Protein AF-0000000069340741 (afdb_homodimer)

pLDDT: mean 72.44, std 24.43, range [25.06, 98.75]

Solvent-accessible surface area (backbone atoms only — not comparable to full-atom values): 38367 Å² total; per-residue (Å²): 68,36,49,58,73,77,62,46,69,79,51,63,58,77,73,55,58,55,48,64,58,37,65,57,24,77,55,31,57,64,49,43,53,52,48,52,53,51,54,54,67,70,38,84,77,74,49,62,56,48,52,47,51,49,48,50,37,50,48,59,54,66,36,51,74,88,48,45,80,75,49,78,53,70,81,70,22,34,29,29,45,48,55,30,68,75,67,62,37,57,57,18,65,69,46,10,41,48,35,56,94,43,51,58,57,42,38,55,44,46,53,49,41,54,56,52,33,46,55,48,24,67,72,62,32,53,70,55,36,50,52,47,50,54,51,32,44,52,36,12,51,49,44,28,40,50,50,30,51,46,39,41,74,71,50,50,33,60,65,54,65,30,56,28,30,29,34,30,50,50,23,39,50,30,12,47,45,39,53,68,22,65,73,42,72,53,41,46,59,60,89,75,33,56,56,48,39,75,45,51,50,59,53,48,55,54,49,45,65,71,65,38,75,47,55,41,64,59,43,40,49,14,2,39,52,22,17,44,48,52,36,52,75,67,64,67,54,77,58,63,50,65,54,55,54,46,50,49,50,51,47,46,61,69,41,39,66,55,48,55,47,46,61,53,54,61,64,65,58,72,76,74,76,72,79,73,75,79,73,82,88,72,80,77,72,67,78,79,42,59,45,63,32,90,82,78,65,46,75,26,56,55,88,51,60,42,28,85,82,71,61,47,63,53,78,67,76,72,77,66,78,74,74,75,73,77,76,65,76,77,78,59,78,66,66,65,57,57,67,63,58,58,74,71,69,111,68,34,50,59,74,76,65,47,70,78,54,64,59,74,71,56,60,57,46,66,59,37,64,56,25,76,55,32,56,64,50,44,53,52,47,52,52,52,54,56,67,68,38,83,78,74,50,62,57,47,52,48,52,50,49,51,36,49,48,58,53,66,35,51,74,86,48,45,80,75,48,78,54,70,82,70,22,34,29,28,46,48,57,30,68,75,68,62,37,55,58,17,64,70,45,10,39,46,37,54,93,42,50,56,57,42,38,53,44,46,53,50,41,53,56,53,33,48,54,48,24,69,71,63,33,53,72,55,36,50,52,47,52,55,50,33,44,52,37,12,51,48,43,29,39,51,51,30,51,48,41,40,74,72,49,48,31,60,66,54,65,30,56,28,31,31,36,31,50,51,22,40,50,31,12,47,46,38,54,67,24,64,74,42,74,52,42,46,59,60,85,76,33,59,56,49,38,75,45,51,51,60,51,47,54,52,51,42,66,71,66,37,75,47,56,41,63,58,44,41,49,15,2,40,53,21,18,44,48,53,36,53,75,68,65,68,55,77,57,62,51,64,54,55,52,47,52,51,49,51,47,47,59,69,40,39,66,56,49,56,48,45,60,54,54,62,62,64,58,71,75,74,78,72,80,78,74,76,73,81,86,72,80,77,72,67,78,77,42,58,44,65,34,91,83,77,65,47,75,27,55,56,87,52,58,44,27,84,83,72,62,47,62,52,77,65,75,72,74,64,76,72,72,74,71,74,72,66,74,73,76,57,78,65,66,64,58,57,66,62,55,58,70,76,70,111

Organism: Musa acuminata subsp. malaccensis (NCBI:txid214687)

Foldseek 3Di:
DKDFPVPPPVVPPCPQVPPPCSVVLVPLVVVLVVVVVVLQVPDDDGQVLLVVLLVQLVCQAVVPPVRVVVDDDLVLQWAALQCCVVVVRVSNLQVQASYADGSVQSSVQSVLSSVLVVVVCVVPNRVVSVVLLVQLSNQLSVLLSVVLVVCCVPVVPPCDSNRMTHGHNLLSSLLSQQQSQQPCCPLVCPVNNSPRSNCVSVVVLVVCPVPPPRDNSSSSVSSNLSSLVVCVVVVNRPDDSVNVVVVVVVCCVVCVVVVVVVVVVVVPPPPPPPPPDPDDDDDPPPPPFWDADPVPRDTHGNVAQADPVPRHGNPPPPPPPPPPPCPPDPPDPVVVVVVVPVVVPD/DKDFPPVPPPVPPPPQVPDPVNVVLVCLVVVLVVVVVVLQVPDDDGQVLLVVLLVQLVCQAVVPPVRVVVDDDLVLQWDALQCCVVVVNVSNLQVQASYADGSVQSSVQSVLSSVLVVVVCVVPNRVVSVVLLVQLSNQLSVLLSVVLVVCCVPVVPPCDSNRMTHGHNLLSSLLSQQQSQQPCCPLVCPVNNSPRSNCVSVVVLVVCPVPPPRDNSSSSVSSNLSSLVVCVVVVNRPDDSVNVVVVVVVCCVVCVVVVVVVVVVVVPPPPPPPPPPPDDPPDPPPPPFWDADPVPRDTHGNVAQADPVPRHGNPPPPPPPPPPPPPPDPPDPVVVVVVVPVVVPD

Radius of gyration: 32.27 Å; Cα contacts (8 Å, |Δi|>4): 752; chains: 2; bounding box: 83×93×92 Å

Structure (mmCIF, N/CA/C/O backbone):
data_AF-0000000069340741-model_v1
#
loop_
_entity.id
_entity.type
_entity.pdbx_description
1 polymer '(wild Malaysian banana) hypothetical protein'
#
loop_
_atom_site.group_PDB
_atom_site.id
_atom_site.type_symbol
_atom_site.label_atom_id
_atom_site.label_alt_id
_atom_site.label_comp_id
_atom_site.label_asym_id
_atom_site.label_entity_id
_atom_site.label_seq_id
_atom_site.pdbx_PDB_ins_code
_atom_site.Cartn_x
_atom_site.Cartn_y
_atom_site.Cartn_z
_atom_site.occupancy
_atom_site.B_iso_or_equiv
_atom_site.auth_seq_id
_atom_site.auth_comp_id
_atom_site.auth_asym_id
_atom_site.auth_atom_id
_atom_site.pdbx_PDB_model_num
ATOM 1 N N . MET A 1 1 ? -2.715 -7.754 -12.992 1 79.12 1 MET A N 1
ATOM 2 C CA . MET A 1 1 ? -2.947 -6.473 -13.648 1 79.12 1 MET A CA 1
ATOM 3 C C . MET A 1 1 ? -4.438 -6.141 -13.68 1 79.12 1 MET A C 1
ATOM 5 O O . MET A 1 1 ? -5.273 -7.035 -13.805 1 79.12 1 MET A O 1
ATOM 9 N N . ALA A 1 2 ? -4.723 -4.766 -13.555 1 78.5 2 ALA A N 1
ATOM 10 C CA . ALA A 1 2 ? -6.113 -4.328 -13.445 1 78.5 2 ALA A CA 1
ATOM 11 C C . ALA A 1 2 ? -6.414 -3.207 -14.438 1 78.5 2 ALA A C 1
ATOM 13 O O . ALA A 1 2 ? -5.516 -2.457 -14.82 1 78.5 2 ALA A O 1
ATOM 14 N N . TRP A 1 3 ? -7.695 -3.186 -14.992 1 73.62 3 TRP A N 1
ATOM 15 C CA . TRP A 1 3 ? -8.133 -2.137 -15.906 1 73.62 3 TRP A CA 1
ATOM 16 C C . TRP A 1 3 ? -9.641 -1.928 -15.812 1 73.62 3 TRP A C 1
ATOM 18 O O . TRP A 1 3 ? -10.336 -2.664 -15.109 1 73.62 3 TRP A O 1
ATOM 28 N N . TYR A 1 4 ? -10.148 -0.774 -16.484 1 65.31 4 TYR A N 1
ATOM 29 C CA . TYR A 1 4 ? -11.578 -0.486 -16.531 1 65.31 4 TYR A CA 1
ATOM 30 C C . TYR A 1 4 ? -12.094 -0.588 -17.969 1 65.31 4 TYR A C 1
ATOM 32 O O . TYR A 1 4 ? -11.328 -0.466 -18.922 1 65.31 4 TYR A O 1
ATOM 40 N N . TYR A 1 5 ? -13.383 -0.971 -18.156 1 57.53 5 TYR A N 1
ATOM 41 C CA . TYR A 1 5 ? -13.992 -1.17 -19.469 1 57.53 5 TYR A CA 1
ATOM 42 C C . TYR A 1 5 ? -13.852 0.078 -20.344 1 57.53 5 TYR A C 1
ATOM 44 O O . TYR A 1 5 ? -13.68 -0.017 -21.547 1 57.53 5 TYR A O 1
ATOM 52 N N . TYR A 1 6 ? -14.188 1.281 -19.938 1 50.34 6 TYR A N 1
ATOM 53 C CA . TYR A 1 6 ? -14.242 2.395 -20.875 1 50.34 6 TYR A CA 1
ATOM 54 C C . TYR A 1 6 ? -12.93 2.531 -21.641 1 50.34 6 TYR A C 1
ATOM 56 O O . TYR A 1 6 ? -12.906 3.07 -22.75 1 50.34 6 TYR A O 1
ATOM 64 N N . ASN A 1 7 ? -11.961 2.338 -21.125 1 39.94 7 ASN A N 1
ATOM 65 C CA . ASN A 1 7 ? -10.719 2.691 -21.812 1 39.94 7 ASN A CA 1
ATOM 66 C C . ASN A 1 7 ? -10.391 1.704 -22.922 1 39.94 7 ASN A C 1
ATOM 68 O O . ASN A 1 7 ? -9.352 1.826 -23.578 1 39.94 7 ASN A O 1
ATOM 72 N N . ARG A 1 8 ? -11.141 0.714 -23.078 1 38.5 8 ARG A N 1
ATOM 73 C CA . ARG A 1 8 ? -10.734 -0.152 -24.188 1 38.5 8 ARG A CA 1
ATOM 74 C C . ARG A 1 8 ? -11.141 0.443 -25.531 1 38.5 8 ARG A C 1
ATOM 76 O O . ARG A 1 8 ? -10.641 0.024 -26.578 1 38.5 8 ARG A O 1
ATOM 83 N N . SER A 1 9 ? -12.375 1.086 -25.625 1 34.75 9 SER A N 1
ATOM 84 C CA . SER A 1 9 ? -12.656 1.356 -27.031 1 34.75 9 SER A CA 1
ATOM 85 C C . SER A 1 9 ? -11.484 2.062 -27.703 1 34.75 9 SER A C 1
ATOM 87 O O . SER A 1 9 ? -11.219 1.852 -28.891 1 34.75 9 SER A O 1
ATOM 89 N N . ASN A 1 10 ? -11.25 3.295 -27.219 1 31.16 10 ASN A N 1
ATOM 90 C CA . ASN A 1 10 ? -10.305 4.008 -28.078 1 31.16 10 ASN A CA 1
ATOM 91 C C . ASN A 1 10 ? -8.922 3.357 -28.047 1 31.16 10 ASN A C 1
ATOM 93 O O . ASN A 1 10 ? -7.984 3.857 -28.672 1 31.16 10 ASN A O 1
ATOM 97 N N . ASN A 1 11 ? -8.656 2.775 -26.859 1 30.55 11 ASN A N 1
ATOM 98 C CA . ASN A 1 11 ? -7.281 2.311 -27 1 30.55 11 ASN A CA 1
ATOM 99 C C . ASN A 1 11 ? -7.203 1.033 -27.828 1 30.55 11 ASN A C 1
ATOM 101 O O . ASN A 1 11 ? -7.105 -0.065 -27.281 1 30.55 11 ASN A O 1
ATOM 105 N N . GLY A 1 12 ? -8.094 0.707 -28.672 1 31.33 12 GLY A N 1
ATOM 106 C CA . GLY A 1 12 ? -7.707 -0.198 -29.75 1 31.33 12 GLY A CA 1
ATOM 107 C C . GLY A 1 12 ? -6.238 -0.093 -30.109 1 31.33 12 GLY A C 1
ATOM 108 O O . GLY A 1 12 ? -5.781 -0.73 -31.062 1 31.33 12 GLY A O 1
ATOM 109 N N . GLY A 1 13 ? -5.781 1.21 -30.203 1 29.84 13 GLY A N 1
ATOM 110 C CA . GLY A 1 13 ? -4.375 1.191 -30.562 1 29.84 13 GLY A CA 1
ATOM 111 C C . GLY A 1 13 ? -3.539 0.294 -29.672 1 29.84 13 GLY A C 1
ATOM 112 O O . GLY A 1 13 ? -3.932 -0.01 -28.547 1 29.84 13 GLY A O 1
ATOM 113 N N . GLY A 1 14 ? -2.979 -0.831 -30.172 1 31.33 14 GLY A N 1
ATOM 114 C CA . GLY A 1 14 ? -1.81 -1.532 -29.672 1 31.33 14 GLY A CA 1
ATOM 115 C C . GLY A 1 14 ? -1.003 -0.712 -28.672 1 31.33 14 GLY A C 1
ATOM 116 O O . GLY A 1 14 ? 0.1 -0.259 -28.984 1 31.33 14 GLY A O 1
ATOM 117 N N . GLY A 1 15 ? -1.598 0.324 -28.172 1 30.69 15 GLY A N 1
ATOM 118 C CA . GLY A 1 15 ? -0.611 1.028 -27.375 1 30.69 15 GLY A CA 1
ATOM 119 C C . GLY A 1 15 ? 0.247 0.101 -26.531 1 30.69 15 GLY A C 1
ATOM 120 O O . GLY A 1 15 ? -0.23 -0.48 -25.547 1 30.69 15 GLY A O 1
ATOM 121 N N . GLY A 1 16 ? 0.908 -0.782 -27.172 1 32.59 16 GLY A N 1
ATOM 122 C CA . GLY A 1 16 ? 2.207 -1.307 -26.781 1 32.59 16 GLY A CA 1
ATOM 123 C C . GLY A 1 16 ? 2.889 -0.47 -25.703 1 32.59 16 GLY A C 1
ATOM 124 O O . GLY A 1 16 ? 3.064 0.738 -25.875 1 32.59 16 GLY A O 1
ATOM 125 N N . GLY A 1 17 ? 2.375 -0.339 -24.609 1 34.34 17 GLY A N 1
ATOM 126 C CA . GLY A 1 17 ? 3.42 0.091 -23.688 1 34.34 17 GLY A CA 1
ATOM 127 C C . GLY A 1 17 ? 4.82 -0.124 -24.234 1 34.34 17 GLY A C 1
ATOM 128 O O . GLY A 1 17 ? 5.441 -1.154 -23.969 1 34.34 17 GLY A O 1
ATOM 129 N N . GLY A 1 18 ? 4.973 0.204 -25.406 1 36.09 18 GLY A N 1
ATOM 130 C CA . GLY A 1 18 ? 6.219 0.365 -26.141 1 36.09 18 GLY A CA 1
ATOM 131 C C . GLY A 1 18 ? 7.332 0.965 -25.312 1 36.09 18 GLY A C 1
ATOM 132 O O . GLY A 1 18 ? 8.375 1.343 -25.844 1 36.09 18 GLY A O 1
ATOM 133 N N . GLY A 1 19 ? 6.871 1.732 -24.328 1 35.5 19 GLY A N 1
ATOM 134 C CA . GLY A 1 19 ? 8.117 2.256 -23.797 1 35.5 19 GLY A CA 1
ATOM 135 C C . GLY A 1 19 ? 9.109 1.171 -23.422 1 35.5 19 GLY A C 1
ATOM 136 O O . GLY A 1 19 ? 9.039 0.055 -23.938 1 35.5 19 GLY A O 1
ATOM 137 N N . ALA A 1 20 ? 9.867 1.536 -22.406 1 40.16 20 ALA A N 1
ATOM 138 C CA . ALA A 1 20 ? 10.953 0.661 -21.969 1 40.16 20 ALA A CA 1
ATOM 139 C C . ALA A 1 20 ? 10.43 -0.729 -21.625 1 40.16 20 ALA A C 1
ATOM 141 O O . ALA A 1 20 ? 11.102 -1.733 -21.875 1 40.16 20 ALA A O 1
ATOM 142 N N . TRP A 1 21 ? 9.195 -0.739 -21.234 1 46.38 21 TRP A N 1
ATOM 143 C CA . TRP A 1 21 ? 8.664 -2.047 -20.875 1 46.38 21 TRP A CA 1
ATOM 144 C C . TRP A 1 21 ? 8.328 -2.863 -22.125 1 46.38 21 TRP A C 1
ATOM 146 O O . TRP A 1 21 ? 8.477 -4.086 -22.125 1 46.38 21 TRP A O 1
ATOM 156 N N . GLY A 1 22 ? 7.723 -2.268 -23.141 1 48.41 22 GLY A N 1
ATOM 157 C CA . GLY A 1 22 ? 7.453 -2.99 -24.375 1 48.41 22 GLY A CA 1
ATOM 158 C C . GLY A 1 22 ? 8.695 -3.607 -24.984 1 48.41 22 GLY A C 1
ATOM 159 O O . GLY A 1 22 ? 8.672 -4.758 -25.422 1 48.41 22 GLY A O 1
ATOM 160 N N . ARG A 1 23 ? 9.766 -2.84 -25.125 1 48.5 23 ARG A N 1
ATOM 161 C CA . ARG A 1 23 ? 11.031 -3.293 -25.703 1 48.5 23 ARG A CA 1
ATOM 162 C C . ARG A 1 23 ? 11.688 -4.348 -24.812 1 48.5 23 ARG A C 1
ATOM 164 O O . ARG A 1 23 ? 12.312 -5.281 -25.312 1 48.5 23 ARG A O 1
ATOM 171 N N . LEU A 1 24 ? 11.586 -4.082 -23.531 1 51.38 24 LEU A N 1
ATOM 172 C CA . LEU A 1 24 ? 12.18 -5.035 -22.594 1 51.38 24 LEU A CA 1
ATOM 173 C C . LEU A 1 24 ? 11.453 -6.379 -22.656 1 51.38 24 LEU A C 1
ATOM 175 O O . LEU A 1 24 ? 12.008 -7.406 -22.266 1 51.38 24 LEU A O 1
ATOM 179 N N . SER A 1 25 ? 10.219 -6.309 -23.328 1 61.5 25 SER A N 1
ATOM 180 C CA . SER A 1 25 ? 9.352 -7.484 -23.266 1 61.5 25 SER A CA 1
ATOM 181 C C . SER A 1 25 ? 9.812 -8.555 -24.25 1 61.5 25 SER A C 1
ATOM 183 O O . SER A 1 25 ? 9.641 -9.75 -24 1 61.5 25 SER A O 1
ATOM 185 N N . LYS A 1 26 ? 10.492 -8.25 -25.422 1 64.25 26 LYS A N 1
ATOM 186 C CA . LYS A 1 26 ? 10.797 -9.25 -26.438 1 64.25 26 LYS A CA 1
ATOM 187 C C . LYS A 1 26 ? 11.836 -10.25 -25.938 1 64.25 26 LYS A C 1
ATOM 189 O O . LYS A 1 26 ? 11.844 -11.406 -26.344 1 64.25 26 LYS A O 1
ATOM 194 N N . GLY A 1 27 ? 12.398 -9.977 -24.922 1 82.75 27 GLY A N 1
ATOM 195 C CA . GLY A 1 27 ? 13.453 -10.844 -24.438 1 82.75 27 GLY A CA 1
ATOM 196 C C . GLY A 1 27 ? 13.117 -11.5 -23.109 1 82.75 27 GLY A C 1
ATOM 197 O O . GLY A 1 27 ? 13.844 -12.391 -22.656 1 82.75 27 GLY A O 1
ATOM 198 N N . LEU A 1 28 ? 11.953 -11.344 -22.688 1 87.31 28 LEU A N 1
ATOM 199 C CA . LEU A 1 28 ? 11.648 -11.82 -21.344 1 87.31 28 LEU A CA 1
ATOM 200 C C . LEU A 1 28 ? 11.172 -13.266 -21.359 1 87.31 28 LEU A C 1
ATOM 202 O O . LEU A 1 28 ? 11.43 -14.031 -20.438 1 87.31 28 LEU A O 1
ATOM 206 N N . LEU A 1 29 ? 10.523 -13.656 -22.453 1 90.88 29 LEU A N 1
ATOM 207 C CA . LEU A 1 29 ? 9.984 -15.008 -22.516 1 90.88 29 LEU A CA 1
ATOM 208 C C . LEU A 1 29 ? 11.109 -16.031 -22.688 1 90.88 29 LEU A C 1
ATOM 210 O O . LEU A 1 29 ? 11.156 -17.031 -21.969 1 90.88 29 LEU A O 1
ATOM 214 N N . PRO A 1 30 ? 12.047 -15.797 -23.641 1 90.5 30 PRO A N 1
ATOM 215 C CA . PRO A 1 30 ? 13.195 -16.703 -23.719 1 90.5 30 PRO A CA 1
ATOM 216 C C . PRO A 1 30 ? 13.992 -16.75 -22.406 1 90.5 30 PRO A C 1
ATOM 218 O O . PRO A 1 30 ? 14.492 -17.812 -22.031 1 90.5 30 PRO A O 1
ATOM 221 N N . LEU A 1 31 ? 14.117 -15.648 -21.766 1 89.44 31 LEU A N 1
ATOM 222 C CA . LEU A 1 31 ? 14.805 -15.609 -20.484 1 89.44 31 LEU A CA 1
ATOM 223 C C . LEU A 1 31 ? 14.086 -16.469 -19.453 1 89.44 31 LEU A C 1
ATOM 225 O O . LEU A 1 31 ? 14.719 -17.156 -18.656 1 89.44 31 LEU A O 1
ATOM 229 N N . LEU A 1 32 ? 12.828 -16.406 -19.484 1 92.25 32 LEU A N 1
ATOM 230 C CA . LEU A 1 32 ? 12.023 -17.234 -18.578 1 92.25 32 LEU A CA 1
ATOM 231 C C . LEU A 1 32 ? 12.25 -18.703 -18.859 1 92.25 32 LEU A C 1
ATOM 233 O O . LEU A 1 32 ? 12.406 -19.5 -17.922 1 92.25 32 LEU A O 1
ATOM 237 N N . ALA A 1 33 ? 12.258 -19.109 -20.141 1 92.94 33 ALA A N 1
ATOM 238 C CA . ALA A 1 33 ? 12.492 -20.5 -20.516 1 92.94 33 ALA A CA 1
ATOM 239 C C . ALA A 1 33 ? 13.859 -20.984 -20.047 1 92.94 33 ALA A C 1
ATOM 241 O O . ALA A 1 33 ? 13.984 -22.094 -19.516 1 92.94 33 ALA A O 1
ATOM 242 N N . LEU A 1 34 ? 14.836 -20.125 -20.172 1 90.56 34 LEU A N 1
ATOM 243 C CA . LEU A 1 34 ? 16.188 -20.453 -19.734 1 90.56 34 LEU A CA 1
ATOM 244 C C . LEU A 1 34 ? 16.25 -20.594 -18.219 1 90.56 34 LEU A C 1
ATOM 246 O O . LEU A 1 34 ? 16.891 -21.5 -17.688 1 90.56 34 LEU A O 1
ATOM 250 N N . GLN A 1 35 ? 15.57 -19.75 -17.594 1 89.88 35 GLN A N 1
ATOM 251 C CA . GLN A 1 35 ? 15.531 -19.812 -16.141 1 89.88 35 GLN A CA 1
ATOM 252 C C . GLN A 1 35 ? 14.859 -21.094 -15.656 1 89.88 35 GLN A C 1
ATOM 254 O O . GLN A 1 35 ? 15.367 -21.766 -14.75 1 89.88 35 GLN A O 1
ATOM 259 N N . ALA A 1 36 ? 13.773 -21.359 -16.188 1 93.25 36 ALA A N 1
ATOM 260 C CA . ALA A 1 36 ? 13.047 -22.562 -15.82 1 93.25 36 ALA A CA 1
ATOM 261 C C . ALA A 1 36 ? 13.898 -23.812 -16.062 1 93.25 36 ALA A C 1
ATOM 263 O O . ALA A 1 36 ? 14 -24.672 -15.188 1 93.25 36 ALA A O 1
ATOM 264 N N . ALA A 1 37 ? 14.539 -23.859 -17.203 1 91.44 37 ALA A N 1
ATOM 265 C CA . ALA A 1 37 ? 15.383 -25 -17.562 1 91.44 37 ALA A CA 1
ATOM 266 C C . ALA A 1 37 ? 16.547 -25.141 -16.578 1 91.44 37 ALA A C 1
ATOM 268 O O . ALA A 1 37 ? 16.859 -26.25 -16.125 1 91.44 37 ALA A O 1
ATOM 269 N N . SER A 1 38 ? 17.109 -24.062 -16.234 1 88.25 38 SER A N 1
ATOM 270 C CA . SER A 1 38 ? 18.25 -24.062 -15.312 1 88.25 38 SER A CA 1
ATOM 271 C C . SER A 1 38 ? 17.828 -24.5 -13.914 1 88.25 38 SER A C 1
ATOM 273 O O . SER A 1 38 ? 18.5 -25.328 -13.289 1 88.25 38 SER A O 1
ATOM 275 N N . GLU A 1 39 ? 16.719 -23.984 -13.477 1 88.12 39 GLU A N 1
ATOM 276 C CA . GLU A 1 39 ? 16.234 -24.312 -12.133 1 88.12 39 GLU A CA 1
ATOM 277 C C . GLU A 1 39 ? 15.852 -25.797 -12.039 1 88.12 39 GLU A C 1
ATOM 279 O O . GLU A 1 39 ? 16.219 -26.469 -11.086 1 88.12 39 GLU A O 1
ATOM 284 N N . PHE A 1 40 ? 15.234 -26.266 -13.016 1 90.75 40 PHE A N 1
ATOM 285 C CA . PHE A 1 40 ? 14.766 -27.656 -12.984 1 90.75 40 PHE A CA 1
ATOM 286 C C . PHE A 1 40 ? 15.93 -28.625 -13.195 1 90.75 40 PHE A C 1
ATOM 288 O O . PHE A 1 40 ? 15.898 -29.75 -12.711 1 90.75 40 PHE A O 1
ATOM 295 N N . HIS A 1 41 ? 16.938 -28.156 -13.898 1 88.56 41 HIS A N 1
ATOM 296 C CA . HIS A 1 41 ? 18.125 -28.984 -14.086 1 88.56 41 HIS A CA 1
ATOM 297 C C . HIS A 1 41 ? 18.906 -29.125 -12.789 1 88.56 41 HIS A C 1
ATOM 299 O O . HIS A 1 41 ? 19.484 -30.172 -12.508 1 88.56 41 HIS A O 1
ATOM 305 N N . ARG A 1 42 ? 18.859 -28.141 -12.016 1 85.12 42 ARG A N 1
ATOM 306 C CA . ARG A 1 42 ? 19.656 -28.062 -10.797 1 85.12 42 ARG A CA 1
ATOM 307 C C . ARG A 1 42 ? 19 -28.859 -9.664 1 85.12 42 ARG A C 1
ATOM 309 O O . ARG A 1 42 ? 19.703 -29.391 -8.797 1 85.12 42 ARG A O 1
ATOM 316 N N . ILE A 1 43 ? 17.828 -28.938 -9.766 1 84.88 43 ILE A N 1
ATOM 317 C CA . ILE A 1 43 ? 17.109 -29.547 -8.648 1 84.88 43 ILE A CA 1
ATOM 318 C C . ILE A 1 43 ? 17 -31.062 -8.859 1 84.88 43 ILE A C 1
ATOM 320 O O . ILE A 1 43 ? 16.703 -31.516 -9.969 1 84.88 43 ILE A O 1
ATOM 324 N N . GLY A 1 44 ? 17.391 -31.844 -7.895 1 81.75 44 GLY A N 1
ATOM 325 C CA . GLY A 1 44 ? 17.344 -33.281 -7.957 1 81.75 44 GLY A CA 1
ATOM 326 C C . GLY A 1 44 ? 15.953 -33.844 -8.172 1 81.75 44 GLY A C 1
ATOM 327 O O . GLY A 1 44 ? 15.656 -34.406 -9.219 1 81.75 44 GLY A O 1
ATOM 328 N N . ARG A 1 45 ? 15.172 -33.594 -7.203 1 87.56 45 ARG A N 1
ATOM 329 C CA . ARG A 1 45 ? 13.781 -34.031 -7.32 1 87.56 45 ARG A CA 1
ATOM 330 C C . ARG A 1 45 ? 12.906 -32.906 -7.891 1 87.56 45 ARG A C 1
ATOM 332 O O . ARG A 1 45 ? 12.758 -31.844 -7.277 1 87.56 45 ARG A O 1
ATOM 339 N N . LYS A 1 46 ? 12.328 -33.25 -9.078 1 92 46 LYS A N 1
ATOM 340 C CA . LYS A 1 46 ? 11.562 -32.219 -9.789 1 92 46 LYS A CA 1
ATOM 341 C C . LYS A 1 46 ? 10.219 -31.969 -9.109 1 92 46 LYS A C 1
ATOM 343 O O . LYS A 1 46 ? 9.508 -32.906 -8.766 1 92 46 LYS A O 1
ATOM 348 N N . PRO A 1 47 ? 9.844 -30.703 -8.898 1 96.38 47 PRO A N 1
ATOM 349 C CA . PRO A 1 47 ? 8.539 -30.344 -8.352 1 96.38 47 PRO A CA 1
ATOM 350 C C . PRO A 1 47 ? 7.445 -30.297 -9.422 1 96.38 47 PRO A C 1
ATOM 352 O O . PRO A 1 47 ? 7.262 -29.266 -10.078 1 96.38 47 PRO A O 1
ATOM 355 N N . PRO A 1 48 ? 6.648 -31.328 -9.57 1 97.44 48 PRO A N 1
ATOM 356 C CA . PRO A 1 48 ? 5.746 -31.438 -10.719 1 97.44 48 PRO A CA 1
ATOM 357 C C . PRO A 1 48 ? 4.609 -30.422 -10.688 1 97.44 48 PRO A C 1
ATOM 359 O O . PRO A 1 48 ? 4.133 -30 -11.734 1 97.44 48 PRO A O 1
ATOM 362 N N . VAL A 1 49 ? 4.16 -30.094 -9.492 1 98.56 49 VAL A N 1
ATOM 363 C CA . VAL A 1 49 ? 3.051 -29.156 -9.422 1 98.56 49 VAL A CA 1
ATOM 364 C C . VAL A 1 49 ? 3.52 -27.766 -9.875 1 98.56 49 VAL A C 1
ATOM 366 O O . VAL A 1 49 ? 2.834 -27.094 -10.648 1 98.56 49 VAL A O 1
ATOM 369 N N . THR A 1 50 ? 4.703 -27.375 -9.43 1 98.5 50 THR A N 1
ATOM 370 C CA . THR A 1 50 ? 5.289 -26.109 -9.859 1 98.5 50 THR A CA 1
ATOM 371 C C . THR A 1 50 ? 5.496 -26.094 -11.367 1 98.5 50 THR A C 1
ATOM 373 O O . THR A 1 50 ? 5.145 -25.125 -12.039 1 98.5 50 THR A O 1
ATOM 376 N N . ALA A 1 51 ? 6.031 -27.172 -11.883 1 97.94 51 ALA A N 1
ATOM 377 C CA . ALA A 1 51 ? 6.25 -27.297 -13.32 1 97.94 51 ALA A CA 1
ATOM 378 C C . ALA A 1 51 ? 4.926 -27.234 -14.086 1 97.94 51 ALA A C 1
ATOM 380 O O . ALA A 1 51 ? 4.836 -26.578 -15.133 1 97.94 51 ALA A O 1
ATOM 381 N N . GLY A 1 52 ? 3.947 -27.922 -13.555 1 98.25 52 GLY A N 1
ATOM 382 C CA . GLY A 1 52 ? 2.637 -27.906 -14.18 1 98.25 52 GLY A CA 1
ATOM 383 C C . GLY A 1 52 ? 1.998 -26.531 -14.211 1 98.25 52 GLY A C 1
ATOM 384 O O . GLY A 1 52 ? 1.401 -26.141 -15.219 1 98.25 52 GLY A O 1
ATOM 385 N N . LEU A 1 53 ? 2.111 -25.812 -13.133 1 98.69 53 LEU A N 1
ATOM 386 C CA . LEU A 1 53 ? 1.563 -24.469 -13.062 1 98.69 53 LEU A CA 1
ATOM 387 C C . LEU A 1 53 ? 2.289 -23.531 -14.023 1 98.69 53 LEU A C 1
ATOM 389 O O . LEU A 1 53 ? 1.659 -22.703 -14.68 1 98.69 53 LEU A O 1
ATOM 393 N N . LEU A 1 54 ? 3.611 -23.672 -14.062 1 98.25 54 LEU A N 1
ATOM 394 C CA . LEU A 1 54 ? 4.414 -22.891 -14.992 1 98.25 54 LEU A CA 1
ATOM 395 C C . LEU A 1 54 ? 3.986 -23.141 -16.438 1 98.25 54 LEU A C 1
ATOM 397 O O . LEU A 1 54 ? 3.781 -22.203 -17.203 1 98.25 54 LEU A O 1
ATOM 401 N N . LEU A 1 55 ? 3.793 -24.359 -16.75 1 96.88 55 LEU A N 1
ATOM 402 C CA . LEU A 1 55 ? 3.408 -24.75 -18.109 1 96.88 55 LEU A CA 1
ATOM 403 C C . LEU A 1 55 ? 1.998 -24.266 -18.438 1 96.88 55 LEU A C 1
ATOM 405 O O . LEU A 1 55 ? 1.756 -23.734 -19.516 1 96.88 55 LEU A O 1
ATOM 409 N N . ALA A 1 56 ? 1.096 -24.422 -17.516 1 97.12 56 ALA A N 1
ATOM 410 C CA . ALA A 1 56 ? -0.292 -24.031 -17.734 1 97.12 56 ALA A CA 1
ATOM 411 C C . ALA A 1 56 ? -0.399 -22.531 -17.984 1 97.12 56 ALA A C 1
ATOM 413 O O . ALA A 1 56 ? -1.035 -22.094 -18.953 1 97.12 56 ALA A O 1
ATOM 414 N N . ASN A 1 57 ? 0.221 -21.719 -17.156 1 98.06 57 ASN A N 1
ATOM 415 C CA . ASN A 1 57 ? 0.17 -20.266 -17.312 1 98.06 57 ASN A CA 1
ATOM 416 C C . ASN A 1 57 ? 0.837 -19.828 -18.609 1 98.06 57 ASN A C 1
ATOM 418 O O . ASN A 1 57 ? 0.337 -18.922 -19.297 1 98.06 57 ASN A O 1
ATOM 422 N N . SER A 1 58 ? 1.941 -20.484 -18.969 1 96.62 58 SER A N 1
ATOM 423 C CA . SER A 1 58 ? 2.662 -20.125 -20.188 1 96.62 58 SER A CA 1
ATOM 424 C C . SER A 1 58 ? 1.858 -20.5 -21.422 1 96.62 58 SER A C 1
ATOM 426 O O . SER A 1 58 ? 1.772 -19.719 -22.375 1 96.62 58 SER A O 1
ATOM 428 N N . LEU A 1 59 ? 1.208 -21.656 -21.406 1 95.12 59 LEU A N 1
ATOM 429 C CA . LEU A 1 59 ? 0.427 -22.109 -22.562 1 95.12 59 LEU A CA 1
ATOM 430 C C . LEU A 1 59 ? -0.806 -21.219 -22.75 1 95.12 59 LEU A C 1
ATOM 432 O O . LEU A 1 59 ? -1.171 -20.891 -23.875 1 95.12 59 LEU A O 1
ATOM 436 N N . ILE A 1 60 ? -1.413 -20.859 -21.656 1 96.31 60 ILE A N 1
ATOM 437 C CA . ILE A 1 60 ? -2.602 -20.016 -21.719 1 96.31 60 ILE A CA 1
ATOM 438 C C . ILE A 1 60 ? -2.23 -18.641 -22.297 1 96.31 60 ILE A C 1
ATOM 440 O O . ILE A 1 60 ? -2.98 -18.062 -23.078 1 96.31 60 ILE A O 1
ATOM 444 N N . TYR A 1 61 ? -1.098 -18.172 -21.922 1 95.38 61 TYR A N 1
ATOM 445 C CA . TYR A 1 61 ? -0.657 -16.859 -22.391 1 95.38 61 TYR A CA 1
ATOM 446 C C . TYR A 1 61 ? -0.229 -16.922 -23.859 1 95.38 61 TYR A C 1
ATOM 448 O O . TYR A 1 61 ? -0.608 -16.062 -24.656 1 95.38 61 TYR A O 1
ATOM 456 N N . LEU A 1 62 ? 0.585 -17.938 -24.188 1 93 62 LEU A N 1
ATOM 457 C CA . LEU A 1 62 ? 1.101 -18.047 -25.547 1 93 62 LEU A CA 1
ATOM 458 C C . LEU A 1 62 ? -0.005 -18.469 -26.516 1 93 62 LEU A C 1
ATOM 460 O O . LEU A 1 62 ? 0.031 -18.094 -27.703 1 93 62 LEU A O 1
ATOM 464 N N . ARG A 1 63 ? -0.897 -19.125 -26.078 1 91.31 63 ARG A N 1
ATOM 465 C CA . ARG A 1 63 ? -2.117 -19.5 -26.797 1 91.31 63 ARG A CA 1
ATOM 466 C C . ARG A 1 63 ? -1.799 -20.047 -28.188 1 91.31 63 ARG A C 1
ATOM 468 O O . ARG A 1 63 ? -2.307 -19.547 -29.188 1 91.31 63 ARG A O 1
ATOM 475 N N . PRO A 1 64 ? -1.101 -21.094 -28.281 1 84.62 64 PRO A N 1
ATOM 476 C CA . PRO A 1 64 ? -0.946 -21.719 -29.594 1 84.62 64 PRO A CA 1
ATOM 477 C C . PRO A 1 64 ? -2.281 -22.125 -30.219 1 84.62 64 PRO A C 1
ATOM 479 O O . PRO A 1 64 ? -3.297 -22.188 -29.516 1 84.62 64 PRO A O 1
ATOM 482 N N . ALA A 1 65 ? -2.305 -22.375 -31.422 1 85.12 65 ALA A N 1
ATOM 483 C CA . ALA A 1 65 ? -3.52 -22.547 -32.219 1 85.12 65 ALA A CA 1
ATOM 484 C C . ALA A 1 65 ? -4.422 -23.609 -31.609 1 85.12 65 ALA A C 1
ATOM 486 O O . ALA A 1 65 ? -5.641 -23.438 -31.531 1 85.12 65 ALA A O 1
ATOM 487 N N . PHE A 1 66 ? -3.859 -24.641 -31.219 1 85.06 66 PHE A N 1
ATOM 488 C CA . PHE A 1 66 ? -4.656 -25.75 -30.719 1 85.06 66 PHE A CA 1
ATOM 489 C C . PHE A 1 66 ? -5.281 -25.406 -29.359 1 85.06 66 PHE A C 1
ATOM 491 O O . PHE A 1 66 ? -6.309 -25.984 -28.984 1 85.06 66 PHE A O 1
ATOM 498 N N . VAL A 1 67 ? -4.773 -24.422 -28.656 1 85.5 67 VAL A N 1
ATOM 499 C CA . VAL A 1 67 ? -5.273 -24.016 -27.344 1 85.5 67 VAL A CA 1
ATOM 500 C C . VAL A 1 67 ? -6.219 -22.828 -27.5 1 85.5 67 VAL A C 1
ATOM 502 O O . VAL A 1 67 ? -7.148 -22.656 -26.703 1 85.5 67 VAL A O 1
ATOM 505 N N . ASP A 1 68 ? -6.02 -22.047 -28.453 1 84.94 68 ASP A N 1
ATOM 506 C CA . ASP A 1 68 ? -6.75 -20.797 -28.641 1 84.94 68 ASP A CA 1
ATOM 507 C C . ASP A 1 68 ? -8.242 -21.047 -28.828 1 84.94 68 ASP A C 1
ATOM 509 O O . ASP A 1 68 ? -9.078 -20.297 -28.328 1 84.94 68 ASP A O 1
ATOM 513 N N . ARG A 1 69 ? -8.586 -22.141 -29.469 1 85.56 69 ARG A N 1
ATOM 514 C CA . ARG A 1 69 ? -9.977 -22.438 -29.766 1 85.56 69 ARG A CA 1
ATOM 515 C C . ARG A 1 69 ? -10.719 -22.906 -28.531 1 85.56 69 ARG A C 1
ATOM 517 O O . ARG A 1 69 ? -11.938 -22.781 -28.438 1 85.56 69 ARG A O 1
ATOM 524 N N . LEU A 1 70 ? -9.961 -23.344 -27.594 1 89.75 70 LEU A N 1
ATOM 525 C CA . LEU A 1 70 ? -10.562 -23.953 -26.406 1 89.75 70 LEU A CA 1
ATOM 526 C C . LEU A 1 70 ? -10.672 -22.938 -25.266 1 89.75 70 LEU A C 1
ATOM 528 O O . LEU A 1 70 ? -11.523 -23.078 -24.391 1 89.75 70 LEU A O 1
ATOM 532 N N . LEU A 1 71 ? -9.93 -21.859 -25.391 1 91.5 71 LEU A N 1
ATOM 533 C CA . LEU A 1 71 ? -9.805 -20.984 -24.25 1 91.5 71 LEU A CA 1
ATOM 534 C C . LEU A 1 71 ? -10.641 -19.719 -24.438 1 91.5 71 LEU A C 1
ATOM 536 O O . LEU A 1 71 ? -10.656 -19.141 -25.531 1 91.5 71 LEU A O 1
ATOM 540 N N . PRO A 1 72 ? -11.367 -19.359 -23.406 1 93.06 72 PRO A N 1
ATOM 541 C CA . PRO A 1 72 ? -12.062 -18.078 -23.469 1 93.06 72 PRO A CA 1
ATOM 542 C C . PRO A 1 72 ? -11.109 -16.891 -23.625 1 93.06 72 PRO A C 1
ATOM 544 O O . PRO A 1 72 ? -9.914 -17.031 -23.359 1 93.06 72 PRO A O 1
ATOM 547 N N . THR A 1 73 ? -11.75 -15.734 -24.062 1 91.44 73 THR A N 1
ATOM 548 C CA . THR A 1 73 ? -10.961 -14.516 -24.234 1 91.44 73 THR A CA 1
ATOM 549 C C . THR A 1 73 ? -10.648 -13.891 -22.875 1 91.44 73 THR A C 1
ATOM 551 O O . THR A 1 73 ? -11.25 -14.242 -21.859 1 91.44 73 THR A O 1
ATOM 554 N N . LEU A 1 74 ? -9.68 -13 -22.984 1 91.44 74 LEU A N 1
ATOM 555 C CA . LEU A 1 74 ? -9.258 -12.266 -21.797 1 91.44 74 LEU A CA 1
ATOM 556 C C . LEU A 1 74 ? -10.453 -11.57 -21.141 1 91.44 74 LEU A C 1
ATOM 558 O O . LEU A 1 74 ? -10.617 -11.641 -19.922 1 91.44 74 LEU A O 1
ATOM 562 N N . TYR A 1 75 ? -11.273 -10.961 -21.906 1 89.69 75 TYR A N 1
ATOM 563 C CA . TYR A 1 75 ? -12.406 -10.219 -21.375 1 89.69 75 TYR A CA 1
ATOM 564 C C . TYR A 1 75 ? -13.422 -11.156 -20.719 1 89.69 75 TYR A C 1
ATOM 566 O O . TYR A 1 75 ? -14.023 -10.82 -19.703 1 89.69 75 TYR A O 1
ATOM 574 N N . GLU A 1 76 ? -13.5 -12.32 -21.219 1 93.19 76 GLU A N 1
ATOM 575 C CA . GLU A 1 76 ? -14.508 -13.273 -20.75 1 93.19 76 GLU A CA 1
ATOM 576 C C . GLU A 1 76 ? -14.109 -13.875 -19.406 1 93.19 76 GLU A C 1
ATOM 578 O O . GLU A 1 76 ? -14.961 -14.383 -18.672 1 93.19 76 GLU A O 1
ATOM 583 N N . VAL A 1 77 ? -12.852 -13.719 -19.125 1 95.69 77 VAL A N 1
ATOM 584 C CA . VAL A 1 77 ? -12.422 -14.469 -17.938 1 95.69 77 VAL A CA 1
ATOM 585 C C . VAL A 1 77 ? -11.875 -13.5 -16.891 1 95.69 77 VAL A C 1
ATOM 587 O O . VAL A 1 77 ? -11.586 -13.906 -15.758 1 95.69 77 VAL A O 1
ATOM 590 N N . SER A 1 78 ? -11.773 -12.266 -17.156 1 96.62 78 SER A N 1
ATOM 591 C CA . SER A 1 78 ? -11.18 -11.32 -16.219 1 96.62 78 SER A CA 1
ATOM 592 C C . SER A 1 78 ? -11.992 -11.227 -14.938 1 96.62 78 SER A C 1
ATOM 594 O O . SER A 1 78 ? -13.227 -11.172 -14.984 1 96.62 78 SER A O 1
ATOM 596 N N . PHE A 1 79 ? -11.273 -11.219 -13.852 1 97.38 79 PHE A N 1
ATOM 597 C CA . PHE A 1 79 ? -11.906 -11.055 -12.547 1 97.38 79 PHE A CA 1
ATOM 598 C C . PHE A 1 79 ? -12.602 -9.703 -12.453 1 97.38 79 PHE A C 1
ATOM 600 O O . PHE A 1 79 ? -11.992 -8.664 -12.727 1 97.38 79 PHE A O 1
ATOM 607 N N . ASN A 1 80 ? -13.836 -9.742 -12.18 1 95.31 80 ASN A N 1
ATOM 608 C CA . ASN A 1 80 ? -14.664 -8.562 -11.945 1 95.31 80 ASN A CA 1
ATOM 609 C C . ASN A 1 80 ? -15.695 -8.812 -10.852 1 95.31 80 ASN A C 1
ATOM 611 O O . ASN A 1 80 ? -16.656 -9.57 -11.055 1 95.31 80 ASN A O 1
ATOM 615 N N . PRO A 1 81 ? -15.5 -8.156 -9.719 1 95.31 81 PRO A N 1
ATOM 616 C CA . PRO A 1 81 ? -16.375 -8.453 -8.586 1 95.31 81 PRO A CA 1
ATOM 617 C C . PRO A 1 81 ? -17.859 -8.258 -8.914 1 95.31 81 PRO A C 1
ATOM 619 O O . PRO A 1 81 ? -18.688 -9.078 -8.516 1 95.31 81 PRO A O 1
ATOM 622 N N . HIS A 1 82 ? -18.156 -7.285 -9.641 1 93 82 HIS A N 1
ATOM 623 C CA . HIS A 1 82 ? -19.547 -7.012 -9.992 1 93 82 HIS A CA 1
ATOM 624 C C . HIS A 1 82 ? -20.141 -8.141 -10.82 1 93 82 HIS A C 1
ATOM 626 O O . HIS A 1 82 ? -21.203 -8.672 -10.484 1 93 82 HIS A O 1
ATOM 632 N N . LEU A 1 83 ? -19.453 -8.539 -11.844 1 94.25 83 LEU A N 1
ATOM 633 C CA . LEU A 1 83 ? -19.953 -9.57 -12.75 1 94.25 83 LEU A CA 1
ATOM 634 C C . LEU A 1 83 ? -20 -10.93 -12.062 1 94.25 83 LEU A C 1
ATOM 636 O O . LEU A 1 83 ? -20.922 -11.711 -12.297 1 94.25 83 LEU A O 1
ATOM 640 N N . ILE A 1 84 ? -19.078 -11.148 -11.242 1 97.31 84 ILE A N 1
ATOM 641 C CA . ILE A 1 84 ? -19.031 -12.43 -10.539 1 97.31 84 ILE A CA 1
ATOM 642 C C . ILE A 1 84 ? -20.203 -12.523 -9.562 1 97.31 84 ILE A C 1
ATOM 644 O O . ILE A 1 84 ? -20.891 -13.547 -9.508 1 97.31 84 ILE A O 1
ATOM 648 N N . LEU A 1 85 ? -20.453 -11.484 -8.828 1 94.38 85 LEU A N 1
ATOM 649 C CA . LEU A 1 85 ? -21.484 -11.508 -7.805 1 94.38 85 LEU A CA 1
ATOM 650 C C . LEU A 1 85 ? -22.875 -11.414 -8.43 1 94.38 85 LEU A C 1
ATOM 652 O O . LEU A 1 85 ? -23.812 -12.062 -7.969 1 94.38 85 LEU A O 1
ATOM 656 N N . LYS A 1 86 ? -22.984 -10.656 -9.438 1 93.75 86 LYS A N 1
ATOM 657 C CA . LYS A 1 86 ? -24.281 -10.445 -10.078 1 93.75 86 LYS A CA 1
ATOM 658 C C . LYS A 1 86 ? -24.719 -11.688 -10.852 1 93.75 86 LYS A C 1
ATOM 660 O O . LYS A 1 86 ? -25.891 -12.078 -10.789 1 93.75 86 LYS A O 1
ATOM 665 N N . HIS A 1 87 ? -23.828 -12.367 -11.547 1 95.56 87 HIS A N 1
ATOM 666 C CA . HIS A 1 87 ? -24.203 -13.438 -12.461 1 95.56 87 HIS A CA 1
ATOM 667 C C . HIS A 1 87 ? -23.688 -14.789 -11.969 1 95.56 87 HIS A C 1
ATOM 669 O O . HIS A 1 87 ? -23.922 -15.82 -12.609 1 95.56 87 HIS A O 1
ATOM 675 N N . GLY A 1 88 ? -22.984 -14.75 -10.883 1 95.75 88 GLY A N 1
ATOM 676 C CA . GLY A 1 88 ? -22.391 -16 -10.438 1 95.75 88 GLY A CA 1
ATOM 677 C C . GLY A 1 88 ? -21.391 -16.562 -11.43 1 95.75 88 GLY A C 1
ATOM 678 O O . GLY A 1 88 ? -21.359 -17.766 -11.68 1 95.75 88 GLY A O 1
ATOM 679 N N . ASP A 1 89 ? -20.594 -15.75 -12.062 1 96.69 89 ASP A N 1
ATOM 680 C CA . ASP A 1 89 ? -19.672 -16.109 -13.133 1 96.69 89 ASP A CA 1
ATOM 681 C C . ASP A 1 89 ? -18.453 -16.828 -12.586 1 96.69 89 ASP A C 1
ATOM 683 O O . ASP A 1 89 ? -17.406 -16.203 -12.344 1 96.69 89 ASP A O 1
ATOM 687 N N . LEU A 1 90 ? -18.469 -18.094 -12.523 1 96 90 LEU A N 1
ATOM 688 C CA . LEU A 1 90 ? -17.406 -18.906 -11.938 1 96 90 LEU A CA 1
ATOM 689 C C . LEU A 1 90 ? -16.203 -18.984 -12.875 1 96 90 LEU A C 1
ATOM 691 O O . LEU A 1 90 ? -15.078 -19.25 -12.438 1 96 90 LEU A O 1
ATOM 695 N N . LYS A 1 91 ? -16.469 -18.781 -14.148 1 96.5 91 LYS A N 1
ATOM 696 C CA . LYS A 1 91 ? -15.359 -18.75 -15.102 1 96.5 91 LYS A CA 1
ATOM 697 C C . LYS A 1 91 ? -14.375 -17.641 -14.758 1 96.5 91 LYS A C 1
ATOM 699 O O . LYS A 1 91 ? -13.164 -17.859 -14.734 1 96.5 91 LYS A O 1
ATOM 704 N N . ARG A 1 92 ? -14.906 -16.516 -14.477 1 97.75 92 ARG A N 1
ATOM 705 C CA . ARG A 1 92 ? -14.094 -15.375 -14.078 1 97.75 92 ARG A CA 1
ATOM 706 C C . ARG A 1 92 ? -13.391 -15.641 -12.75 1 97.75 92 ARG A C 1
ATOM 708 O O . ARG A 1 92 ? -12.234 -15.258 -12.57 1 97.75 92 ARG A O 1
ATOM 715 N N . PHE A 1 93 ? -14.102 -16.312 -11.906 1 98.06 93 PHE A N 1
ATOM 716 C CA . PHE A 1 93 ? -13.578 -16.562 -10.562 1 98.06 93 PHE A CA 1
ATOM 717 C C . PHE A 1 93 ? -12.406 -17.531 -10.617 1 98.06 93 PHE A C 1
ATOM 719 O O . PHE A 1 93 ? -11.352 -17.266 -10.023 1 98.06 93 PHE A O 1
ATOM 726 N N . PHE A 1 94 ? -12.461 -18.562 -11.383 1 97.88 94 PHE A N 1
ATOM 727 C CA . PHE A 1 94 ? -11.492 -19.641 -11.297 1 97.88 94 PHE A CA 1
ATOM 728 C C . PHE A 1 94 ? -10.422 -19.5 -12.375 1 97.88 94 PHE A C 1
ATOM 730 O O . PHE A 1 94 ? -9.281 -19.938 -12.18 1 97.88 94 PHE A O 1
ATOM 737 N N . LEU A 1 95 ? -10.719 -18.859 -13.5 1 97.75 95 LEU A N 1
ATOM 738 C CA . LEU A 1 95 ? -9.781 -18.891 -14.617 1 97.75 95 LEU A CA 1
ATOM 739 C C . LEU A 1 95 ? -8.93 -17.625 -14.656 1 97.75 95 LEU A C 1
ATOM 741 O O . LEU A 1 95 ? -7.824 -17.641 -15.195 1 97.75 95 LEU A O 1
ATOM 745 N N . SER A 1 96 ? -9.391 -16.5 -14.094 1 98.19 96 SER A N 1
ATOM 746 C CA . SER A 1 96 ? -8.719 -15.219 -14.188 1 98.19 96 SER A CA 1
ATOM 747 C C . SER A 1 96 ? -7.281 -15.305 -13.68 1 98.19 96 SER A C 1
ATOM 749 O O . SER A 1 96 ? -6.379 -14.672 -14.234 1 98.19 96 SER A O 1
ATOM 751 N N . PRO A 1 97 ? -7.008 -16.172 -12.641 1 98.31 97 PRO A N 1
ATOM 752 C CA . PRO A 1 97 ? -5.641 -16.219 -12.125 1 98.31 97 PRO A CA 1
ATOM 753 C C . PRO A 1 97 ? -4.648 -16.781 -13.141 1 98.31 97 PRO A C 1
ATOM 755 O O . PRO A 1 97 ? -3.441 -16.547 -13.031 1 98.31 97 PRO A O 1
ATOM 758 N N . PHE A 1 98 ? -5.09 -17.422 -14.172 1 98.25 98 PHE A N 1
ATOM 759 C CA . PHE A 1 98 ? -4.191 -18.125 -15.078 1 98.25 98 PHE A CA 1
ATOM 760 C C . PHE A 1 98 ? -3.953 -17.312 -16.344 1 98.25 98 PHE A C 1
ATOM 762 O O . PHE A 1 98 ? -3.186 -17.719 -17.219 1 98.25 98 PHE A O 1
ATOM 769 N N . TYR A 1 99 ? -4.562 -16.172 -16.453 1 97 99 TYR A N 1
ATOM 770 C CA . TYR A 1 99 ? -4.41 -15.312 -17.625 1 97 99 TYR A CA 1
ATOM 771 C C . TYR A 1 99 ? -3.455 -14.164 -17.328 1 97 99 TYR A C 1
ATOM 773 O O . TYR A 1 99 ? -3.4 -13.664 -16.203 1 97 99 TYR A O 1
ATOM 781 N N . HIS A 1 100 ? -2.686 -13.711 -18.406 1 95.69 100 HIS A N 1
ATOM 782 C CA . HIS A 1 100 ? -1.717 -12.625 -18.281 1 95.69 100 HIS A CA 1
ATOM 783 C C . HIS A 1 100 ? -1.797 -11.672 -19.484 1 95.69 100 HIS A C 1
ATOM 785 O O . HIS A 1 100 ? -2.08 -12.102 -20.594 1 95.69 100 HIS A O 1
ATOM 791 N N . VAL A 1 101 ? -1.578 -10.375 -19.297 1 91 101 VAL A N 1
ATOM 792 C CA . VAL A 1 101 ? -1.837 -9.352 -20.312 1 91 101 VAL A CA 1
ATOM 793 C C . VAL A 1 101 ? -0.532 -8.977 -21.016 1 91 101 VAL A C 1
ATOM 795 O O . VAL A 1 101 ? -0.544 -8.266 -22.031 1 91 101 VAL A O 1
ATOM 798 N N . GLY A 1 102 ? 0.63 -9.516 -20.688 1 90.44 102 GLY A N 1
ATOM 799 C CA . GLY A 1 102 ? 1.89 -9.172 -21.328 1 90.44 102 GLY A CA 1
ATOM 800 C C . GLY A 1 102 ? 3.037 -10.07 -20.906 1 90.44 102 GLY A C 1
ATOM 801 O O . GLY A 1 102 ? 2.92 -10.82 -19.938 1 90.44 102 GLY A O 1
ATOM 802 N N . ASP A 1 103 ? 4.113 -9.883 -21.734 1 91.25 103 ASP A N 1
ATOM 803 C CA . ASP A 1 103 ? 5.281 -10.719 -21.484 1 91.25 103 ASP A CA 1
ATOM 804 C C . ASP A 1 103 ? 5.863 -10.453 -20.094 1 91.25 103 ASP A C 1
ATOM 806 O O . ASP A 1 103 ? 6.199 -11.391 -19.375 1 91.25 103 ASP A O 1
ATOM 810 N N . ALA A 1 104 ? 5.949 -9.195 -19.797 1 87.19 104 ALA A N 1
ATOM 811 C CA . ALA A 1 104 ? 6.516 -8.844 -18.484 1 87.19 104 ALA A CA 1
ATOM 812 C C . ALA A 1 104 ? 5.645 -9.367 -17.359 1 87.19 104 ALA A C 1
ATOM 814 O O . ALA A 1 104 ? 6.156 -9.844 -16.344 1 87.19 104 ALA A O 1
ATOM 815 N N . HIS A 1 105 ? 4.375 -9.219 -17.578 1 92.06 105 HIS A N 1
ATOM 816 C CA . HIS A 1 105 ? 3.426 -9.703 -16.578 1 92.06 105 HIS A CA 1
ATOM 817 C C . HIS A 1 105 ? 3.596 -11.203 -16.328 1 92.06 105 HIS A C 1
ATOM 819 O O . HIS A 1 105 ? 3.713 -11.641 -15.188 1 92.06 105 HIS A O 1
ATOM 825 N N . LEU A 1 106 ? 3.701 -11.961 -17.406 1 94.5 106 LEU A N 1
ATOM 826 C CA . LEU A 1 106 ? 3.906 -13.398 -17.281 1 94.5 106 LEU A CA 1
ATOM 827 C C . LEU A 1 106 ? 5.273 -13.711 -16.688 1 94.5 106 LEU A C 1
ATOM 829 O O . LEU A 1 106 ? 5.387 -14.539 -15.781 1 94.5 106 LEU A O 1
ATOM 833 N N . PHE A 1 107 ? 6.312 -13.055 -17.203 1 92.69 107 PHE A N 1
ATOM 834 C CA . PHE A 1 107 ? 7.684 -13.297 -16.781 1 92.69 107 PHE A CA 1
ATOM 835 C C . PHE A 1 107 ? 7.816 -13.141 -15.266 1 92.69 107 PHE A C 1
ATOM 837 O O . PHE A 1 107 ? 8.32 -14.031 -14.586 1 92.69 107 PHE A O 1
ATOM 844 N N . TYR A 1 108 ? 7.297 -12.078 -14.695 1 91.25 108 TYR A N 1
ATOM 845 C CA . TYR A 1 108 ? 7.461 -11.812 -13.266 1 91.25 108 TYR A CA 1
ATOM 846 C C . TYR A 1 108 ? 6.629 -12.781 -12.438 1 91.25 108 TYR A C 1
ATOM 848 O O . TYR A 1 108 ? 7.066 -13.234 -11.375 1 91.25 108 TYR A O 1
ATOM 856 N N . ASN A 1 109 ? 5.469 -13.117 -12.867 1 95.62 109 ASN A N 1
ATOM 857 C CA . ASN A 1 109 ? 4.656 -14.102 -12.164 1 95.62 109 ASN A CA 1
ATOM 858 C C . ASN A 1 109 ? 5.34 -15.469 -12.133 1 95.62 109 ASN A C 1
ATOM 860 O O . ASN A 1 109 ? 5.453 -16.078 -11.07 1 95.62 109 ASN A O 1
ATOM 864 N N . MET A 1 110 ? 5.863 -15.836 -13.258 1 97 110 MET A N 1
ATOM 865 C CA . MET A 1 110 ? 6.398 -17.188 -13.359 1 97 110 MET A CA 1
ATOM 866 C C . MET A 1 110 ? 7.758 -17.281 -12.68 1 97 110 MET A C 1
ATOM 868 O O . MET A 1 110 ? 8.094 -18.328 -12.102 1 97 110 MET A O 1
ATOM 872 N N . THR A 1 111 ? 8.523 -16.25 -12.75 1 94.06 111 THR A N 1
ATOM 873 C CA . THR A 1 111 ? 9.773 -16.25 -12 1 94.06 111 THR A CA 1
ATOM 874 C C . THR A 1 111 ? 9.508 -16.328 -10.5 1 94.06 111 THR A C 1
ATOM 876 O O . THR A 1 111 ? 10.188 -17.062 -9.781 1 94.06 111 THR A O 1
ATOM 879 N N . SER A 1 112 ? 8.508 -15.602 -10.102 1 94.75 112 SER A N 1
ATOM 880 C CA . SER A 1 112 ? 8.102 -15.672 -8.703 1 94.75 112 SER A CA 1
ATOM 881 C C . SER A 1 112 ? 7.59 -17.062 -8.344 1 94.75 112 SER A C 1
ATOM 883 O O . SER A 1 112 ? 7.906 -17.594 -7.281 1 94.75 112 SER A O 1
ATOM 885 N N . LEU A 1 113 ? 6.867 -17.641 -9.211 1 97.31 113 LEU A N 1
ATOM 886 C CA . LEU A 1 113 ? 6.352 -18.984 -8.992 1 97.31 113 LEU A CA 1
ATOM 887 C C . LEU A 1 113 ? 7.492 -20 -8.898 1 97.31 113 LEU A C 1
ATOM 889 O O . LEU A 1 113 ? 7.484 -20.875 -8.023 1 97.31 113 LEU A O 1
ATOM 893 N N . LEU A 1 114 ? 8.461 -19.875 -9.766 1 94.88 114 LEU A N 1
ATOM 894 C CA . LEU A 1 114 ? 9.602 -20.781 -9.75 1 94.88 114 LEU A CA 1
ATOM 895 C C . LEU A 1 114 ? 10.312 -20.734 -8.406 1 94.88 114 LEU A C 1
ATOM 897 O O . LEU A 1 114 ? 10.594 -21.781 -7.816 1 94.88 114 LEU A O 1
ATOM 901 N N . TRP A 1 115 ? 10.445 -19.594 -7.914 1 91.19 115 TRP A N 1
ATOM 902 C CA . TRP A 1 115 ? 11.164 -19.422 -6.652 1 91.19 115 TRP A CA 1
ATOM 903 C C . TRP A 1 115 ? 10.336 -19.922 -5.48 1 91.19 115 TRP A C 1
ATOM 905 O O . TRP A 1 115 ? 10.781 -20.797 -4.723 1 91.19 115 TRP A O 1
ATOM 915 N N . LYS A 1 116 ? 9.172 -19.516 -5.352 1 93.94 116 LYS A N 1
ATOM 916 C CA . LYS A 1 116 ? 8.328 -19.844 -4.215 1 93.94 116 LYS A CA 1
ATOM 917 C C . LYS A 1 116 ? 7.805 -21.281 -4.32 1 93.94 116 LYS A C 1
ATOM 919 O O . LYS A 1 116 ? 7.754 -22 -3.32 1 93.94 116 LYS A O 1
ATOM 924 N N . GLY A 1 117 ? 7.461 -21.609 -5.52 1 97 117 GLY A N 1
ATOM 925 C CA . GLY A 1 117 ? 6.883 -22.922 -5.738 1 97 117 GLY A CA 1
ATOM 926 C C . GLY A 1 117 ? 7.863 -24.047 -5.488 1 97 117 GLY A C 1
ATOM 927 O O . GLY A 1 117 ? 7.527 -25.031 -4.832 1 97 117 GLY A O 1
ATOM 928 N N . ILE A 1 118 ? 9.062 -23.875 -5.988 1 94.94 118 ILE A N 1
ATOM 929 C CA . ILE A 1 118 ? 10.078 -24.906 -5.785 1 94.94 118 ILE A CA 1
ATOM 930 C C . ILE A 1 118 ? 10.336 -25.078 -4.289 1 94.94 118 ILE A C 1
ATOM 932 O O . ILE A 1 118 ? 10.352 -26.203 -3.785 1 94.94 118 ILE A O 1
ATOM 936 N N . GLN A 1 119 ? 10.445 -24.016 -3.562 1 92.5 119 GLN A N 1
ATOM 937 C CA . GLN A 1 119 ? 10.742 -24.062 -2.135 1 92.5 119 GLN A CA 1
ATOM 938 C C . GLN A 1 119 ? 9.594 -24.703 -1.357 1 92.5 119 GLN A C 1
ATOM 940 O O . GLN A 1 119 ? 9.805 -25.594 -0.539 1 92.5 119 GLN A O 1
ATOM 945 N N . LEU A 1 120 ? 8.461 -24.328 -1.653 1 95.25 120 LEU A N 1
ATOM 946 C CA . LEU A 1 120 ? 7.305 -24.812 -0.901 1 95.25 120 LEU A CA 1
ATOM 947 C C . LEU A 1 120 ? 7 -26.266 -1.249 1 95.25 120 LEU A C 1
ATOM 949 O O . LEU A 1 120 ? 6.77 -27.094 -0.359 1 95.25 120 LEU A O 1
ATOM 953 N N . GLU A 1 121 ? 7.059 -26.594 -2.525 1 97.19 121 GLU A N 1
ATOM 954 C CA . GLU A 1 121 ? 6.746 -27.953 -2.947 1 97.19 121 GLU A CA 1
ATOM 955 C C . GLU A 1 121 ? 7.789 -28.953 -2.436 1 97.19 121 GLU A C 1
ATOM 957 O O . GLU A 1 121 ? 7.449 -30.062 -2.035 1 97.19 121 GLU A O 1
ATOM 962 N N . THR A 1 122 ? 8.992 -28.531 -2.438 1 94.19 122 THR A N 1
ATOM 963 C CA . THR A 1 122 ? 10.055 -29.391 -1.938 1 94.19 122 THR A CA 1
ATOM 964 C C . THR A 1 122 ? 9.93 -29.578 -0.428 1 94.19 122 THR A C 1
ATOM 966 O O . THR A 1 122 ? 10.188 -30.672 0.086 1 94.19 122 THR A O 1
ATOM 969 N N . SER A 1 123 ? 9.5 -28.609 0.248 1 91.88 123 SER A N 1
ATOM 970 C CA . SER A 1 123 ? 9.422 -28.656 1.704 1 91.88 123 SER A CA 1
ATOM 971 C C . SER A 1 123 ? 8.211 -29.453 2.166 1 91.88 123 SER A C 1
ATOM 973 O O . SER A 1 123 ? 8.297 -30.203 3.141 1 91.88 123 SER A O 1
ATOM 975 N N . MET A 1 124 ? 7.121 -29.406 1.478 1 94.25 124 MET A N 1
ATOM 976 C CA . MET A 1 124 ? 5.906 -30 2.033 1 94.25 124 MET A CA 1
ATOM 977 C C . MET A 1 124 ? 5.441 -31.172 1.192 1 94.25 124 MET A C 1
ATOM 979 O O . MET A 1 124 ? 4.582 -31.953 1.62 1 94.25 124 MET A O 1
ATOM 983 N N . GLY A 1 125 ? 6.023 -31.375 0.013 1 95.5 125 GLY A N 1
ATOM 984 C CA . GLY A 1 125 ? 5.602 -32.438 -0.89 1 95.5 125 GLY A CA 1
ATOM 985 C C . GLY A 1 125 ? 4.543 -31.984 -1.879 1 95.5 125 GLY A C 1
ATOM 986 O O . GLY A 1 125 ? 3.781 -31.062 -1.604 1 95.5 125 GLY A O 1
ATOM 987 N N . SER A 1 126 ? 4.375 -32.656 -2.99 1 97.56 126 SER A N 1
ATOM 988 C CA . SER A 1 126 ? 3.582 -32.219 -4.141 1 97.56 126 SER A CA 1
ATOM 989 C C . SER A 1 126 ? 2.09 -32.25 -3.822 1 97.56 126 SER A C 1
ATOM 991 O O . SER A 1 126 ? 1.363 -31.297 -4.148 1 97.56 126 SER A O 1
ATOM 993 N N . PRO A 1 127 ? 1.561 -33.312 -3.115 1 97.44 127 PRO A N 1
ATOM 994 C CA . PRO A 1 127 ? 0.118 -33.312 -2.861 1 97.44 127 PRO A CA 1
ATOM 995 C C . PRO A 1 127 ? -0.321 -32.219 -1.921 1 97.44 127 PRO A C 1
ATOM 997 O O . PRO A 1 127 ? -1.349 -31.562 -2.154 1 97.44 127 PRO A O 1
ATOM 1000 N N . ARG A 1 128 ? 0.482 -32.031 -0.928 1 97.31 128 ARG A N 1
ATOM 1001 C CA . ARG A 1 128 ? 0.162 -30.953 0.018 1 97.31 128 ARG A CA 1
ATOM 1002 C C . ARG A 1 128 ? 0.294 -29.594 -0.635 1 97.31 128 ARG A C 1
ATOM 1004 O O . ARG A 1 128 ? -0.504 -28.688 -0.367 1 97.31 128 ARG A O 1
ATOM 1011 N N . PHE A 1 129 ? 1.309 -29.453 -1.371 1 97.94 129 PHE A N 1
ATOM 1012 C CA . PHE A 1 129 ? 1.526 -28.203 -2.082 1 97.94 129 PHE A CA 1
ATOM 1013 C C . PHE A 1 129 ? 0.375 -27.922 -3.039 1 97.94 129 PHE A C 1
ATOM 1015 O O . PHE A 1 129 ? -0.117 -26.797 -3.105 1 97.94 129 PHE A O 1
ATOM 1022 N N . ALA A 1 130 ? -0.068 -28.922 -3.797 1 98.38 130 ALA A N 1
ATOM 1023 C CA . ALA A 1 130 ? -1.195 -28.766 -4.711 1 98.38 130 ALA A CA 1
ATOM 1024 C C . ALA A 1 130 ? -2.455 -28.344 -3.963 1 98.38 130 ALA A C 1
ATOM 1026 O O . ALA A 1 130 ? -3.176 -27.438 -4.41 1 98.38 130 ALA A O 1
ATOM 1027 N N . SER A 1 131 ? -2.678 -28.984 -2.869 1 98.19 131 SER A N 1
ATOM 1028 C CA . SER A 1 131 ? -3.834 -28.641 -2.047 1 98.19 131 SER A CA 1
ATOM 1029 C C . SER A 1 131 ? -3.738 -27.219 -1.522 1 98.19 131 SER A C 1
ATOM 1031 O O . SER A 1 131 ? -4.738 -26.5 -1.484 1 98.19 131 SER A O 1
ATOM 1033 N N . MET A 1 132 ? -2.574 -26.812 -1.144 1 97.75 132 MET A N 1
ATOM 1034 C CA . MET A 1 132 ? -2.363 -25.453 -0.655 1 97.75 132 MET A CA 1
ATOM 1035 C C . MET A 1 132 ? -2.648 -24.422 -1.75 1 97.75 132 MET A C 1
ATOM 1037 O O . MET A 1 132 ? -3.354 -23.438 -1.517 1 97.75 132 MET A O 1
ATOM 1041 N N . VAL A 1 133 ? -2.156 -24.656 -2.906 1 98.69 133 VAL A N 1
ATOM 1042 C CA . VAL A 1 133 ? -2.332 -23.734 -4.02 1 98.69 133 VAL A CA 1
ATOM 1043 C C . VAL A 1 133 ? -3.818 -23.594 -4.348 1 98.69 133 VAL A C 1
ATOM 1045 O O . VAL A 1 133 ? -4.312 -22.484 -4.562 1 98.69 133 VAL A O 1
ATOM 1048 N N . ALA A 1 134 ? -4.484 -24.734 -4.344 1 98.44 134 ALA A N 1
ATOM 1049 C CA . ALA A 1 134 ? -5.918 -24.703 -4.605 1 98.44 134 ALA A CA 1
ATOM 1050 C C . ALA A 1 134 ? -6.656 -23.891 -3.545 1 98.44 134 ALA A C 1
ATOM 1052 O O . ALA A 1 134 ? -7.52 -23.078 -3.871 1 98.44 134 ALA A O 1
ATOM 1053 N N . ALA A 1 135 ? -6.285 -24.094 -2.35 1 98.19 135 ALA A N 1
ATOM 1054 C CA . ALA A 1 135 ? -6.906 -23.359 -1.25 1 98.19 135 ALA A CA 1
ATOM 1055 C C . ALA A 1 135 ? -6.605 -21.859 -1.34 1 98.19 135 ALA A C 1
ATOM 1057 O O . ALA A 1 135 ? -7.5 -21.031 -1.179 1 98.19 135 ALA A O 1
ATOM 1058 N N . LEU A 1 136 ? -5.363 -21.562 -1.614 1 98.69 136 LEU A N 1
ATOM 1059 C CA . LEU A 1 136 ? -4.941 -20.172 -1.679 1 98.69 136 LEU A CA 1
ATOM 1060 C C . LEU A 1 136 ? -5.605 -19.469 -2.854 1 98.69 136 LEU A C 1
ATOM 1062 O O . LEU A 1 136 ? -5.922 -18.266 -2.768 1 98.69 136 LEU A O 1
ATOM 1066 N N . LEU A 1 137 ? -5.758 -20.172 -3.939 1 98.75 137 LEU A N 1
ATOM 1067 C CA . LEU A 1 137 ? -6.445 -19.594 -5.094 1 98.75 137 LEU A CA 1
ATOM 1068 C C . LEU A 1 137 ? -7.879 -19.219 -4.738 1 98.75 137 LEU A C 1
ATOM 1070 O O . LEU A 1 137 ? -8.297 -18.078 -4.965 1 98.75 137 LEU A O 1
ATOM 1074 N N . CYS A 1 138 ? -8.586 -20.109 -4.113 1 98.44 138 CYS A N 1
ATOM 1075 C CA . CYS A 1 138 ? -9.969 -19.875 -3.74 1 98.44 138 CYS A CA 1
ATOM 1076 C C . CYS A 1 138 ? -10.07 -18.781 -2.684 1 98.44 138 CYS A C 1
ATOM 1078 O O . CYS A 1 138 ? -10.914 -17.875 -2.789 1 98.44 138 CYS A O 1
ATOM 1080 N N . MET A 1 139 ? -9.188 -18.812 -1.782 1 98.12 139 MET A N 1
ATOM 1081 C CA . MET A 1 139 ? -9.227 -17.844 -0.69 1 98.12 139 MET A CA 1
ATOM 1082 C C . MET A 1 139 ? -8.852 -16.453 -1.185 1 98.12 139 MET A C 1
ATOM 1084 O O . MET A 1 139 ? -9.469 -15.469 -0.783 1 98.12 139 MET A O 1
ATOM 1088 N N . SER A 1 140 ? -7.832 -16.375 -2.008 1 98.44 140 SER A N 1
ATOM 1089 C CA . SER A 1 140 ? -7.418 -15.078 -2.541 1 98.44 140 SER A CA 1
ATOM 1090 C C . SER A 1 140 ? -8.539 -14.422 -3.346 1 98.44 140 SER A C 1
ATOM 1092 O O . SER A 1 140 ? -8.867 -13.258 -3.129 1 98.44 140 SER A O 1
ATOM 1094 N N . GLN A 1 141 ? -9.164 -15.195 -4.254 1 98.38 141 GLN A N 1
ATOM 1095 C CA . GLN A 1 141 ? -10.273 -14.703 -5.062 1 98.38 141 GLN A CA 1
ATOM 1096 C C . GLN A 1 141 ? -11.469 -14.344 -4.191 1 98.38 141 GLN A C 1
ATOM 1098 O O . GLN A 1 141 ? -12.102 -13.297 -4.387 1 98.38 141 GLN A O 1
ATOM 1103 N N . GLY A 1 142 ? -11.781 -15.203 -3.252 1 98.06 142 GLY A N 1
ATOM 1104 C CA . GLY A 1 142 ? -12.922 -14.977 -2.375 1 98.06 142 GLY A CA 1
ATOM 1105 C C . GLY A 1 142 ? -12.773 -13.742 -1.506 1 98.06 142 GLY A C 1
ATOM 1106 O O . GLY A 1 142 ? -13.695 -12.938 -1.399 1 98.06 142 GLY A O 1
ATOM 1107 N N . ILE A 1 143 ? -11.648 -13.602 -0.941 1 97.06 143 ILE A N 1
ATOM 1108 C CA . ILE A 1 143 ? -11.391 -12.469 -0.064 1 97.06 143 ILE A CA 1
ATOM 1109 C C . ILE A 1 143 ? -11.43 -11.172 -0.875 1 97.06 143 ILE A C 1
ATOM 1111 O O . ILE A 1 143 ? -11.969 -10.164 -0.418 1 97.06 143 ILE A O 1
ATOM 1115 N N . THR A 1 144 ? -10.844 -11.211 -2.053 1 96.88 144 THR A N 1
ATOM 1116 C CA . THR A 1 144 ? -10.891 -10.039 -2.92 1 96.88 144 THR A CA 1
ATOM 1117 C C . THR A 1 144 ? -12.336 -9.648 -3.219 1 96.88 144 THR A C 1
ATOM 1119 O O . THR A 1 144 ? -12.68 -8.469 -3.193 1 96.88 144 THR A O 1
ATOM 1122 N N . LEU A 1 145 ? -13.219 -10.625 -3.441 1 96.25 145 LEU A N 1
ATOM 1123 C CA . LEU A 1 145 ? -14.633 -10.383 -3.701 1 96.25 145 LEU A CA 1
ATOM 1124 C C . LEU A 1 145 ? -15.305 -9.734 -2.494 1 96.25 145 LEU A C 1
ATOM 1126 O O . LEU A 1 145 ? -16.031 -8.75 -2.635 1 96.25 145 LEU A O 1
ATOM 1130 N N . VAL A 1 146 ? -15.039 -10.289 -1.379 1 94.62 146 VAL A N 1
ATOM 1131 C CA . VAL A 1 146 ? -15.656 -9.805 -0.151 1 94.62 146 VAL A CA 1
ATOM 1132 C C . VAL A 1 146 ? -15.203 -8.375 0.134 1 94.62 146 VAL A C 1
ATOM 1134 O O . VAL A 1 146 ? -16 -7.52 0.503 1 94.62 146 VAL A O 1
ATOM 1137 N N . LEU A 1 147 ? -13.914 -8.156 -0.022 1 92.81 147 LEU A N 1
ATOM 1138 C CA . LEU A 1 147 ? -13.375 -6.816 0.211 1 92.81 147 LEU A CA 1
ATOM 1139 C C . LEU A 1 147 ? -14.016 -5.805 -0.734 1 92.81 147 LEU A C 1
ATOM 1141 O O . LEU A 1 147 ? -14.445 -4.734 -0.302 1 92.81 147 LEU A O 1
ATOM 1145 N N . ALA A 1 148 ? -14.078 -6.16 -1.99 1 92.38 148 ALA A N 1
ATOM 1146 C CA . ALA A 1 148 ? -14.648 -5.258 -2.986 1 92.38 148 ALA A CA 1
ATOM 1147 C C . ALA A 1 148 ? -16.109 -4.938 -2.668 1 92.38 148 ALA A C 1
ATOM 1149 O O . ALA A 1 148 ? -16.516 -3.777 -2.727 1 92.38 148 ALA A O 1
ATOM 1150 N N . ARG A 1 149 ? -16.844 -5.898 -2.348 1 91.12 149 ARG A N 1
ATOM 1151 C CA . ARG A 1 149 ? -18.266 -5.719 -2.043 1 91.12 149 ARG A CA 1
ATOM 1152 C C . ARG A 1 149 ? -18.453 -4.906 -0.766 1 91.12 149 ARG A C 1
ATOM 1154 O O . ARG A 1 149 ? -19.297 -4.016 -0.708 1 91.12 149 ARG A O 1
ATOM 1161 N N . SER A 1 150 ? -17.641 -5.191 0.245 1 88.69 150 SER A N 1
ATOM 1162 C CA . SER A 1 150 ? -17.734 -4.48 1.517 1 88.69 150 SER A CA 1
ATOM 1163 C C . SER A 1 150 ? -17.406 -3.004 1.352 1 88.69 150 SER A C 1
ATOM 1165 O O . SER A 1 150 ? -18.062 -2.143 1.947 1 88.69 150 SER A O 1
ATOM 1167 N N . LEU A 1 151 ? -16.375 -2.787 0.616 1 85.38 151 LEU A N 1
ATOM 1168 C CA . LEU A 1 151 ? -15.977 -1.401 0.386 1 85.38 151 LEU A CA 1
ATOM 1169 C C . LEU A 1 151 ? -17.078 -0.634 -0.34 1 85.38 151 LEU A C 1
ATOM 1171 O O . LEU A 1 151 ? -17.281 0.554 -0.083 1 85.38 151 LEU A O 1
ATOM 1175 N N . LEU A 1 152 ? -17.781 -1.243 -1.269 1 83.75 152 LEU A N 1
ATOM 1176 C CA . LEU A 1 152 ? -18.906 -0.637 -1.973 1 83.75 152 LEU A CA 1
ATOM 1177 C C . LEU A 1 152 ? -20.047 -0.336 -1.01 1 83.75 152 LEU A C 1
ATOM 1179 O O . LEU A 1 152 ? -20.625 0.76 -1.034 1 83.75 152 LEU A O 1
ATOM 1183 N N . LEU A 1 153 ? -20.344 -1.239 -0.211 1 81.44 153 LEU A N 1
ATOM 1184 C CA . LEU A 1 153 ? -21.5 -1.144 0.673 1 81.44 153 LEU A CA 1
ATOM 1185 C C . LEU A 1 153 ? -21.266 -0.112 1.771 1 81.44 153 LEU A C 1
ATOM 1187 O O . LEU A 1 153 ? -22.172 0.656 2.113 1 81.44 153 LEU A O 1
ATOM 1191 N N . PHE A 1 154 ? -20.047 -0.046 2.232 1 74.06 154 PHE A N 1
ATOM 1192 C CA . PHE A 1 154 ? -19.828 0.728 3.447 1 74.06 154 PHE A CA 1
ATOM 1193 C C . PHE A 1 154 ? -19.141 2.055 3.129 1 74.06 154 PHE A C 1
ATOM 1195 O O . PHE A 1 154 ? -19.266 3.016 3.895 1 74.06 154 PHE A O 1
ATOM 1202 N N . PHE A 1 155 ? -18.406 2.16 2.184 1 68.31 155 PHE A N 1
ATOM 1203 C CA . PHE A 1 155 ? -17.609 3.373 1.986 1 68.31 155 PHE A CA 1
ATOM 1204 C C . PHE A 1 155 ? -17.938 4.012 0.64 1 68.31 155 PHE A C 1
ATOM 1206 O O . PHE A 1 155 ? -17.375 5.051 0.29 1 68.31 155 PHE A O 1
ATOM 1213 N N . ASP A 1 156 ? -19.078 3.643 0.232 1 57.56 156 ASP A N 1
ATOM 1214 C CA . ASP A 1 156 ? -19.547 4.184 -1.039 1 57.56 156 ASP A CA 1
ATOM 1215 C C . ASP A 1 156 ? -18.406 4.32 -2.037 1 57.56 156 ASP A C 1
ATOM 1217 O O . ASP A 1 156 ? -18.359 5.281 -2.811 1 57.56 156 ASP A O 1
ATOM 1221 N N . TYR A 1 157 ? -17.328 3.645 -1.578 1 55.41 157 TYR A N 1
ATOM 1222 C CA . TYR A 1 157 ? -16.156 3.73 -2.441 1 55.41 157 TYR A CA 1
ATOM 1223 C C . TYR A 1 157 ? -16.531 3.518 -3.9 1 55.41 157 TYR A C 1
ATOM 1225 O O . TYR A 1 157 ? -17.453 2.744 -4.203 1 55.41 157 TYR A O 1
ATOM 1233 N N . GLU A 1 158 ? -16.031 4.457 -4.535 1 53.62 158 GLU A N 1
ATOM 1234 C CA . GLU A 1 158 ? -16.281 4.48 -5.977 1 53.62 158 GLU A CA 1
ATOM 1235 C C . GLU A 1 158 ? -16.234 3.074 -6.566 1 53.62 158 GLU A C 1
ATOM 1237 O O . GLU A 1 158 ? -15.523 2.203 -6.051 1 53.62 158 GLU A O 1
ATOM 1242 N N . ALA A 1 159 ? -17.266 2.684 -7.273 1 58.97 159 ALA A N 1
ATOM 1243 C CA . ALA A 1 159 ? -17.484 1.677 -8.312 1 58.97 159 ALA A CA 1
ATOM 1244 C C . ALA A 1 159 ? -16.156 1.209 -8.898 1 58.97 159 ALA A C 1
ATOM 1246 O O . ALA A 1 159 ? -16.109 0.224 -9.641 1 58.97 159 ALA A O 1
ATOM 1247 N N . ALA A 1 160 ? -15.047 1.846 -8.078 1 66.25 160 ALA A N 1
ATOM 1248 C CA . ALA A 1 160 ? -13.828 1.601 -8.852 1 66.25 160 ALA A CA 1
ATOM 1249 C C . ALA A 1 160 ? -13.328 0.176 -8.648 1 66.25 160 ALA A C 1
ATOM 1251 O O . ALA A 1 160 ? -13.125 -0.565 -9.609 1 66.25 160 ALA A O 1
ATOM 1252 N N . TYR A 1 161 ? -13.281 -0.321 -7.289 1 82.44 161 TYR A N 1
ATOM 1253 C CA . TYR A 1 161 ? -12.781 -1.678 -7.098 1 82.44 161 TYR A CA 1
ATOM 1254 C C . TYR A 1 161 ? -13.805 -2.707 -7.559 1 82.44 161 TYR A C 1
ATOM 1256 O O . TYR A 1 161 ? -13.438 -3.777 -8.055 1 82.44 161 TYR A O 1
ATOM 1264 N N . TYR A 1 162 ? -15.039 -2.262 -7.441 1 87.25 162 TYR A N 1
ATOM 1265 C CA . TYR A 1 162 ? -16.125 -3.195 -7.711 1 87.25 162 TYR A CA 1
ATOM 1266 C C . TYR A 1 162 ? -16.281 -3.428 -9.211 1 87.25 162 TYR A C 1
ATOM 1268 O O . TYR A 1 162 ? -16.75 -4.492 -9.633 1 87.25 162 TYR A O 1
ATOM 1276 N N . ASN A 1 163 ? -15.789 -2.529 -10.039 1 87.44 163 ASN A N 1
ATOM 1277 C CA . ASN A 1 163 ? -15.938 -2.648 -11.484 1 87.44 163 ASN A CA 1
ATOM 1278 C C . ASN A 1 163 ? -14.586 -2.857 -12.172 1 87.44 163 ASN A C 1
ATOM 1280 O O . ASN A 1 163 ? -14.5 -2.855 -13.398 1 87.44 163 ASN A O 1
ATOM 1284 N N . GLN A 1 164 ? -13.625 -3.068 -11.391 1 89.38 164 GLN A N 1
ATOM 1285 C CA . GLN A 1 164 ? -12.281 -3.242 -11.93 1 89.38 164 GLN A CA 1
ATOM 1286 C C . GLN A 1 164 ? -12.086 -4.656 -12.477 1 89.38 164 GLN A C 1
ATOM 1288 O O . GLN A 1 164 ? -12.539 -5.629 -11.867 1 89.38 164 GLN A O 1
ATOM 1293 N N . PHE A 1 165 ? -11.461 -4.715 -13.664 1 92.56 165 PHE A N 1
ATOM 1294 C CA . PHE A 1 165 ? -11.047 -5.988 -14.234 1 92.56 165 PHE A CA 1
ATOM 1295 C C . PHE A 1 165 ? -9.602 -6.309 -13.859 1 92.56 165 PHE A C 1
ATOM 1297 O O . PHE A 1 165 ? -8.766 -5.406 -13.773 1 92.56 165 PHE A O 1
ATOM 1304 N N . SER A 1 166 ? -9.375 -7.555 -13.586 1 96 166 SER A N 1
ATOM 1305 C CA . SER A 1 166 ? -7.996 -7.926 -13.266 1 96 166 SER A CA 1
ATOM 1306 C C . SER A 1 166 ? -7.719 -9.383 -13.625 1 96 166 SER A C 1
ATOM 1308 O O . SER A 1 166 ? -8.648 -10.188 -13.719 1 96 166 SER A O 1
ATOM 1310 N N . VAL A 1 167 ? -6.453 -9.672 -13.953 1 97 167 VAL A N 1
ATOM 1311 C CA . VAL A 1 167 ? -5.996 -11.039 -14.203 1 97 167 VAL A CA 1
ATOM 1312 C C . VAL A 1 167 ? -4.594 -11.227 -13.625 1 97 167 VAL A C 1
ATOM 1314 O O . VAL A 1 167 ? -3.893 -10.25 -13.352 1 97 167 VAL A O 1
ATOM 1317 N N . GLY A 1 168 ? -4.297 -12.539 -13.438 1 97.69 168 GLY A N 1
ATOM 1318 C CA . GLY A 1 168 ? -2.938 -12.859 -13.023 1 97.69 168 GLY A CA 1
ATOM 1319 C C . GLY A 1 168 ? -2.881 -13.812 -11.844 1 97.69 168 GLY A C 1
ATOM 1320 O O . GLY A 1 168 ? -3.734 -13.758 -10.961 1 97.69 168 GLY A O 1
ATOM 1321 N N . PHE A 1 169 ? -1.769 -14.5 -11.828 1 98.38 169 PHE A N 1
ATOM 1322 C CA . PHE A 1 169 ? -1.538 -15.477 -10.773 1 98.38 169 PHE A CA 1
ATOM 1323 C C . PHE A 1 169 ? -0.974 -14.812 -9.523 1 98.38 169 PHE A C 1
ATOM 1325 O O . PHE A 1 169 ? -0.877 -15.438 -8.469 1 98.38 169 PHE A O 1
ATOM 1332 N N . SER A 1 170 ? -0.695 -13.562 -9.578 1 97.88 170 SER A N 1
ATOM 1333 C CA . SER A 1 170 ? 0.081 -12.836 -8.578 1 97.88 170 SER A CA 1
ATOM 1334 C C . SER A 1 170 ? -0.631 -12.82 -7.23 1 97.88 170 SER A C 1
ATOM 1336 O O . SER A 1 170 ? 0.016 -12.789 -6.18 1 97.88 170 SER A O 1
ATOM 1338 N N . GLY A 1 171 ? -1.978 -12.805 -7.184 1 98.06 171 GLY A N 1
ATOM 1339 C CA . GLY A 1 171 ? -2.668 -12.93 -5.91 1 98.06 171 GLY A CA 1
ATOM 1340 C C . GLY A 1 171 ? -2.287 -14.18 -5.145 1 98.06 171 GLY A C 1
ATOM 1341 O O . GLY A 1 171 ? -2.037 -14.125 -3.938 1 98.06 171 GLY A O 1
ATOM 1342 N N . VAL A 1 172 ? -2.256 -15.273 -5.805 1 98.69 172 VAL A N 1
ATOM 1343 C CA . VAL A 1 172 ? -1.86 -16.547 -5.215 1 98.69 172 VAL A CA 1
ATOM 1344 C C . VAL A 1 172 ? -0.395 -16.484 -4.785 1 98.69 172 VAL A C 1
ATOM 1346 O O . VAL A 1 172 ? -0.028 -17.016 -3.73 1 98.69 172 VAL A O 1
ATOM 1349 N N . LEU A 1 173 ? 0.42 -15.844 -5.598 1 98.44 173 LEU A N 1
ATOM 1350 C CA . LEU A 1 173 ? 1.843 -15.727 -5.297 1 98.44 173 LEU A CA 1
ATOM 1351 C C . LEU A 1 173 ? 2.064 -14.906 -4.031 1 98.44 173 LEU A C 1
ATOM 1353 O O . LEU A 1 173 ? 2.977 -15.188 -3.252 1 98.44 173 LEU A O 1
ATOM 1357 N N 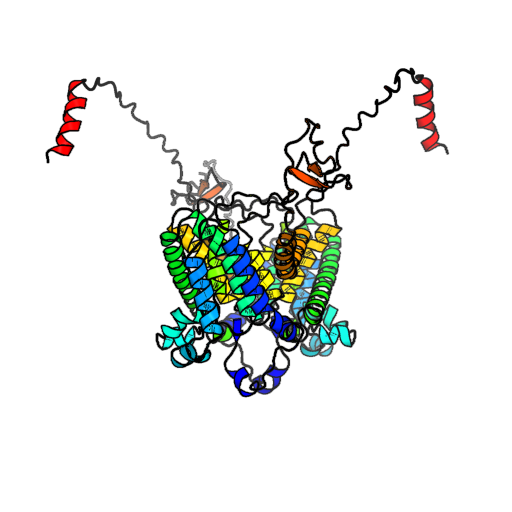. PHE A 1 174 ? 1.275 -13.852 -3.857 1 97.38 174 PHE A N 1
ATOM 1358 C CA . PHE A 1 174 ? 1.35 -13.102 -2.611 1 97.38 174 PHE A CA 1
ATOM 1359 C C . PHE A 1 174 ? 0.978 -13.977 -1.424 1 97.38 174 PHE A C 1
ATOM 1361 O O . PHE A 1 174 ? 1.609 -13.906 -0.368 1 97.38 174 PHE A O 1
ATOM 1368 N N . ALA A 1 175 ? -0.036 -14.773 -1.584 1 97.56 175 ALA A N 1
ATOM 1369 C CA . ALA A 1 175 ? -0.425 -15.703 -0.53 1 97.56 175 ALA A CA 1
ATOM 1370 C C . ALA A 1 175 ? 0.698 -16.688 -0.229 1 97.56 175 ALA A C 1
ATOM 1372 O O . ALA A 1 175 ? 1.009 -16.953 0.936 1 97.56 175 ALA A O 1
ATOM 1373 N N . MET A 1 176 ? 1.295 -17.219 -1.234 1 97.06 176 MET A N 1
ATOM 1374 C CA . MET A 1 176 ? 2.406 -18.156 -1.081 1 97.06 176 MET A CA 1
ATOM 1375 C C . MET A 1 176 ? 3.564 -17.5 -0.333 1 97.06 176 MET A C 1
ATOM 1377 O O . MET A 1 176 ? 4.246 -18.156 0.455 1 97.06 176 MET A O 1
ATOM 1381 N N . LYS A 1 177 ? 3.771 -16.25 -0.65 1 94.56 177 LYS A N 1
ATOM 1382 C CA . LYS A 1 177 ? 4.844 -15.531 0.027 1 94.56 177 LYS A CA 1
ATOM 1383 C C . LYS A 1 177 ? 4.605 -15.477 1.533 1 94.56 177 LYS A C 1
ATOM 1385 O O . LYS A 1 177 ? 5.543 -15.625 2.322 1 94.56 177 LYS A O 1
ATOM 1390 N N . VAL A 1 178 ? 3.426 -15.234 1.908 1 92.62 178 VAL A N 1
ATOM 1391 C CA . VAL A 1 178 ? 3.07 -15.203 3.322 1 92.62 178 VAL A CA 1
ATOM 1392 C C . VAL A 1 178 ? 3.355 -16.562 3.955 1 92.62 178 VAL A C 1
ATOM 1394 O O . VAL A 1 178 ? 3.975 -16.641 5.02 1 92.62 178 VAL A O 1
ATOM 1397 N N . VAL A 1 179 ? 2.973 -17.594 3.301 1 92.38 179 VAL A N 1
ATOM 1398 C CA . VAL A 1 179 ? 3.148 -18.953 3.822 1 92.38 179 VAL A CA 1
ATOM 1399 C C . VAL A 1 179 ? 4.637 -19.297 3.883 1 92.38 179 VAL A C 1
ATOM 1401 O O . VAL A 1 179 ? 5.113 -19.844 4.875 1 92.38 179 VAL A O 1
ATOM 1404 N N . LEU A 1 180 ? 5.301 -18.969 2.842 1 91.5 180 LEU A N 1
ATOM 1405 C CA . LEU A 1 180 ? 6.727 -19.266 2.74 1 91.5 180 LEU A CA 1
ATOM 1406 C C . LEU A 1 180 ? 7.504 -18.594 3.871 1 91.5 180 LEU A C 1
ATOM 1408 O O . LEU A 1 180 ? 8.445 -19.172 4.41 1 91.5 180 LEU A O 1
ATOM 1412 N N . ASN A 1 181 ? 7.078 -17.438 4.297 1 85.38 181 ASN A N 1
ATOM 1413 C CA . ASN A 1 181 ? 7.836 -16.656 5.27 1 85.38 181 ASN A CA 1
ATOM 1414 C C . ASN A 1 181 ? 7.281 -16.844 6.684 1 85.38 181 ASN A C 1
ATOM 1416 O O . ASN A 1 181 ? 7.727 -16.172 7.613 1 85.38 181 ASN A O 1
ATOM 1420 N N . ALA A 1 182 ? 6.281 -17.594 6.879 1 78.69 182 ALA A N 1
ATOM 1421 C CA . ALA A 1 182 ? 5.664 -17.781 8.188 1 78.69 182 ALA A CA 1
ATOM 1422 C C . ALA A 1 182 ? 6.656 -18.391 9.18 1 78.69 182 ALA A C 1
ATOM 1424 O O . ALA A 1 182 ? 6.609 -18.094 10.375 1 78.69 182 ALA A O 1
ATOM 1425 N N . HIS A 1 183 ? 7.371 -19.375 8.906 1 63.19 183 HIS A N 1
ATOM 1426 C CA . HIS A 1 183 ? 8.242 -20.047 9.859 1 63.19 183 HIS A CA 1
ATOM 1427 C C . HIS A 1 183 ? 9.695 -19.594 9.695 1 63.19 183 HIS A C 1
ATOM 1429 O O . HIS A 1 183 ? 10.602 -20.203 10.266 1 63.19 183 HIS A O 1
ATOM 1435 N N . SER A 1 184 ? 9.781 -18.781 8.828 1 56.56 184 SER A N 1
ATOM 1436 C CA . SER A 1 184 ? 11.172 -18.375 8.641 1 56.56 184 SER A CA 1
ATOM 1437 C C . SER A 1 184 ? 11.648 -17.484 9.781 1 56.56 184 SER A C 1
ATOM 1439 O O . SER A 1 184 ? 11.062 -16.422 10.039 1 56.56 184 SER A O 1
ATOM 1441 N N . ASP A 1 185 ? 11.688 -18.094 11.016 1 47.12 185 ASP A N 1
ATOM 1442 C CA . ASP A 1 185 ? 12.359 -17.375 12.094 1 47.12 185 ASP A CA 1
ATOM 1443 C C . ASP A 1 185 ? 13.523 -16.547 11.57 1 47.12 185 ASP A C 1
ATOM 1445 O O . ASP A 1 185 ? 14.266 -15.945 12.344 1 47.12 185 ASP A O 1
ATOM 1449 N N . GLU A 1 186 ? 13.891 -16.891 10.445 1 41.81 186 GLU A N 1
ATOM 1450 C CA . GLU A 1 186 ? 15.148 -16.297 9.992 1 41.81 186 GLU A CA 1
ATOM 1451 C C . GLU A 1 186 ? 15.062 -14.773 9.977 1 41.81 186 GLU A C 1
ATOM 1453 O O . GLU A 1 186 ? 14.195 -14.203 9.312 1 41.81 186 GLU A O 1
ATOM 1458 N N . TYR A 1 187 ? 15.086 -14.242 11.156 1 38.19 187 TYR A N 1
ATOM 1459 C CA . TYR A 1 187 ? 15.492 -12.844 11.273 1 38.19 187 TYR A CA 1
ATOM 1460 C C . TYR A 1 187 ? 16.422 -12.453 10.125 1 38.19 187 TYR A C 1
ATOM 1462 O O . TYR A 1 187 ? 17.531 -12.969 10.016 1 38.19 187 TYR A O 1
ATOM 1470 N N . ALA A 1 188 ? 15.945 -12.516 8.977 1 34.44 188 ALA A N 1
ATOM 1471 C CA . ALA A 1 188 ? 17 -12.102 8.055 1 34.44 188 ALA A CA 1
ATOM 1472 C C . ALA A 1 188 ? 17.906 -11.062 8.695 1 34.44 188 ALA A C 1
ATOM 1474 O O . ALA A 1 188 ? 17.484 -9.945 9 1 34.44 188 ALA A O 1
ATOM 1475 N N . TYR A 1 189 ? 18.609 -11.477 9.633 1 30.39 189 TYR A N 1
ATOM 1476 C CA . TYR A 1 189 ? 19.688 -10.766 10.312 1 30.39 189 TYR A CA 1
ATOM 1477 C C . TYR A 1 189 ? 20.5 -9.938 9.32 1 30.39 189 TYR A C 1
ATOM 1479 O O . TYR A 1 189 ? 21.609 -10.328 8.945 1 30.39 189 TYR A O 1
ATOM 1487 N N . LEU A 1 190 ? 20.047 -9.516 8.281 1 29.67 190 LEU A N 1
ATOM 1488 C CA . LEU A 1 190 ? 21.031 -8.789 7.488 1 29.67 190 LEU A CA 1
ATOM 1489 C C . LEU A 1 190 ? 21.375 -7.449 8.133 1 29.67 190 LEU A C 1
ATOM 1491 O O . LEU A 1 190 ? 20.5 -6.59 8.273 1 29.67 190 LEU A O 1
ATOM 1495 N N . HIS A 1 191 ? 22.516 -7.254 8.602 1 34.16 191 HIS A N 1
ATOM 1496 C CA . HIS A 1 191 ? 23.328 -6.254 9.289 1 34.16 191 HIS A CA 1
ATOM 1497 C C . HIS A 1 191 ? 22.562 -5.621 10.453 1 34.16 191 HIS A C 1
ATOM 1499 O O . HIS A 1 191 ? 22.625 -4.41 10.656 1 34.16 191 HIS A O 1
ATOM 1505 N N . GLY A 1 192 ? 21.844 -6.414 11.219 1 31.64 192 GLY A N 1
ATOM 1506 C CA . GLY A 1 192 ? 21.219 -5.988 12.453 1 31.64 192 GLY A CA 1
ATOM 1507 C C . GLY A 1 192 ? 19.734 -5.684 12.297 1 31.64 192 GLY A C 1
ATOM 1508 O O . GLY A 1 192 ? 19.062 -5.344 13.273 1 31.64 192 GLY A O 1
ATOM 1509 N N . ILE A 1 193 ? 19.297 -5.227 11.133 1 35.22 193 ILE A N 1
ATOM 1510 C CA . ILE A 1 193 ? 17.875 -4.875 11.031 1 35.22 193 ILE A CA 1
ATOM 1511 C C . ILE A 1 193 ? 17.062 -6.117 10.719 1 35.22 193 ILE A C 1
ATOM 1513 O O . ILE A 1 193 ? 17.281 -6.777 9.703 1 35.22 193 ILE A O 1
ATOM 1517 N N . VAL A 1 194 ? 16.516 -6.742 11.719 1 36.75 194 VAL A N 1
ATOM 1518 C CA . VAL A 1 194 ? 15.648 -7.906 11.609 1 36.75 194 VAL A CA 1
ATOM 1519 C C . VAL A 1 194 ? 14.344 -7.508 10.914 1 36.75 194 VAL A C 1
ATOM 1521 O O . VAL A 1 194 ? 13.578 -6.691 11.43 1 36.75 194 VAL A O 1
ATOM 1524 N N . VAL A 1 195 ? 14.352 -7.219 9.594 1 43.19 195 VAL A N 1
ATOM 1525 C CA . VAL A 1 195 ? 13 -7.152 9.055 1 43.19 195 VAL A CA 1
ATOM 1526 C C . VAL A 1 195 ? 12.352 -8.531 9.102 1 43.19 195 VAL A C 1
ATOM 1528 O O . VAL A 1 195 ? 12.812 -9.461 8.43 1 43.19 195 VAL A O 1
ATOM 1531 N N . PRO A 1 196 ? 11.648 -8.75 10.047 1 49.12 196 PRO A N 1
ATOM 1532 C CA . PRO A 1 196 ? 11.125 -10.117 10.164 1 49.12 196 PRO A CA 1
ATOM 1533 C C . PRO A 1 196 ? 10.453 -10.594 8.875 1 49.12 196 PRO A C 1
ATOM 1535 O O . PRO A 1 196 ? 9.867 -9.789 8.148 1 49.12 196 PRO A O 1
ATOM 1538 N N . ALA A 1 197 ? 11.023 -11.609 8.164 1 55.66 197 ALA A N 1
ATOM 1539 C CA . ALA A 1 197 ? 10.461 -12.336 7.035 1 55.66 197 ALA A CA 1
ATOM 1540 C C . ALA A 1 197 ? 8.945 -12.203 6.992 1 55.66 197 ALA A C 1
ATOM 1542 O O . ALA A 1 197 ? 8.344 -12.219 5.918 1 55.66 197 ALA A O 1
ATOM 1543 N N . ARG A 1 198 ? 8.453 -11.688 8.141 1 64.88 198 ARG A N 1
ATOM 1544 C CA . ARG A 1 198 ? 7 -11.641 8.258 1 64.88 198 ARG A CA 1
ATOM 1545 C C . ARG A 1 198 ? 6.434 -10.406 7.555 1 64.88 198 ARG A C 1
ATOM 1547 O O . ARG A 1 198 ? 5.254 -10.383 7.195 1 64.88 198 ARG A O 1
ATOM 1554 N N . HIS A 1 199 ? 7.41 -9.555 7.027 1 77.12 199 HIS A N 1
ATOM 1555 C CA . HIS A 1 199 ? 6.887 -8.328 6.434 1 77.12 199 HIS A CA 1
ATOM 1556 C C . HIS A 1 199 ? 7.176 -8.273 4.938 1 77.12 199 HIS A C 1
ATOM 1558 O O . HIS A 1 199 ? 6.863 -7.277 4.277 1 77.12 199 HIS A O 1
ATOM 1564 N N . ALA A 1 200 ? 7.688 -9.328 4.461 1 82.25 200 ALA A N 1
ATOM 1565 C CA . ALA A 1 200 ? 8.125 -9.336 3.066 1 82.25 200 ALA A CA 1
ATOM 1566 C C . ALA A 1 200 ? 6.941 -9.148 2.121 1 82.25 200 ALA A C 1
ATOM 1568 O O . ALA A 1 200 ? 7.039 -8.398 1.142 1 82.25 200 ALA A O 1
ATOM 1569 N N . ALA A 1 201 ? 5.852 -9.781 2.477 1 89.12 201 ALA A N 1
ATOM 1570 C CA . ALA A 1 201 ? 4.688 -9.68 1.6 1 89.12 201 ALA A CA 1
ATOM 1571 C C . ALA A 1 201 ? 4.137 -8.258 1.581 1 89.12 201 ALA A C 1
ATOM 1573 O O . ALA A 1 201 ? 3.732 -7.758 0.53 1 89.12 201 ALA A O 1
ATOM 1574 N N . TRP A 1 202 ? 4.156 -7.613 2.658 1 87.75 202 TRP A N 1
ATOM 1575 C CA . TRP A 1 202 ? 3.672 -6.238 2.748 1 87.75 202 TRP A CA 1
ATOM 1576 C C . TRP A 1 202 ? 4.59 -5.285 1.993 1 87.75 202 TRP A C 1
ATOM 1578 O O . TRP A 1 202 ? 4.121 -4.371 1.312 1 87.75 202 TRP A O 1
ATOM 1588 N N . ALA A 1 203 ? 5.875 -5.469 2.184 1 86.5 203 ALA A N 1
ATOM 1589 C CA . ALA A 1 203 ? 6.84 -4.66 1.441 1 86.5 203 ALA A CA 1
ATOM 1590 C C . ALA A 1 203 ? 6.648 -4.824 -0.064 1 86.5 203 ALA A C 1
ATOM 1592 O O . ALA A 1 203 ? 6.684 -3.842 -0.81 1 86.5 203 ALA A O 1
ATOM 1593 N N . GLU A 1 204 ? 6.441 -6.016 -0.442 1 90.06 204 GLU A N 1
ATOM 1594 C CA . GLU A 1 204 ? 6.215 -6.273 -1.861 1 90.06 204 GLU A CA 1
ATOM 1595 C C . GLU A 1 204 ? 4.938 -5.602 -2.348 1 90.06 204 GLU A C 1
ATOM 1597 O O . GLU A 1 204 ? 4.879 -5.113 -3.479 1 90.06 204 GLU A O 1
ATOM 1602 N N . LEU A 1 205 ? 3.93 -5.613 -1.524 1 92.75 205 LEU A N 1
ATOM 1603 C CA . LEU A 1 205 ? 2.68 -4.945 -1.868 1 92.75 205 LEU A CA 1
ATOM 1604 C C . LEU A 1 205 ? 2.92 -3.471 -2.182 1 92.75 205 LEU A C 1
ATOM 1606 O O . LEU A 1 205 ? 2.441 -2.961 -3.197 1 92.75 205 LEU A O 1
ATOM 1610 N N . ILE A 1 206 ? 3.719 -2.838 -1.416 1 89.06 206 ILE A N 1
ATOM 1611 C CA . ILE A 1 206 ? 4.016 -1.419 -1.577 1 89.06 206 ILE A CA 1
ATOM 1612 C C . ILE A 1 206 ? 4.883 -1.209 -2.814 1 89.06 206 ILE A C 1
ATOM 1614 O O . ILE A 1 206 ? 4.609 -0.328 -3.631 1 89.06 206 ILE A O 1
ATOM 1618 N N . LEU A 1 207 ? 5.84 -2 -3.016 1 88 207 LEU A N 1
ATOM 1619 C CA . LEU A 1 207 ? 6.801 -1.841 -4.102 1 88 207 LEU A CA 1
ATOM 1620 C C . LEU A 1 207 ? 6.137 -2.062 -5.453 1 88 207 LEU A C 1
ATOM 1622 O O . LEU A 1 207 ? 6.426 -1.353 -6.418 1 88 207 LEU A O 1
ATOM 1626 N N . ILE A 1 208 ? 5.266 -2.99 -5.43 1 88.81 208 ILE A N 1
ATOM 1627 C CA . ILE A 1 208 ? 4.633 -3.262 -6.715 1 88.81 208 ILE A CA 1
ATOM 1628 C C . ILE A 1 208 ? 3.684 -2.119 -7.074 1 88.81 208 ILE A C 1
ATOM 1630 O O . ILE A 1 208 ? 3.533 -1.773 -8.25 1 88.81 208 ILE A O 1
ATOM 1634 N N . GLN A 1 209 ? 3.033 -1.516 -6.102 1 86.38 209 GLN A N 1
ATOM 1635 C CA . GLN A 1 209 ? 2.199 -0.344 -6.348 1 86.38 209 GLN A CA 1
ATOM 1636 C C . GLN A 1 209 ? 3.027 0.812 -6.902 1 86.38 209 GLN A C 1
ATOM 1638 O O . GLN A 1 209 ? 2.529 1.613 -7.695 1 86.38 209 GLN A O 1
ATOM 1643 N N . LEU A 1 210 ? 4.219 0.862 -6.512 1 85.38 210 LEU A N 1
ATOM 1644 C CA . LEU A 1 210 ? 5.102 1.963 -6.883 1 85.38 210 LEU A CA 1
ATOM 1645 C C . LEU A 1 210 ? 5.664 1.759 -8.289 1 85.38 210 LEU A C 1
ATOM 1647 O O . LEU A 1 210 ? 5.637 2.676 -9.109 1 85.38 210 LEU A O 1
ATOM 1651 N N . PHE A 1 211 ? 5.992 0.502 -8.672 1 83.44 211 PHE A N 1
ATOM 1652 C CA . PHE A 1 211 ? 6.84 0.31 -9.836 1 83.44 211 PHE A CA 1
ATOM 1653 C C . PHE A 1 211 ? 6.047 -0.29 -10.992 1 83.44 211 PHE A C 1
ATOM 1655 O O . PHE A 1 211 ? 6.496 -0.269 -12.141 1 83.44 211 PHE A O 1
ATOM 1662 N N . VAL A 1 212 ? 4.902 -0.833 -10.695 1 82.31 212 VAL A N 1
ATOM 1663 C CA . VAL A 1 212 ? 4.16 -1.527 -11.734 1 82.31 212 VAL A CA 1
ATOM 1664 C C . VAL A 1 212 ? 2.803 -0.854 -11.945 1 82.31 212 VAL A C 1
ATOM 1666 O O . VAL A 1 212 ? 1.909 -0.976 -11.102 1 82.31 212 VAL A O 1
ATOM 1669 N N . PRO A 1 213 ? 2.643 -0.226 -13.055 1 77.56 213 PRO A N 1
ATOM 1670 C CA . PRO A 1 213 ? 1.36 0.432 -13.312 1 77.56 213 PRO A CA 1
ATOM 1671 C C . PRO A 1 213 ? 0.224 -0.561 -13.555 1 77.56 213 PRO A C 1
ATOM 1673 O O . PRO A 1 213 ? 0.44 -1.622 -14.141 1 77.56 213 PRO A O 1
ATOM 1676 N N . GLY A 1 214 ? -0.897 -0.24 -13.094 1 80.56 214 GLY A N 1
ATOM 1677 C CA . GLY A 1 214 ? -2.094 -1.004 -13.406 1 80.56 214 GLY A CA 1
ATOM 1678 C C . GLY A 1 214 ? -2.213 -2.285 -12.609 1 80.56 214 GLY A C 1
ATOM 1679 O O . GLY A 1 214 ? -2.83 -3.252 -13.062 1 80.56 214 GLY A O 1
ATOM 1680 N N . VAL A 1 215 ? -1.57 -2.326 -11.531 1 87.94 215 VAL A N 1
ATOM 1681 C CA . VAL A 1 215 ? -1.686 -3.527 -10.711 1 87.94 215 VAL A CA 1
ATOM 1682 C C . VAL A 1 215 ? -2.932 -3.436 -9.836 1 87.94 215 VAL A C 1
ATOM 1684 O O . VAL A 1 215 ? -3.381 -2.338 -9.5 1 87.94 215 VAL A O 1
ATOM 1687 N N . SER A 1 216 ? -3.506 -4.57 -9.578 1 91.25 216 SER A N 1
ATOM 1688 C CA . SER A 1 216 ? -4.672 -4.645 -8.703 1 91.25 216 SER A CA 1
ATOM 1689 C C . SER A 1 216 ? -4.262 -4.621 -7.23 1 91.25 216 SER A C 1
ATOM 1691 O O . SER A 1 216 ? -3.822 -5.637 -6.688 1 91.25 216 SER A O 1
ATOM 1693 N N . PHE A 1 217 ? -4.453 -3.521 -6.637 1 91.25 217 PHE A N 1
ATOM 1694 C CA . PHE A 1 217 ? -4.125 -3.42 -5.219 1 91.25 217 PHE A CA 1
ATOM 1695 C C . PHE A 1 217 ? -4.949 -4.406 -4.398 1 91.25 217 PHE A C 1
ATOM 1697 O O . PHE A 1 217 ? -4.402 -5.137 -3.568 1 91.25 217 PHE A O 1
ATOM 1704 N N . LEU A 1 218 ? -6.246 -4.449 -4.641 1 93.75 218 LEU A N 1
ATOM 1705 C CA . LEU A 1 218 ? -7.145 -5.309 -3.879 1 93.75 218 LEU A CA 1
ATOM 1706 C C . LEU A 1 218 ? -6.812 -6.777 -4.102 1 93.75 218 LEU A C 1
ATOM 1708 O O . LEU A 1 218 ? -6.922 -7.59 -3.182 1 93.75 218 LEU A O 1
ATOM 1712 N N . GLY A 1 219 ? -6.461 -7.102 -5.312 1 96 219 GLY A N 1
ATOM 1713 C CA . GLY A 1 219 ? -6.082 -8.477 -5.613 1 96 219 GLY A CA 1
ATOM 1714 C C . GLY A 1 219 ? -4.867 -8.945 -4.836 1 96 219 GLY A C 1
ATOM 1715 O O . GLY A 1 219 ? -4.852 -10.062 -4.312 1 96 219 GLY A O 1
ATOM 1716 N N . HIS A 1 220 ? -3.852 -8.094 -4.758 1 96.94 220 HIS A N 1
ATOM 1717 C CA . HIS A 1 220 ? -2.645 -8.445 -4.016 1 96.94 220 HIS A CA 1
ATOM 1718 C C . HIS A 1 220 ? -2.91 -8.469 -2.516 1 96.94 220 HIS A C 1
ATOM 1720 O O . HIS A 1 220 ? -2.426 -9.359 -1.812 1 96.94 220 HIS A O 1
ATOM 1726 N N . LEU A 1 221 ? -3.688 -7.523 -2.098 1 94.88 221 LEU A N 1
ATOM 1727 C CA . LEU A 1 221 ? -4.059 -7.52 -0.688 1 94.88 221 LEU A CA 1
ATOM 1728 C C . LEU A 1 221 ? -4.863 -8.766 -0.336 1 94.88 221 LEU A C 1
ATOM 1730 O O . LEU A 1 221 ? -4.633 -9.391 0.704 1 94.88 221 LEU A O 1
ATOM 1734 N N . GLY A 1 222 ? -5.797 -9.102 -1.157 1 96.31 222 GLY A N 1
ATOM 1735 C CA . GLY A 1 222 ? -6.543 -10.336 -0.976 1 96.31 222 GLY A CA 1
ATOM 1736 C C . GLY A 1 222 ? -5.652 -11.562 -0.886 1 96.31 222 GLY A C 1
ATOM 1737 O O . GLY A 1 222 ? -5.93 -12.484 -0.113 1 96.31 222 GLY A O 1
ATOM 1738 N N . GLY A 1 223 ? -4.605 -11.57 -1.655 1 97.81 223 GLY A N 1
ATOM 1739 C CA . GLY A 1 223 ? -3.629 -12.648 -1.582 1 97.81 223 GLY A CA 1
ATOM 1740 C C . GLY A 1 223 ? -2.93 -12.727 -0.239 1 97.81 223 GLY A C 1
ATOM 1741 O O . GLY A 1 223 ? -2.816 -13.805 0.345 1 97.81 223 GLY A O 1
ATOM 1742 N N . ILE A 1 224 ? -2.479 -11.609 0.267 1 95.38 224 ILE A N 1
ATOM 1743 C CA . ILE A 1 224 ? -1.799 -11.578 1.557 1 95.38 224 ILE A CA 1
ATOM 1744 C C . ILE A 1 224 ? -2.742 -12.07 2.65 1 95.38 224 ILE A C 1
ATOM 1746 O O . ILE A 1 224 ? -2.369 -12.922 3.463 1 95.38 224 ILE A O 1
ATOM 1750 N N . LEU A 1 225 ? -3.938 -11.594 2.633 1 93.88 225 LEU A N 1
ATOM 1751 C CA . LEU A 1 225 ? -4.914 -11.984 3.643 1 93.88 225 LEU A CA 1
ATOM 1752 C C . LEU A 1 225 ? -5.258 -13.461 3.521 1 93.88 225 LEU A C 1
ATOM 1754 O O . LEU A 1 225 ? -5.496 -14.133 4.527 1 93.88 225 LEU A O 1
ATOM 1758 N N . ALA A 1 226 ? -5.266 -13.93 2.318 1 96.56 226 ALA A 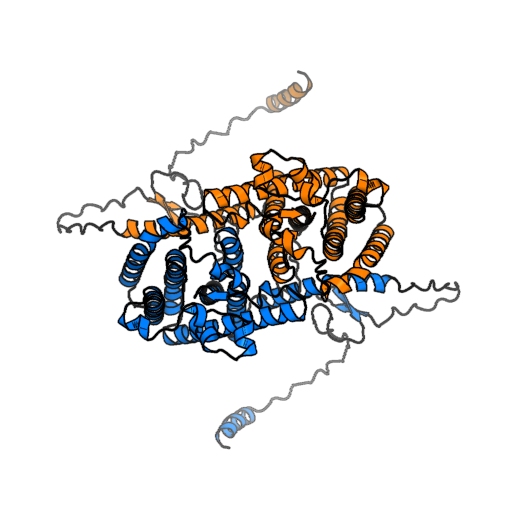N 1
ATOM 1759 C CA . ALA A 1 226 ? -5.5 -15.359 2.104 1 96.56 226 ALA A CA 1
ATOM 1760 C C . ALA A 1 226 ? -4.387 -16.188 2.727 1 96.56 226 ALA A C 1
ATOM 1762 O O . ALA A 1 226 ? -4.652 -17.219 3.359 1 96.56 226 ALA A O 1
ATOM 1763 N N . GLY A 1 227 ? -3.152 -15.805 2.504 1 95.44 227 GLY A N 1
ATOM 1764 C CA . GLY A 1 227 ? -2.041 -16.484 3.143 1 95.44 227 GLY A CA 1
ATOM 1765 C C . GLY A 1 227 ? -2.137 -16.5 4.656 1 95.44 227 GLY A C 1
ATOM 1766 O O . GLY A 1 227 ? -1.913 -17.531 5.289 1 95.44 227 GLY A O 1
ATOM 1767 N N . LEU A 1 228 ? -2.49 -15.391 5.203 1 90.75 228 LEU A N 1
ATOM 1768 C CA . LEU A 1 228 ? -2.629 -15.289 6.652 1 90.75 228 LEU A CA 1
ATOM 1769 C C . LEU A 1 228 ? -3.764 -16.172 7.152 1 90.75 228 LEU A C 1
ATOM 1771 O O . LEU A 1 228 ? -3.625 -16.844 8.172 1 90.75 228 LEU A O 1
ATOM 1775 N N . LEU A 1 229 ? -4.844 -16.125 6.414 1 92.38 229 LEU A N 1
ATOM 1776 C CA . LEU A 1 229 ? -5.98 -16.969 6.789 1 92.38 229 LEU A CA 1
ATOM 1777 C C . LEU A 1 229 ? -5.613 -18.438 6.711 1 92.38 229 LEU A C 1
ATOM 1779 O O . LEU A 1 229 ? -5.969 -19.219 7.602 1 92.38 229 LEU A O 1
ATOM 1783 N N . TYR A 1 230 ? -4.945 -18.828 5.695 1 93.62 230 TYR A N 1
ATOM 1784 C CA . TYR A 1 230 ? -4.508 -20.203 5.523 1 93.62 230 TYR A CA 1
ATOM 1785 C C . TYR A 1 230 ? -3.664 -20.656 6.707 1 93.62 230 TYR A C 1
ATOM 1787 O O . TYR A 1 230 ? -3.877 -21.75 7.25 1 93.62 230 TYR A O 1
ATOM 1795 N N . LEU A 1 231 ? -2.727 -19.844 7.113 1 90.25 231 LEU A N 1
ATOM 1796 C CA . LEU A 1 231 ? -1.859 -20.156 8.242 1 90.25 231 LEU A CA 1
ATOM 1797 C C . LEU A 1 231 ? -2.66 -20.234 9.539 1 90.25 231 LEU A C 1
ATOM 1799 O O . LEU A 1 231 ? -2.406 -21.094 10.383 1 90.25 231 LEU A O 1
ATOM 1803 N N . HIS A 1 232 ? -3.533 -19.328 9.664 1 84.44 232 HIS A N 1
ATOM 1804 C CA . HIS A 1 232 ? -4.387 -19.312 10.852 1 84.44 232 HIS A CA 1
ATOM 1805 C C . HIS A 1 232 ? -5.191 -20.609 10.953 1 84.44 232 HIS A C 1
ATOM 1807 O O . HIS A 1 232 ? -5.293 -21.203 12.031 1 84.44 232 HIS A O 1
ATOM 1813 N N . LEU A 1 233 ? -5.738 -21.031 9.906 1 87.81 233 LEU A N 1
ATOM 1814 C CA . LEU A 1 233 ? -6.578 -22.219 9.883 1 87.81 233 LEU A CA 1
ATOM 1815 C C . LEU A 1 233 ? -5.742 -23.484 10.102 1 87.81 233 LEU A C 1
ATOM 1817 O O . LEU A 1 233 ? -6.242 -24.469 10.625 1 87.81 233 LEU A O 1
ATOM 1821 N N . ARG A 1 234 ? -4.512 -23.469 9.773 1 85.88 234 ARG A N 1
ATOM 1822 C CA . ARG A 1 234 ? -3.645 -24.641 9.93 1 85.88 234 ARG A CA 1
ATOM 1823 C C . ARG A 1 234 ? -2.953 -24.625 11.289 1 85.88 234 ARG A C 1
ATOM 1825 O O . ARG A 1 234 ? -2.242 -25.578 11.633 1 85.88 234 ARG A O 1
ATOM 1832 N N . GLY A 1 235 ? -3.275 -23.688 12.18 1 71.69 235 GLY A N 1
ATOM 1833 C CA . GLY A 1 235 ? -2.725 -23.641 13.523 1 71.69 235 GLY A CA 1
ATOM 1834 C C . GLY A 1 235 ? -1.253 -23.281 13.555 1 71.69 235 GLY A C 1
ATOM 1835 O O . GLY A 1 235 ? -0.591 -23.438 14.578 1 71.69 235 GLY A O 1
ATOM 1836 N N . SER A 1 236 ? -0.726 -23.016 12.562 1 56.41 236 SER A N 1
ATOM 1837 C CA . SER A 1 236 ? 0.713 -22.781 12.484 1 56.41 236 SER A CA 1
ATOM 1838 C C . SER A 1 236 ? 1.066 -21.344 12.867 1 56.41 236 SER A C 1
ATOM 1840 O O . SER A 1 236 ? 2.244 -21 12.984 1 56.41 236 SER A O 1
ATOM 1842 N N . TYR A 1 237 ? 0.144 -20.484 12.906 1 54.66 237 TYR A N 1
ATOM 1843 C CA . TYR A 1 237 ? 0.548 -19.109 13.156 1 54.66 237 TYR A CA 1
ATOM 1844 C C . TYR A 1 237 ? 0.452 -18.781 14.641 1 54.66 237 TYR A C 1
ATOM 1846 O O . TYR A 1 237 ? -0.64 -18.781 15.211 1 54.66 237 TYR A O 1
ATOM 1854 N N . THR A 1 238 ? 1.425 -19.297 15.406 1 47.19 238 THR A N 1
ATOM 1855 C CA . THR A 1 238 ? 1.538 -18.984 16.828 1 47.19 238 THR A CA 1
ATOM 1856 C C . THR A 1 238 ? 1.67 -17.484 17.031 1 47.19 238 THR A C 1
ATOM 1858 O O . THR A 1 238 ? 1.433 -16.969 18.141 1 47.19 238 THR A O 1
ATOM 1861 N N . ALA A 1 239 ? 2.484 -16.891 16.25 1 48.34 239 ALA A N 1
ATOM 1862 C CA . ALA A 1 239 ? 2.844 -15.508 16.547 1 48.34 239 ALA A CA 1
ATOM 1863 C C . ALA A 1 239 ? 1.635 -14.586 16.422 1 48.34 239 ALA A C 1
ATOM 1865 O O . ALA A 1 239 ? 0.61 -14.969 15.852 1 48.34 239 ALA A O 1
ATOM 1866 N N . VAL A 1 240 ? 1.642 -13.516 17.016 1 48.12 240 VAL A N 1
ATOM 1867 C CA . VAL A 1 240 ? 0.58 -12.516 16.969 1 48.12 240 VAL A CA 1
ATOM 1868 C C . VAL A 1 240 ? -0.042 -12.477 15.578 1 48.12 240 VAL A C 1
ATOM 1870 O O . VAL A 1 240 ? 0.66 -12.273 14.586 1 48.12 240 VAL A O 1
ATOM 1873 N N . ASP A 1 241 ? -1.277 -13.102 15.367 1 54.84 241 ASP A N 1
ATOM 1874 C CA . ASP A 1 241 ? -2.012 -13.328 14.125 1 54.84 241 ASP A CA 1
ATOM 1875 C C . ASP A 1 241 ? -2.049 -12.062 13.273 1 54.84 241 ASP A C 1
ATOM 1877 O O . ASP A 1 241 ? -2.695 -11.078 13.633 1 54.84 241 ASP A O 1
ATOM 1881 N N . PRO A 1 242 ? -1.003 -11.859 12.469 1 59 242 PRO A N 1
ATOM 1882 C CA . PRO A 1 242 ? -0.984 -10.68 11.594 1 59 242 PRO A CA 1
ATOM 1883 C C . PRO A 1 242 ? -2.357 -10.352 11.016 1 59 242 PRO A C 1
ATOM 1885 O O . PRO A 1 242 ? -2.66 -9.18 10.758 1 59 242 PRO A O 1
ATOM 1888 N N . LEU A 1 243 ? -3.18 -11.32 10.992 1 62.03 243 LEU A N 1
ATOM 1889 C CA . LEU A 1 243 ? -4.523 -11.078 10.477 1 62.03 243 LEU A CA 1
ATOM 1890 C C . LEU A 1 243 ? -5.359 -10.297 11.492 1 62.03 243 LEU A C 1
ATOM 1892 O O . LEU A 1 243 ? -6.051 -9.344 11.125 1 62.03 243 LEU A O 1
ATOM 1896 N N . THR A 1 244 ? -5.176 -10.805 12.672 1 62.38 244 THR A N 1
ATOM 1897 C CA . THR A 1 244 ? -5.93 -10.133 13.719 1 62.38 244 THR A CA 1
ATOM 1898 C C . THR A 1 244 ? -5.461 -8.688 13.891 1 62.38 244 THR A C 1
ATOM 1900 O O . THR A 1 244 ? -6.273 -7.789 14.094 1 62.38 244 THR A O 1
ATOM 1903 N N . VAL A 1 245 ? -4.203 -8.625 13.766 1 64.12 245 VAL A N 1
ATOM 1904 C CA . VAL A 1 245 ? -3.641 -7.281 13.875 1 64.12 245 VAL A CA 1
ATOM 1905 C C . VAL A 1 245 ? -4.16 -6.406 12.742 1 64.12 245 VAL A C 1
ATOM 1907 O O . VAL A 1 245 ? -4.543 -5.254 12.961 1 64.12 245 VAL A O 1
ATOM 1910 N N . PHE A 1 246 ? -4.215 -6.953 11.68 1 71.06 246 PHE A N 1
ATOM 1911 C CA . PHE A 1 246 ? -4.707 -6.203 10.531 1 71.06 246 PHE A CA 1
ATOM 1912 C C . PHE A 1 246 ? -6.176 -5.832 10.711 1 71.06 246 PHE A C 1
ATOM 1914 O O . PHE A 1 246 ? -6.566 -4.688 10.469 1 71.06 246 PHE A O 1
ATOM 1921 N N . ILE A 1 247 ? -6.926 -6.742 11.109 1 67.88 247 ILE A N 1
ATOM 1922 C CA . ILE A 1 247 ? -8.359 -6.52 11.297 1 67.88 247 ILE A CA 1
ATOM 1923 C C . ILE A 1 247 ? -8.578 -5.441 12.352 1 67.88 247 ILE A C 1
ATOM 1925 O O . ILE A 1 247 ? -9.414 -4.551 12.18 1 67.88 247 ILE A O 1
ATOM 1929 N N . LYS A 1 248 ? -7.801 -5.59 13.367 1 69 248 LYS A N 1
ATOM 1930 C CA . LYS A 1 248 ? -7.922 -4.594 14.43 1 69 248 LYS A CA 1
ATOM 1931 C C . LYS A 1 248 ? -7.566 -3.199 13.914 1 69 248 LYS A C 1
ATOM 1933 O O . LYS A 1 248 ? -8.273 -2.229 14.195 1 69 248 LYS A O 1
ATOM 1938 N N . LYS A 1 249 ? -6.594 -3.186 13.141 1 71.25 249 LYS A N 1
ATOM 1939 C CA . LYS A 1 249 ? -6.172 -1.894 12.609 1 71.25 249 LYS A CA 1
ATOM 1940 C C . LYS A 1 249 ? -7.195 -1.341 11.625 1 71.25 249 LYS A C 1
ATOM 1942 O O . LYS A 1 249 ? -7.449 -0.135 11.594 1 71.25 249 LYS A O 1
ATOM 1947 N N . ALA A 1 250 ? -7.688 -2.174 10.898 1 74.81 250 ALA A N 1
ATOM 1948 C CA . ALA A 1 250 ? -8.75 -1.777 9.977 1 74.81 250 ALA A CA 1
ATOM 1949 C C . ALA A 1 250 ? -9.969 -1.257 10.734 1 74.81 250 ALA A C 1
ATOM 1951 O O . ALA A 1 250 ? -10.523 -0.215 10.383 1 74.81 250 ALA A O 1
ATOM 1952 N N . PHE A 1 251 ? -10.234 -1.959 11.797 1 68.25 251 PHE A N 1
ATOM 1953 C CA . PHE A 1 251 ? -11.367 -1.541 12.617 1 68.25 251 PHE A CA 1
ATOM 1954 C C . PHE A 1 251 ? -11.094 -0.192 13.266 1 68.25 251 PHE A C 1
ATOM 1956 O O . PHE A 1 251 ? -11.969 0.673 13.312 1 68.25 251 PHE A O 1
ATOM 1963 N N . ASP A 1 252 ? -9.938 -0.081 13.727 1 69.38 252 ASP A N 1
ATOM 1964 C CA . ASP A 1 252 ? -9.555 1.177 14.359 1 69.38 252 ASP A CA 1
ATOM 1965 C C . ASP A 1 252 ? -9.594 2.33 13.352 1 69.38 252 ASP A C 1
ATOM 1967 O O . ASP A 1 252 ? -10.016 3.439 13.695 1 69.38 252 ASP A O 1
ATOM 1971 N N . PHE A 1 253 ? -9.203 1.978 12.336 1 71.81 253 PHE A N 1
ATOM 1972 C CA . PHE A 1 253 ? -9.156 2.992 11.289 1 71.81 253 PHE A CA 1
ATOM 1973 C C . PHE A 1 253 ? -10.562 3.447 10.914 1 71.81 253 PHE A C 1
ATOM 1975 O O . PHE A 1 253 ? -10.82 4.648 10.789 1 71.81 253 PHE A O 1
ATOM 1982 N N . VAL A 1 254 ? -11.383 2.535 10.82 1 68.5 254 VAL A N 1
ATOM 1983 C CA . VAL A 1 254 ? -12.75 2.816 10.391 1 68.5 254 VAL A CA 1
ATOM 1984 C C . VAL A 1 254 ? -13.531 3.457 11.539 1 68.5 254 VAL A C 1
ATOM 1986 O O . VAL A 1 254 ? -14.352 4.344 11.312 1 68.5 254 VAL A O 1
ATOM 1989 N N . SER A 1 255 ? -13.188 2.984 12.711 1 67 255 SER A N 1
ATOM 1990 C CA . SER A 1 255 ? -13.961 3.428 13.867 1 67 255 SER A CA 1
ATOM 1991 C C . SER A 1 255 ? -13.398 4.719 14.445 1 67 255 SER A C 1
ATOM 1993 O O . SER A 1 255 ? -13.945 5.262 15.414 1 67 255 SER A O 1
ATOM 1995 N N . TRP A 1 256 ? -12.344 5.062 13.922 1 65.5 256 TRP A N 1
ATOM 1996 C CA . TRP A 1 256 ? -11.617 6.191 14.5 1 65.5 256 TRP A CA 1
ATOM 1997 C C . TRP A 1 256 ? -12.523 7.406 14.641 1 65.5 256 TRP A C 1
ATOM 1999 O O . TRP A 1 256 ? -12.555 8.047 15.695 1 65.5 256 TRP A O 1
ATOM 2009 N N . PRO A 1 257 ? -13.312 7.695 13.648 1 61.5 257 PRO A N 1
ATOM 2010 C CA . PRO A 1 257 ? -14.188 8.859 13.828 1 61.5 257 PRO A CA 1
ATOM 2011 C C . PRO A 1 257 ? -15.148 8.695 15 1 61.5 257 PRO A C 1
ATOM 2013 O O . PRO A 1 257 ? -15.391 9.648 15.742 1 61.5 257 PRO A O 1
ATOM 2016 N N . VAL A 1 258 ? -15.578 7.512 15.102 1 61.22 258 VAL A N 1
ATOM 2017 C CA . VAL A 1 258 ? -16.562 7.254 16.156 1 61.22 258 VAL A CA 1
ATOM 2018 C C . VAL A 1 258 ? -15.883 7.332 17.516 1 61.22 258 VAL A C 1
ATOM 2020 O O . VAL A 1 258 ? -16.469 7.836 18.484 1 61.22 258 VAL A O 1
ATOM 2023 N N . ARG A 1 259 ? -14.727 6.887 17.594 1 63.81 259 ARG A N 1
ATOM 2024 C CA . ARG A 1 259 ? -14.008 6.91 18.859 1 63.81 259 ARG A CA 1
ATOM 2025 C C . ARG A 1 259 ? -13.672 8.344 19.266 1 63.81 259 ARG A C 1
ATOM 2027 O O . ARG A 1 259 ? -13.742 8.688 20.453 1 63.81 259 ARG A O 1
ATOM 2034 N N . VAL A 1 260 ? -13.359 9.031 18.344 1 59.84 260 VAL A N 1
ATOM 2035 C CA . VAL A 1 260 ? -13.078 10.438 18.594 1 59.84 260 VAL A CA 1
ATOM 2036 C C . VAL A 1 260 ? -14.336 11.133 19.109 1 59.84 260 VAL A C 1
ATOM 2038 O O . VAL A 1 260 ? -14.273 11.898 20.078 1 59.84 260 VAL A O 1
ATOM 2041 N N . ILE A 1 261 ? -15.383 10.711 18.516 1 60.03 261 ILE A N 1
ATOM 2042 C CA . ILE A 1 261 ? -16.641 11.312 18.938 1 60.03 261 ILE A CA 1
ATOM 2043 C C . ILE A 1 261 ? -17 10.859 20.344 1 60.03 261 ILE A C 1
ATOM 2045 O O . ILE A 1 261 ? -17.406 11.672 21.172 1 60.03 261 ILE A O 1
ATOM 2049 N N . ARG A 1 262 ? -16.844 9.625 20.562 1 59.75 262 ARG A N 1
ATOM 2050 C CA . ARG A 1 262 ? -17.188 9.062 21.859 1 59.75 262 ARG A CA 1
ATOM 2051 C C . ARG A 1 262 ? -16.312 9.641 22.969 1 59.75 262 ARG A C 1
ATOM 2053 O O . ARG A 1 262 ? -16.781 9.922 24.062 1 59.75 262 ARG A O 1
ATOM 2060 N N . ARG A 1 263 ? -15.133 9.656 22.672 1 59.28 263 ARG A N 1
ATOM 2061 C CA . ARG A 1 263 ? -14.211 10.25 23.641 1 59.28 263 ARG A CA 1
ATOM 2062 C C . ARG A 1 263 ? -14.617 11.68 23.969 1 59.28 263 ARG A C 1
ATOM 2064 O O . ARG A 1 263 ? -14.508 12.109 25.125 1 59.28 263 ARG A O 1
ATOM 2071 N N . PHE A 1 264 ? -15.18 12.219 23.016 1 54.91 264 PHE A N 1
ATOM 2072 C CA . PHE A 1 264 ? -15.625 13.594 23.188 1 54.91 264 PHE A CA 1
ATOM 2073 C C . PHE A 1 264 ? -16.938 13.656 23.953 1 54.91 264 PHE A C 1
ATOM 2075 O O . PHE A 1 264 ? -17.141 14.547 24.781 1 54.91 264 PHE A O 1
ATOM 2082 N N . LEU A 1 265 ? -17.703 12.773 23.641 1 55.91 265 LEU A N 1
ATOM 2083 C CA . LEU A 1 265 ? -18.984 12.766 24.312 1 55.91 265 LEU A CA 1
ATOM 2084 C C . LEU A 1 265 ? -18.844 12.281 25.75 1 55.91 265 LEU A C 1
ATOM 2086 O O . LEU A 1 265 ? -19.609 12.68 26.641 1 55.91 265 LEU A O 1
ATOM 2090 N N . SER A 1 266 ? -18.047 11.422 25.984 1 51.84 266 SER A N 1
ATOM 2091 C CA . SER A 1 266 ? -17.875 10.914 27.328 1 51.84 266 SER A CA 1
ATOM 2092 C C . SER A 1 266 ? -17.312 11.984 28.266 1 51.84 266 SER A C 1
ATOM 2094 O O . SER A 1 266 ? -17.406 11.859 29.484 1 51.84 266 SER A O 1
ATOM 2096 N N . PHE A 1 267 ? -16.656 12.922 27.797 1 48.97 267 PHE A N 1
ATOM 2097 C CA . PHE A 1 267 ? -16.156 13.961 28.688 1 48.97 267 PHE A CA 1
ATOM 2098 C C . PHE A 1 267 ? -17.281 14.898 29.109 1 48.97 267 PHE A C 1
ATOM 2100 O O . PHE A 1 267 ? -17.141 15.68 30.047 1 48.97 267 PHE A O 1
ATOM 2107 N N . GLN A 1 268 ? -18.375 14.891 28.453 1 41.03 268 GLN A N 1
ATOM 2108 C CA . GLN A 1 268 ? -19.469 15.719 28.969 1 41.03 268 GLN A CA 1
ATOM 2109 C C . GLN A 1 268 ? -20.141 15.062 30.172 1 41.03 268 GLN A C 1
ATOM 2111 O O . GLN A 1 268 ? -21.172 15.531 30.641 1 41.03 268 GLN A O 1
ATOM 2116 N N . ARG A 1 269 ? -19.578 14.031 30.672 1 43.25 269 ARG A N 1
ATOM 2117 C CA . ARG A 1 269 ? -20.266 13.719 31.922 1 43.25 269 ARG A CA 1
ATOM 2118 C C . ARG A 1 269 ? -19.828 14.664 33.031 1 43.25 269 ARG A C 1
ATOM 2120 O O . ARG A 1 269 ? -18.641 14.758 33.375 1 43.25 269 ARG A O 1
ATOM 2127 N N . PRO A 1 270 ? -20.703 15.688 33.281 1 34.31 270 PRO A N 1
ATOM 2128 C CA . PRO A 1 270 ? -20.5 16.656 34.344 1 34.31 270 PRO A CA 1
ATOM 2129 C C . PRO A 1 270 ? -20.016 16 35.656 1 34.31 270 PRO A C 1
ATOM 2131 O O . PRO A 1 270 ? -20.578 14.992 36.094 1 34.31 270 PRO A O 1
ATOM 2134 N N . ARG A 1 271 ? -18.828 16 35.875 1 38.66 271 ARG A N 1
ATOM 2135 C CA . ARG A 1 271 ? -18.531 15.719 37.281 1 38.66 271 ARG A CA 1
ATOM 2136 C C . ARG A 1 271 ? -19.406 16.547 38.219 1 38.66 271 ARG A C 1
ATOM 2138 O O . ARG A 1 271 ? -19.391 17.781 38.156 1 38.66 271 ARG A O 1
ATOM 2145 N N . THR A 1 272 ? -20.547 16.094 38.594 1 34.31 272 THR A N 1
ATOM 2146 C CA . THR A 1 272 ? -21.344 16.656 39.688 1 34.31 272 THR A CA 1
ATOM 2147 C C . THR A 1 272 ? -20.438 17.062 40.844 1 34.31 272 THR A C 1
ATOM 2149 O O . THR A 1 272 ? -19.609 16.281 41.312 1 34.31 272 THR A O 1
ATOM 2152 N N . SER A 1 273 ? -20.141 18.281 40.844 1 34.69 273 SER A N 1
ATOM 2153 C CA . SER A 1 273 ? -19.594 18.953 42 1 34.69 273 SER A CA 1
ATOM 2154 C C . SER A 1 273 ? -20.375 18.594 43.281 1 34.69 273 SER A C 1
ATOM 2156 O O . SER A 1 273 ? -21.547 18.953 43.406 1 34.69 273 SER A O 1
ATOM 2158 N N . GLY A 1 274 ? -20.297 17.375 43.781 1 31.75 274 GLY A N 1
ATOM 2159 C CA . GLY A 1 274 ? -20.812 17.125 45.094 1 31.75 274 GLY A CA 1
ATOM 2160 C C . GLY A 1 274 ? -20.281 18.109 46.125 1 31.75 274 GLY A C 1
ATOM 2161 O O . GLY A 1 274 ? -19.062 18.328 46.219 1 31.75 274 GLY A O 1
ATOM 2162 N N . ARG A 1 275 ? -20.969 19.156 46.344 1 35.16 275 ARG A N 1
ATOM 2163 C CA . ARG A 1 275 ? -20.891 20.016 47.531 1 35.16 275 ARG A CA 1
ATOM 2164 C C . ARG A 1 275 ? -20.781 19.188 48.812 1 35.16 275 ARG A C 1
ATOM 2166 O O . ARG A 1 275 ? -21.734 18.5 49.188 1 35.16 275 ARG A O 1
ATOM 2173 N N . GLY A 1 276 ? -19.594 18.547 49 1 28.34 276 GLY A N 1
ATOM 2174 C CA . GLY A 1 276 ? -19.328 17.875 50.281 1 28.34 276 GLY A CA 1
ATOM 2175 C C . GLY A 1 276 ? -19.562 18.781 51.469 1 28.34 276 GLY A C 1
ATOM 2176 O O . GLY A 1 276 ? -19.062 19.906 51.5 1 28.34 276 GLY A O 1
ATOM 2177 N N . ARG A 1 277 ? -20.719 18.75 52.031 1 29.47 277 ARG A N 1
ATOM 2178 C CA . ARG A 1 277 ? -20.906 19.094 53.438 1 29.47 277 ARG A CA 1
ATOM 2179 C C . ARG A 1 277 ? -19.812 18.469 54.281 1 29.47 277 ARG A C 1
ATOM 2181 O O . ARG A 1 277 ? -19.422 17.312 54.062 1 29.47 277 ARG A O 1
ATOM 2188 N N . VAL A 1 278 ? -18.969 19.156 55.031 1 30.39 278 VAL A N 1
ATOM 2189 C CA . VAL A 1 278 ? -17.859 18.969 55.969 1 30.39 278 VAL A CA 1
ATOM 2190 C C . VAL A 1 278 ? -18.219 17.891 56.969 1 30.39 278 VAL A C 1
ATOM 2192 O O . VAL A 1 278 ? -17.453 17.609 57.906 1 30.39 278 VAL A O 1
ATOM 2195 N N . GLY A 1 279 ? -19.516 17.531 57.125 1 28.2 279 GLY A N 1
ATOM 2196 C CA . GLY A 1 279 ? -19.594 16.984 58.469 1 28.2 279 GLY A CA 1
ATOM 2197 C C . GLY A 1 279 ? -18.703 15.773 58.688 1 28.2 279 GLY A C 1
ATOM 2198 O O . GLY A 1 279 ? -17.641 15.664 58.062 1 28.2 279 GLY A O 1
ATOM 2199 N N . SER A 1 280 ? -19.312 14.562 59.219 1 29.03 280 SER A N 1
ATOM 2200 C CA . SER A 1 280 ? -18.859 13.461 60.094 1 29.03 280 SER A CA 1
ATOM 2201 C C . SER A 1 280 ? -17.922 12.523 59.344 1 29.03 280 SER A C 1
ATOM 2203 O O . SER A 1 280 ? -17.906 12.516 58.094 1 29.03 280 SER A O 1
ATOM 2205 N N . SER A 1 281 ? -17.016 11.703 60.094 1 29.55 281 SER A N 1
ATOM 2206 C CA . SER A 1 281 ? -15.852 10.836 59.969 1 29.55 281 SER A CA 1
ATOM 2207 C C . SER A 1 281 ? -16.078 9.742 58.906 1 29.55 281 SER A C 1
ATOM 2209 O O . SER A 1 281 ? -15.281 8.805 58.812 1 29.55 281 SER A O 1
ATOM 2211 N N . GLN A 1 282 ? -17.234 9.656 58.281 1 25.78 282 GLN A N 1
ATOM 2212 C CA . GLN A 1 282 ? -17.469 8.289 57.812 1 25.78 282 GLN A CA 1
ATOM 2213 C C . GLN A 1 282 ? -16.5 7.922 56.688 1 25.78 282 GLN A C 1
ATOM 2215 O O . GLN A 1 282 ? -16.203 8.742 55.812 1 25.78 282 GLN A O 1
ATOM 2220 N N . ALA A 1 283 ? -15.867 6.676 56.906 1 30.89 283 ALA A N 1
ATOM 2221 C CA . ALA A 1 283 ? -14.93 5.855 56.156 1 30.89 283 ALA A CA 1
ATOM 2222 C C . ALA A 1 283 ? -15.336 5.766 54.688 1 30.89 283 ALA A C 1
ATOM 2224 O O . ALA A 1 283 ? -16.453 5.332 54.375 1 30.89 283 ALA A O 1
ATOM 2225 N N . THR A 1 284 ? -14.984 6.738 53.781 1 29.55 284 THR A N 1
ATOM 2226 C CA . THR A 1 284 ? -15.227 6.859 52.344 1 29.55 284 THR A CA 1
ATOM 2227 C C . THR A 1 284 ? -14.961 5.535 51.656 1 29.55 284 THR A C 1
ATOM 2229 O O . THR A 1 284 ? -13.82 5.059 51.625 1 29.55 284 THR A O 1
ATOM 2232 N N . ALA A 1 285 ? -15.922 4.578 51.688 1 30.81 285 ALA A N 1
ATOM 2233 C CA . ALA A 1 285 ? -15.875 3.311 50.969 1 30.81 285 ALA A CA 1
ATOM 2234 C C . ALA A 1 285 ? -15.445 3.521 49.5 1 30.81 285 ALA A C 1
ATOM 2236 O O . ALA A 1 285 ? -15.953 4.41 48.812 1 30.81 285 ALA A O 1
ATOM 2237 N N . VAL A 1 286 ? -14.203 3.334 49.219 1 35.5 286 VAL A N 1
ATOM 2238 C CA . VAL A 1 286 ? -13.602 3.195 47.906 1 35.5 286 VAL A CA 1
ATOM 2239 C C . VAL A 1 286 ? -14.609 2.576 46.938 1 35.5 286 VAL A C 1
ATOM 2241 O O . VAL A 1 286 ? -15.25 1.575 47.25 1 35.5 286 VAL A O 1
ATOM 2244 N N . PRO A 1 287 ? -15.219 3.367 46.094 1 41.47 287 PRO A N 1
ATOM 2245 C CA . PRO A 1 287 ? -16.203 2.77 45.188 1 41.47 287 PRO A CA 1
ATOM 2246 C C . PRO A 1 287 ? -15.766 1.413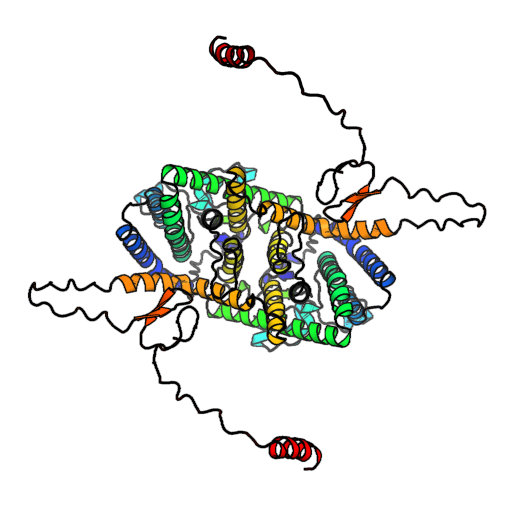 44.656 1 41.47 287 PRO A C 1
ATOM 2248 O O . PRO A 1 287 ? -14.664 1.285 44.125 1 41.47 287 PRO A O 1
ATOM 2251 N N . SER A 1 288 ? -16.109 0.294 45.281 1 46.5 288 SER A N 1
ATOM 2252 C CA . SER A 1 288 ? -15.891 -1.147 45.188 1 46.5 288 SER A CA 1
ATOM 2253 C C . SER A 1 288 ? -16.094 -1.64 43.75 1 46.5 288 SER A C 1
ATOM 2255 O O . SER A 1 288 ? -16 -2.84 43.5 1 46.5 288 SER A O 1
ATOM 2257 N N . GLY A 1 289 ? -16.344 -0.848 42.781 1 52.03 289 GLY A N 1
ATOM 2258 C CA . GLY A 1 289 ? -16.812 -1.497 41.562 1 52.03 289 GLY A CA 1
ATOM 2259 C C . GLY A 1 289 ? -15.727 -1.622 40.5 1 52.03 289 GLY A C 1
ATOM 2260 O O . GLY A 1 289 ? -16 -1.996 39.375 1 52.03 289 GLY A O 1
ATOM 2261 N N . ILE A 1 290 ? -14.68 -0.822 40.625 1 60.78 290 ILE A N 1
ATOM 2262 C CA . ILE A 1 290 ? -13.656 -0.933 39.594 1 60.78 290 ILE A CA 1
ATOM 2263 C C . ILE A 1 290 ? -12.484 -1.77 40.125 1 60.78 290 ILE A C 1
ATOM 2265 O O . ILE A 1 290 ? -12.078 -1.624 41.281 1 60.78 290 ILE A O 1
ATOM 2269 N N . TRP A 1 291 ? -12.094 -2.881 39.531 1 70.06 291 TRP A N 1
ATOM 2270 C CA . TRP A 1 291 ? -10.867 -3.598 39.875 1 70.06 291 TRP A CA 1
ATOM 2271 C C . TRP A 1 291 ? -9.812 -3.385 38.781 1 70.06 291 TRP A C 1
ATOM 2273 O O . TRP A 1 291 ? -10.148 -3.221 37.594 1 70.06 291 TRP A O 1
ATOM 2283 N N . ARG A 1 292 ? -8.641 -3.201 39.219 1 71.94 292 ARG A N 1
ATOM 2284 C CA . ARG A 1 292 ? -7.5 -2.969 38.344 1 71.94 292 ARG A CA 1
ATOM 2285 C C . ARG A 1 292 ? -6.863 -4.285 37.906 1 71.94 292 ARG A C 1
ATOM 2287 O O . ARG A 1 292 ? -6.566 -5.141 38.75 1 71.94 292 ARG A O 1
ATOM 2294 N N . CYS A 1 293 ? -6.703 -4.531 36.656 1 62.03 293 CYS A N 1
ATOM 2295 C CA . CYS A 1 293 ? -6.109 -5.73 36.094 1 62.03 293 CYS A CA 1
ATOM 2296 C C . CYS A 1 293 ? -4.625 -5.816 36.438 1 62.03 293 CYS A C 1
ATOM 2298 O O . CYS A 1 293 ? -3.877 -4.863 36.188 1 62.03 293 CYS A O 1
ATOM 2300 N N . PRO A 1 294 ? -4.137 -6.789 37.188 1 66.44 294 PRO A N 1
ATOM 2301 C CA . PRO A 1 294 ? -2.725 -6.891 37.594 1 66.44 294 PRO A CA 1
ATOM 2302 C C . PRO A 1 294 ? -1.799 -7.023 36.375 1 66.44 294 PRO A C 1
ATOM 2304 O O . PRO A 1 294 ? -0.604 -6.73 36.469 1 66.44 294 PRO A O 1
ATOM 2307 N N . THR A 1 295 ? -2.367 -7.324 35.344 1 61 295 THR A N 1
ATOM 2308 C CA . THR A 1 295 ? -1.548 -7.59 34.156 1 61 295 THR A CA 1
ATOM 2309 C C . THR A 1 295 ? -1.376 -6.324 33.312 1 61 295 THR A C 1
ATOM 2311 O O . THR A 1 295 ? -0.256 -5.965 32.938 1 61 295 THR A O 1
ATOM 2314 N N . CYS A 1 296 ? -2.447 -5.629 33 1 54.53 296 CYS A N 1
ATOM 2315 C CA . CYS A 1 296 ? -2.344 -4.496 32.094 1 54.53 296 CYS A CA 1
ATOM 2316 C C . CYS A 1 296 ? -2.645 -3.186 32.812 1 54.53 296 CYS A C 1
ATOM 2318 O O . CYS A 1 296 ? -2.668 -2.123 32.188 1 54.53 296 CYS A O 1
ATOM 2320 N N . THR A 1 297 ? -3.014 -3.201 34.031 1 63.38 297 THR A N 1
ATOM 2321 C CA . THR A 1 297 ? -3.27 -2.117 35 1 63.38 297 THR A CA 1
ATOM 2322 C C . THR A 1 297 ? -4.496 -1.313 34.562 1 63.38 297 THR A C 1
ATOM 2324 O O . THR A 1 297 ? -4.68 -0.175 35 1 63.38 297 THR A O 1
ATOM 2327 N N . TYR A 1 298 ? -5.227 -1.947 33.656 1 64.12 298 TYR A N 1
ATOM 2328 C CA . TYR A 1 298 ? -6.488 -1.342 33.25 1 64.12 298 TYR A CA 1
ATOM 2329 C C . TYR A 1 298 ? -7.512 -1.409 34.375 1 64.12 298 TYR A C 1
ATOM 2331 O O . TYR A 1 298 ? -7.605 -2.42 35.094 1 64.12 298 TYR A O 1
ATOM 2339 N N . ASP A 1 299 ? -8.336 -0.402 34.625 1 65.62 299 ASP A N 1
ATOM 2340 C CA . ASP A 1 299 ? -9.398 -0.351 35.594 1 65.62 299 ASP A CA 1
ATOM 2341 C C . ASP A 1 299 ? -10.711 -0.898 35.031 1 65.62 299 ASP A C 1
ATOM 2343 O O . ASP A 1 299 ? -11.273 -0.331 34.094 1 65.62 299 ASP A O 1
ATOM 2347 N N . ASN A 1 300 ? -10.977 -2.148 35.375 1 65.88 300 ASN A N 1
ATOM 2348 C CA . ASN A 1 300 ? -12.18 -2.854 34.938 1 65.88 300 ASN A CA 1
ATOM 2349 C C . ASN A 1 300 ? -13.359 -2.557 35.844 1 65.88 300 ASN A C 1
ATOM 2351 O O . ASN A 1 300 ? -13.18 -2.246 37.031 1 65.88 300 ASN A O 1
ATOM 2355 N N . SER A 1 301 ? -14.555 -2.598 35.281 1 68 301 SER A N 1
ATOM 2356 C CA . SER A 1 301 ? -15.758 -2.518 36.125 1 68 301 SER A CA 1
ATOM 2357 C C . SER A 1 301 ? -15.898 -3.744 37 1 68 301 SER A C 1
ATOM 2359 O O . SER A 1 301 ? -15.492 -4.844 36.625 1 68 301 SER A O 1
ATOM 2361 N N . SER A 1 302 ? -16.328 -3.717 38.25 1 65.38 302 SER A N 1
ATOM 2362 C CA . SER A 1 302 ? -16.516 -4.812 39.188 1 65.38 302 SER A CA 1
ATOM 2363 C C . SER A 1 302 ? -17.531 -5.82 38.688 1 65.38 302 SER A C 1
ATOM 2365 O O . SER A 1 302 ? -17.625 -6.934 39.188 1 65.38 302 SER A O 1
ATOM 2367 N N . ARG A 1 303 ? -18.219 -5.543 37.625 1 65.88 303 ARG A N 1
ATOM 2368 C CA . ARG A 1 303 ? -19.266 -6.41 37.062 1 65.88 303 ARG A CA 1
ATOM 2369 C C . ARG A 1 303 ? -18.672 -7.418 36.094 1 65.88 303 ARG A C 1
ATOM 2371 O O . ARG A 1 303 ? -19.344 -8.367 35.688 1 65.88 303 ARG A O 1
ATOM 2378 N N . VAL A 1 304 ? -17.422 -7.156 35.625 1 70.25 304 VAL A N 1
ATOM 2379 C CA . VAL A 1 304 ? -16.766 -8.07 34.688 1 70.25 304 VAL A CA 1
ATOM 2380 C C . VAL A 1 304 ? -15.648 -8.828 35.406 1 70.25 304 VAL A C 1
ATOM 2382 O O . VAL A 1 304 ? -14.984 -8.281 36.312 1 70.25 304 VAL A O 1
ATOM 2385 N N . ASP A 1 305 ? -15.516 -10.148 35.219 1 68.19 305 ASP A N 1
ATOM 2386 C CA . ASP A 1 305 ? -14.531 -11.016 35.875 1 68.19 305 ASP A CA 1
ATOM 2387 C C . ASP A 1 305 ? -13.312 -11.227 34.969 1 68.19 305 ASP A C 1
ATOM 2389 O O . ASP A 1 305 ? -12.375 -11.93 35.344 1 68.19 305 ASP A O 1
ATOM 2393 N N . VAL A 1 306 ? -13.414 -10.617 33.875 1 69.44 306 VAL A N 1
ATOM 2394 C CA . VAL A 1 306 ? -12.32 -10.664 32.906 1 69.44 306 VAL A CA 1
ATOM 2395 C C . VAL A 1 306 ? -11.945 -9.25 32.469 1 69.44 306 VAL A C 1
ATOM 2397 O O . VAL A 1 306 ? -12.82 -8.406 32.25 1 69.44 306 VAL A O 1
ATOM 2400 N N . CYS A 1 307 ? -10.68 -8.891 32.531 1 64.38 307 CYS A N 1
ATOM 2401 C CA . CYS A 1 307 ? -10.172 -7.578 32.156 1 64.38 307 CYS A CA 1
ATOM 2402 C C . CYS A 1 307 ? -10.625 -7.203 30.734 1 64.38 307 CYS A C 1
ATOM 2404 O O . CYS A 1 307 ? -10.398 -7.957 29.797 1 64.38 307 CYS A O 1
ATOM 2406 N N . GLU A 1 308 ? -11.32 -6.129 30.531 1 65.75 308 GLU A N 1
ATOM 2407 C CA . GLU A 1 308 ? -11.906 -5.676 29.281 1 65.75 308 GLU A CA 1
ATOM 2408 C C . GLU A 1 308 ? -10.828 -5.375 28.234 1 65.75 308 GLU A C 1
ATOM 2410 O O . GLU A 1 308 ? -11.094 -5.426 27.031 1 65.75 308 GLU A O 1
ATOM 2415 N N . MET A 1 309 ? -9.734 -5.16 28.828 1 58.34 309 MET A N 1
ATOM 2416 C CA . MET A 1 309 ? -8.625 -4.754 27.953 1 58.34 309 MET A CA 1
ATOM 2417 C C . MET A 1 309 ? -7.801 -5.961 27.531 1 58.34 309 MET A C 1
ATOM 2419 O O . MET A 1 309 ? -7.469 -6.098 26.344 1 58.34 309 MET A O 1
ATOM 2423 N N . CYS A 1 310 ? -7.379 -6.781 28.5 1 54.16 310 CYS A N 1
ATOM 2424 C CA . CYS A 1 310 ? -6.414 -7.836 28.203 1 54.16 310 CYS A CA 1
ATOM 2425 C C . CYS A 1 310 ? -7.02 -9.211 28.438 1 54.16 310 CYS A C 1
ATOM 2427 O O . CYS A 1 310 ? -6.312 -10.219 28.391 1 54.16 310 CYS A O 1
ATOM 2429 N N . SER A 1 311 ? -8.227 -9.328 28.672 1 65.25 311 SER A N 1
ATOM 2430 C CA . SER A 1 311 ? -9.031 -10.516 28.906 1 65.25 311 SER A CA 1
ATOM 2431 C C . SER A 1 311 ? -8.461 -11.359 30.047 1 65.25 311 SER A C 1
ATOM 2433 O O . SER A 1 311 ? -8.742 -12.555 30.156 1 65.25 311 SER A O 1
ATOM 2435 N N . THR A 1 312 ? -7.582 -10.859 30.797 1 63.31 312 THR A N 1
ATOM 2436 C CA . THR A 1 312 ? -7.109 -11.547 31.984 1 63.31 312 THR A CA 1
ATOM 2437 C C . THR A 1 312 ? -8.234 -11.68 33 1 63.31 312 THR A C 1
ATOM 2439 O O . THR A 1 312 ? -8.953 -10.719 33.281 1 63.31 312 THR A O 1
ATOM 2442 N N . ALA A 1 313 ? -8.484 -12.969 33.406 1 66.81 313 ALA A N 1
ATOM 2443 C CA . ALA A 1 313 ? -9.547 -13.25 34.344 1 66.81 313 ALA A CA 1
ATOM 2444 C C . ALA A 1 313 ? -9.242 -12.594 35.719 1 66.81 313 ALA A C 1
ATOM 2446 O O . ALA A 1 313 ? -8.078 -12.508 36.125 1 66.81 313 ALA A O 1
ATOM 2447 N N . ARG A 1 314 ? -10.203 -11.953 36.25 1 63.09 314 ARG A N 1
ATOM 2448 C CA . ARG A 1 314 ? -10.109 -11.375 37.562 1 63.09 314 ARG A CA 1
ATOM 2449 C C . ARG A 1 314 ? -9.727 -12.43 38.594 1 63.09 314 ARG A C 1
ATOM 2451 O O . ARG A 1 314 ? -10.469 -13.398 38.812 1 63.09 314 ARG A O 1
ATOM 2458 N N . ARG A 1 315 ? -8.5 -12.586 38.969 1 51 315 ARG A N 1
ATOM 2459 C CA . ARG A 1 315 ? -8.156 -13.477 40.062 1 51 315 ARG A CA 1
ATOM 2460 C C . ARG A 1 315 ? -8.875 -13.062 41.344 1 51 315 ARG A C 1
ATOM 2462 O O . ARG A 1 315 ? -8.758 -11.922 41.781 1 51 315 ARG A O 1
ATOM 2469 N N . GLY A 1 316 ? -10.117 -13.414 41.438 1 44.62 316 GLY A N 1
ATOM 2470 C CA . GLY A 1 316 ? -10.945 -13.156 42.625 1 44.62 316 GLY A CA 1
ATOM 2471 C C . GLY A 1 316 ? -10.188 -13.328 43.938 1 44.62 316 GLY A C 1
ATOM 2472 O O . GLY A 1 316 ? -9.391 -14.25 44.062 1 44.62 316 GLY A O 1
ATOM 2473 N N . SER A 1 317 ? -9.711 -12.32 44.562 1 41.66 317 SER A N 1
ATOM 2474 C CA . SER A 1 317 ? -9.25 -12.453 45.938 1 41.66 317 SER A CA 1
ATOM 2475 C C . SER A 1 317 ? -10.227 -13.289 46.75 1 41.66 317 SER A C 1
ATOM 2477 O O . SER A 1 317 ? -10.18 -13.258 48 1 41.66 317 SER A O 1
ATOM 2479 N N . GLY A 1 318 ? -11.289 -13.852 46.281 1 34.78 318 GLY A N 1
ATOM 2480 C CA . GLY A 1 318 ? -12 -14.531 47.344 1 34.78 318 GLY A CA 1
ATOM 2481 C C . GLY A 1 318 ? -11.172 -15.602 48.031 1 34.78 318 GLY A C 1
ATOM 2482 O O . GLY A 1 318 ? -10.516 -16.406 47.344 1 34.78 318 GLY A O 1
ATOM 2483 N N . PHE A 1 319 ? -10.625 -15.328 49.25 1 33.78 319 PHE A N 1
ATOM 2484 C CA . PHE A 1 319 ? -10.07 -16.234 50.25 1 33.78 319 PHE A CA 1
ATOM 2485 C C . PHE A 1 319 ? -10.922 -17.484 50.375 1 33.78 319 PHE A C 1
ATOM 2487 O O . PHE A 1 319 ? -11.844 -17.531 51.188 1 33.78 319 PHE A O 1
ATOM 2494 N N . THR A 1 320 ? -11.562 -18.031 49.344 1 29.61 320 THR A N 1
ATOM 2495 C CA . THR A 1 320 ? -12.227 -19.219 49.844 1 29.61 320 THR A CA 1
ATOM 2496 C C . THR A 1 320 ? -11.203 -20.188 50.438 1 29.61 320 THR A C 1
ATOM 2498 O O . THR A 1 320 ? -10.172 -20.469 49.812 1 29.61 320 THR A O 1
ATOM 2501 N N . PRO A 1 321 ? -11.305 -20.453 51.812 1 29.62 321 PRO A N 1
ATOM 2502 C CA . PRO A 1 321 ? -10.5 -21.438 52.531 1 29.62 321 PRO A CA 1
ATOM 2503 C C . PRO A 1 321 ? -10.375 -22.766 51.812 1 29.62 321 PRO A C 1
ATOM 2505 O O . PRO A 1 321 ? -11.391 -23.344 51.406 1 29.62 321 PRO A O 1
ATOM 2508 N N . LEU A 1 322 ? -9.484 -22.812 50.875 1 29.12 322 LEU A N 1
ATOM 2509 C CA . LEU A 1 322 ? -9.227 -24.109 50.25 1 29.12 322 LEU A CA 1
ATOM 2510 C C . LEU A 1 322 ? -9.141 -25.203 51.312 1 29.12 322 LEU A C 1
ATOM 2512 O O . LEU A 1 322 ? -8.312 -25.141 52.219 1 29.12 322 LEU A O 1
ATOM 2516 N N . ARG A 1 323 ? -10.336 -25.797 51.656 1 27.41 323 ARG A N 1
ATOM 2517 C CA . ARG A 1 323 ? -10.398 -26.984 52.5 1 27.41 323 ARG A CA 1
ATOM 2518 C C . ARG A 1 323 ? -9.312 -27.984 52.125 1 27.41 323 ARG A C 1
ATOM 2520 O O . ARG A 1 323 ? -9.156 -28.328 50.938 1 27.41 323 ARG A O 1
ATOM 2527 N N . GLN A 1 324 ? -8.305 -28.047 52.906 1 26.58 324 GLN A N 1
ATOM 2528 C CA . GLN A 1 324 ? -7.215 -29 52.969 1 26.58 324 GLN A CA 1
ATOM 2529 C C . GLN A 1 324 ? -7.727 -30.422 52.781 1 26.58 324 GLN A C 1
ATOM 2531 O O . GLN A 1 324 ? -8.414 -30.969 53.656 1 26.58 324 GLN A O 1
ATOM 2536 N N . TYR A 1 325 ? -8.445 -30.703 51.625 1 25.83 325 TYR A N 1
ATOM 2537 C CA . TYR A 1 325 ? -8.852 -32.094 51.531 1 25.83 325 TYR A CA 1
ATOM 2538 C C . TYR A 1 325 ? -7.672 -33.031 51.812 1 25.83 325 TYR A C 1
ATOM 2540 O O . TYR A 1 325 ? -6.582 -32.844 51.281 1 25.83 325 TYR A O 1
ATOM 2548 N N . ASN A 1 326 ? -7.617 -33.531 53.062 1 25.86 326 ASN A N 1
ATOM 2549 C CA . ASN A 1 326 ? -6.816 -34.625 53.625 1 25.86 326 ASN A CA 1
ATOM 2550 C C . ASN A 1 326 ? -6.742 -35.812 52.688 1 25.86 326 ASN A C 1
ATOM 2552 O O . ASN A 1 326 ? -7.711 -36.562 52.531 1 25.86 326 ASN A O 1
ATOM 2556 N N . ARG A 1 327 ? -6.336 -35.562 51.469 1 28.31 327 ARG A N 1
ATOM 2557 C CA . ARG A 1 327 ? -6.266 -36.656 50.5 1 28.31 327 ARG A CA 1
ATOM 2558 C C . ARG A 1 327 ? -5.457 -37.812 51.062 1 28.31 327 ARG A C 1
ATOM 2560 O O . ARG A 1 327 ? -4.262 -37.938 50.781 1 28.31 327 ARG A O 1
ATOM 2567 N N . THR A 1 328 ? -5.508 -38 52.344 1 26.83 328 THR A N 1
ATOM 2568 C CA . THR A 1 328 ? -4.621 -39.094 52.781 1 26.83 328 THR A CA 1
ATOM 2569 C C . THR A 1 328 ? -4.938 -40.375 52 1 26.83 328 THR A C 1
ATOM 2571 O O . THR A 1 328 ? -4.188 -41.344 52.094 1 26.83 328 THR A O 1
ATOM 2574 N N . GLY A 1 329 ? -6.258 -40.625 51.656 1 29.77 329 GLY A N 1
ATOM 2575 C CA . GLY A 1 329 ? -6.508 -42.031 51.719 1 29.77 329 GLY A CA 1
ATOM 2576 C C . GLY A 1 329 ? -5.719 -42.844 50.719 1 29.77 329 GLY A C 1
ATOM 2577 O O . GLY A 1 329 ? -5.324 -42.312 49.656 1 29.77 329 GLY A O 1
ATOM 2578 N N . ASP A 1 330 ? -4.977 -43.844 51.125 1 32.62 330 ASP A N 1
ATOM 2579 C CA . ASP A 1 330 ? -4.113 -44.906 50.562 1 32.62 330 ASP A CA 1
ATOM 2580 C C . ASP A 1 330 ? -4.824 -45.656 49.469 1 32.62 330 ASP A C 1
ATOM 2582 O O . ASP A 1 330 ? -5.812 -46.375 49.719 1 32.62 330 ASP A O 1
ATOM 2586 N N . LEU A 1 331 ? -5.262 -45 48.344 1 35.44 331 LEU A N 1
ATOM 2587 C CA . LEU A 1 331 ? -6.023 -45.781 47.375 1 35.44 331 LEU A CA 1
ATOM 2588 C C . LEU A 1 331 ? -5.293 -47.094 47.031 1 35.44 331 LEU A C 1
ATOM 2590 O O . LEU A 1 331 ? -4.074 -47.094 46.875 1 35.44 331 LEU A O 1
ATOM 2594 N N . SER A 1 332 ? -5.734 -48.25 47.5 1 40.28 332 SER A N 1
ATOM 2595 C CA . SER A 1 332 ? -5.211 -49.625 47.469 1 40.28 332 SER A CA 1
ATOM 2596 C C . SER A 1 332 ? -4.773 -50 46.062 1 40.28 332 SER A C 1
ATOM 2598 O O . SER A 1 332 ? -5.238 -49.438 45.094 1 40.28 332 SER A O 1
ATOM 2600 N N . THR A 1 333 ? -3.678 -50.719 45.875 1 42.06 333 THR A N 1
ATOM 2601 C CA . THR A 1 333 ? -2.969 -51.219 44.688 1 42.06 333 THR A CA 1
ATOM 2602 C C . THR A 1 333 ? -3.945 -51.781 43.688 1 42.06 333 THR A C 1
ATOM 2604 O O . THR A 1 333 ? -3.742 -51.656 42.469 1 42.06 333 THR A O 1
ATOM 2607 N N . GLU A 1 334 ? -5.012 -52.5 44.25 1 42.69 334 GLU A N 1
ATOM 2608 C CA . GLU A 1 334 ? -5.887 -53.344 43.438 1 42.69 334 GLU A CA 1
ATOM 2609 C C . GLU A 1 334 ? -6.746 -52.5 42.5 1 42.69 334 GLU A C 1
ATOM 2611 O O . GLU A 1 334 ? -7.02 -52.906 41.375 1 42.69 334 GLU A O 1
ATOM 2616 N N . GLU A 1 335 ? -7.262 -51.312 43.094 1 42.44 335 GLU A N 1
ATOM 2617 C CA . GLU A 1 335 ? -8.273 -50.562 42.344 1 42.44 335 GLU A CA 1
ATOM 2618 C C . GLU A 1 335 ? -7.672 -49.875 41.094 1 42.44 335 GLU A C 1
ATOM 2620 O O . GLU A 1 335 ? -8.398 -49.469 40.188 1 42.44 335 GLU A O 1
ATOM 2625 N N . VAL A 1 336 ? -6.379 -49.656 41.156 1 45.06 336 VAL A N 1
ATOM 2626 C CA . VAL A 1 336 ? -5.715 -49.094 39.969 1 45.06 336 VAL A CA 1
ATOM 2627 C C . VAL A 1 336 ? -5.812 -50.094 38.812 1 45.06 336 VAL A C 1
ATOM 2629 O O . VAL A 1 336 ? -6.012 -49.688 37.656 1 45.06 336 VAL A O 1
ATOM 2632 N N . ARG A 1 337 ? -5.711 -51.406 39.094 1 44.19 337 ARG A N 1
ATOM 2633 C CA . ARG A 1 337 ? -5.676 -52.438 38.062 1 44.19 337 ARG A CA 1
ATOM 2634 C C . ARG A 1 337 ? -7.016 -52.562 37.344 1 44.19 337 ARG A C 1
ATOM 2636 O O . ARG A 1 337 ? -7.059 -52.719 36.125 1 44.19 337 ARG A O 1
ATOM 2643 N N . ARG A 1 338 ? -8.219 -52.5 38.031 1 43.5 338 ARG A N 1
ATOM 2644 C CA . ARG A 1 338 ? -9.5 -52.812 37.406 1 43.5 338 ARG A CA 1
ATOM 2645 C C . ARG A 1 338 ? -9.859 -51.781 36.375 1 43.5 338 ARG A C 1
ATOM 2647 O O . ARG A 1 338 ? -10.383 -52.094 35.312 1 43.5 338 ARG A O 1
ATOM 2654 N N . ARG A 1 339 ? -9.625 -50.5 36.594 1 42.88 339 ARG A N 1
ATOM 2655 C CA . ARG A 1 339 ? -10.156 -49.5 35.688 1 42.88 339 ARG A CA 1
ATOM 2656 C C . ARG A 1 339 ? -9.461 -49.562 34.312 1 42.88 339 ARG A C 1
ATOM 2658 O O . ARG A 1 339 ? -9.93 -48.969 33.344 1 42.88 339 ARG A O 1
ATOM 2665 N N . ARG A 1 340 ? -8.273 -50.156 34.219 1 40.03 340 ARG A N 1
ATOM 2666 C CA . ARG A 1 340 ? -7.688 -50.312 32.875 1 40.03 340 ARG A CA 1
ATOM 2667 C C . ARG A 1 340 ? -8.531 -51.25 32.031 1 40.03 340 ARG A C 1
ATOM 2669 O O . ARG A 1 340 ? -8.648 -51.031 30.812 1 40.03 340 ARG A O 1
ATOM 2676 N N . ILE A 1 341 ? -9.047 -52.406 32.469 1 44.78 341 ILE A N 1
ATOM 2677 C CA . ILE A 1 341 ? -9.656 -53.438 31.625 1 44.78 341 ILE A CA 1
ATOM 2678 C C . ILE A 1 341 ? -11 -52.969 31.094 1 44.78 341 ILE A C 1
ATOM 2680 O O . ILE A 1 341 ? -11.438 -53.344 30.016 1 44.78 341 ILE A O 1
ATOM 2684 N N . GLU A 1 342 ? -11.805 -52.188 31.859 1 42.44 342 GLU A N 1
ATOM 2685 C CA . GLU A 1 342 ? -13.18 -51.969 31.422 1 42.44 342 GLU A CA 1
ATOM 2686 C C . GLU A 1 342 ? -13.227 -51.094 30.156 1 42.44 342 GLU A C 1
ATOM 2688 O O . GLU A 1 342 ? -14.281 -50.938 29.547 1 42.44 342 GLU A O 1
ATOM 2693 N N . ARG A 1 343 ? -12.281 -50.344 29.906 1 37.94 343 ARG A N 1
ATOM 2694 C CA . ARG A 1 343 ? -12.398 -49.562 28.672 1 37.94 343 ARG A CA 1
ATOM 2695 C C . ARG A 1 343 ? -12.391 -50.438 27.453 1 37.94 343 ARG A C 1
ATOM 2697 O O . ARG A 1 343 ? -12.742 -50 26.344 1 37.94 343 ARG A O 1
ATOM 2704 N N . PHE A 1 344 ? -11.727 -51.594 27.5 1 39.81 344 PHE A N 1
ATOM 2705 C CA . PHE A 1 344 ? -11.758 -52.375 26.281 1 39.81 344 PHE A CA 1
ATOM 2706 C C . PHE A 1 344 ? -13.039 -53.188 26.188 1 39.81 344 PHE A C 1
ATOM 2708 O O . PHE A 1 344 ? -13.273 -53.906 25.203 1 39.81 344 PHE A O 1
ATOM 2715 N N . GLY A 1 345 ? -13.703 -53.625 27.328 1 36.12 345 GLY A N 1
ATOM 2716 C CA . GLY A 1 345 ? -14.719 -54.625 27.156 1 36.12 345 GLY A CA 1
ATOM 2717 C C . GLY A 1 345 ? -16.062 -54.062 26.703 1 36.12 345 GLY A C 1
ATOM 2718 O O . GLY A 1 345 ? -17 -54.844 26.453 1 36.12 345 GLY A O 1
ATOM 2719 N N . GLY A 1 346 ? -16.406 -52.75 27 1 29.2 346 GLY A N 1
ATOM 2720 C CA . GLY A 1 346 ? -17.766 -52.594 26.516 1 29.2 346 GLY A CA 1
ATOM 2721 C C . GLY A 1 346 ? -17.875 -52.469 25.016 1 29.2 346 GLY A C 1
ATOM 2722 O O . GLY A 1 346 ? -16.891 -52.125 24.344 1 29.2 346 GLY A O 1
ATOM 2723 N N . MET B 1 1 ? -5.688 14.016 -1.418 1 79.38 1 MET B N 1
ATOM 2724 C CA . MET B 1 1 ? -6.543 13.508 -2.486 1 79.38 1 MET B CA 1
ATOM 2725 C C . MET B 1 1 ? -5.941 13.805 -3.855 1 79.38 1 MET B C 1
ATOM 2727 O O . MET B 1 1 ? -5.289 14.836 -4.043 1 79.38 1 MET B O 1
ATOM 2731 N N . ALA B 1 2 ? -6.188 12.805 -4.812 1 78.25 2 ALA B N 1
ATOM 2732 C CA . ALA B 1 2 ? -5.559 12.914 -6.129 1 78.25 2 ALA B CA 1
ATOM 2733 C C . ALA B 1 2 ? -6.586 12.727 -7.242 1 78.25 2 ALA B C 1
ATOM 2735 O O . ALA B 1 2 ? -7.613 12.078 -7.047 1 78.25 2 ALA B O 1
ATOM 2736 N N . TRP B 1 3 ? -6.387 13.484 -8.414 1 73.75 3 TRP B N 1
ATOM 2737 C CA . TRP B 1 3 ? -7.258 13.352 -9.578 1 73.75 3 TRP B CA 1
ATOM 2738 C C . TRP B 1 3 ? -6.504 13.664 -10.867 1 73.75 3 TRP B C 1
ATOM 2740 O O . TRP B 1 3 ? -5.336 14.07 -10.828 1 73.75 3 TRP B O 1
ATOM 2750 N N . TYR B 1 4 ? -7.184 13.336 -12.07 1 65.5 4 TYR B N 1
ATOM 2751 C CA . TYR B 1 4 ? -6.609 13.648 -13.375 1 65.5 4 TYR B CA 1
ATOM 2752 C C . TYR B 1 4 ? -7.441 14.695 -14.102 1 65.5 4 TYR B C 1
ATOM 2754 O O . TYR B 1 4 ? -8.633 14.867 -13.812 1 65.5 4 TYR B O 1
ATOM 2762 N N . TYR B 1 5 ? -6.797 15.578 -14.945 1 57.78 5 TYR B N 1
ATOM 2763 C CA . TYR B 1 5 ? -7.465 16.672 -15.656 1 57.78 5 TYR B CA 1
ATOM 2764 C C . TYR B 1 5 ? -8.633 16.141 -16.484 1 57.78 5 TYR B C 1
ATOM 2766 O O . TYR B 1 5 ? -9.656 16.828 -16.625 1 57.78 5 TYR B O 1
ATOM 2774 N N . TYR B 1 6 ? -8.562 15.172 -17.312 1 50.53 6 TYR B N 1
ATOM 2775 C CA . TYR B 1 6 ? -9.648 14.883 -18.25 1 50.53 6 TYR B CA 1
ATOM 2776 C C . TYR B 1 6 ? -10.984 14.781 -17.516 1 50.53 6 TYR B C 1
ATOM 2778 O O . TYR B 1 6 ? -12.039 15.031 -18.109 1 50.53 6 TYR B O 1
ATOM 2786 N N . ASN B 1 7 ? -11.008 14.211 -16.516 1 41.22 7 ASN B N 1
ATOM 2787 C CA . ASN B 1 7 ? -12.328 13.898 -15.977 1 41.22 7 ASN B CA 1
ATOM 2788 C C . ASN B 1 7 ? -13.047 15.156 -15.5 1 41.22 7 ASN B C 1
ATOM 2790 O O . ASN B 1 7 ? -14.117 15.07 -14.898 1 41.22 7 ASN B O 1
ATOM 2794 N N . ARG B 1 8 ? -12.398 16.234 -15.602 1 37.28 8 ARG B N 1
ATOM 2795 C CA . ARG B 1 8 ? -13.203 17.359 -15.125 1 37.28 8 ARG B CA 1
ATOM 2796 C C . ARG B 1 8 ? -14.266 17.75 -16.156 1 37.28 8 ARG B C 1
ATOM 2798 O O . ARG B 1 8 ? -15.164 18.531 -15.852 1 37.28 8 ARG B O 1
ATOM 2805 N N . SER B 1 9 ? -13.93 17.812 -17.5 1 33.66 9 SER B N 1
ATOM 2806 C CA . SER B 1 9 ? -14.984 18.484 -18.25 1 33.66 9 SER B CA 1
ATOM 2807 C C . SER B 1 9 ? -16.359 17.984 -17.828 1 33.66 9 SER B C 1
ATOM 2809 O O . SER B 1 9 ? -17.328 18.766 -17.781 1 33.66 9 SER B O 1
ATOM 2811 N N . ASN B 1 10 ? -16.688 16.672 -18.281 1 31.03 10 ASN B N 1
ATOM 2812 C CA . ASN B 1 10 ? -18.109 16.328 -18.188 1 31.03 10 ASN B CA 1
ATOM 2813 C C . ASN B 1 10 ? -18.578 16.281 -16.734 1 31.03 10 ASN B C 1
ATOM 2815 O O . ASN B 1 10 ? -19.734 15.977 -16.453 1 31.03 10 ASN B O 1
ATOM 2819 N N . ASN B 1 11 ? -17.609 15.758 -15.875 1 30.56 11 ASN B N 1
ATOM 2820 C CA . ASN B 1 11 ? -18.312 15.68 -14.602 1 30.56 11 ASN B CA 1
ATOM 2821 C C . ASN B 1 11 ? -18.484 17.047 -13.961 1 30.56 11 ASN B C 1
ATOM 2823 O O . ASN B 1 11 ? -17.672 17.453 -13.125 1 30.56 11 ASN B O 1
ATOM 2827 N N . GLY B 1 12 ? -18.594 18.125 -14.641 1 31.17 12 GLY B N 1
ATOM 2828 C CA . GLY B 1 12 ? -19.297 19.266 -14.086 1 31.17 12 GLY B CA 1
ATOM 2829 C C . GLY B 1 12 ? -20.328 18.875 -13.039 1 31.17 12 GLY B C 1
ATOM 2830 O O . GLY B 1 12 ? -21.094 19.719 -12.57 1 31.17 12 GLY B O 1
ATOM 2831 N N . GLY B 1 13 ? -21.094 17.766 -13.406 1 29.94 13 GLY B N 1
ATOM 2832 C CA . GLY B 1 13 ? -22.062 17.5 -12.352 1 29.94 13 GLY B CA 1
ATOM 2833 C C . GLY B 1 13 ? -21.422 17.422 -10.977 1 29.94 13 GLY B C 1
ATOM 2834 O O . GLY B 1 13 ? -20.234 17.172 -10.844 1 29.94 13 GLY B O 1
ATOM 2835 N N . GLY B 1 14 ? -21.719 18.359 -10.078 1 31.2 14 GLY B N 1
ATOM 2836 C CA . GLY B 1 14 ? -21.656 18.25 -8.625 1 31.2 14 GLY B CA 1
ATOM 2837 C C . GLY B 1 14 ? -21.578 16.812 -8.141 1 31.2 14 GLY B C 1
ATOM 2838 O O . GLY B 1 14 ? -22.5 16.312 -7.523 1 31.2 14 GLY B O 1
ATOM 2839 N N . GLY B 1 15 ? -21.234 15.938 -9.047 1 30.59 15 GLY B N 1
ATOM 2840 C CA . GLY B 1 15 ? -21.375 14.633 -8.406 1 30.59 15 GLY B CA 1
ATOM 2841 C C . GLY B 1 15 ? -20.781 14.594 -7.004 1 30.59 15 GLY B C 1
ATOM 2842 O O . GLY B 1 15 ? -19.562 14.648 -6.84 1 30.59 15 GLY B O 1
ATOM 2843 N N . GLY B 1 16 ? -21.281 15.406 -6.188 1 32.5 16 GLY B N 1
ATOM 2844 C CA . GLY B 1 16 ? -21.406 15.18 -4.758 1 32.5 16 GLY B CA 1
ATOM 2845 C C . GLY B 1 16 ? -21.219 13.727 -4.363 1 32.5 16 GLY B C 1
ATOM 2846 O O . GLY B 1 16 ? -21.891 12.836 -4.891 1 32.5 16 GLY B O 1
ATOM 2847 N N . GLY B 1 17 ? -20.125 13.188 -4.555 1 34.19 17 GLY B N 1
ATOM 2848 C CA . GLY B 1 17 ? -20.062 12.016 -3.707 1 34.19 17 GLY B CA 1
ATOM 2849 C C . GLY B 1 17 ? -21.109 12.008 -2.611 1 34.19 17 GLY B C 1
ATOM 2850 O O . GLY B 1 17 ? -20.844 12.438 -1.486 1 34.19 17 GLY B O 1
ATOM 2851 N N . GLY B 1 18 ? -22.203 12.352 -2.934 1 35.75 18 GLY B N 1
ATOM 2852 C CA . GLY B 1 18 ? -23.469 12.234 -2.213 1 35.75 18 GLY B CA 1
ATOM 2853 C C . GLY B 1 18 ? -23.594 10.922 -1.462 1 35.75 18 GLY B C 1
ATOM 2854 O O . GLY B 1 18 ? -24.688 10.586 -0.983 1 35.75 18 GLY B O 1
ATOM 2855 N N . GLY B 1 19 ? -22.891 9.953 -1.986 1 35.75 19 GLY B N 1
ATOM 2856 C CA . GLY B 1 19 ? -23.266 8.812 -1.165 1 35.75 19 GLY B CA 1
ATOM 2857 C C . GLY B 1 19 ? -23.078 9.062 0.32 1 35.75 19 GLY B C 1
ATOM 2858 O O . GLY B 1 19 ? -23.031 10.211 0.761 1 35.75 19 GLY B O 1
ATOM 2859 N N . ALA B 1 20 ? -22.797 7.906 0.991 1 40.38 20 ALA B N 1
ATOM 2860 C CA . ALA B 1 20 ? -22.656 7.918 2.445 1 40.38 20 ALA B CA 1
ATOM 2861 C C . ALA B 1 20 ? -21.609 8.93 2.893 1 40.38 20 ALA B C 1
ATOM 2863 O O . ALA B 1 20 ? -21.766 9.586 3.926 1 40.38 20 ALA B O 1
ATOM 2864 N N 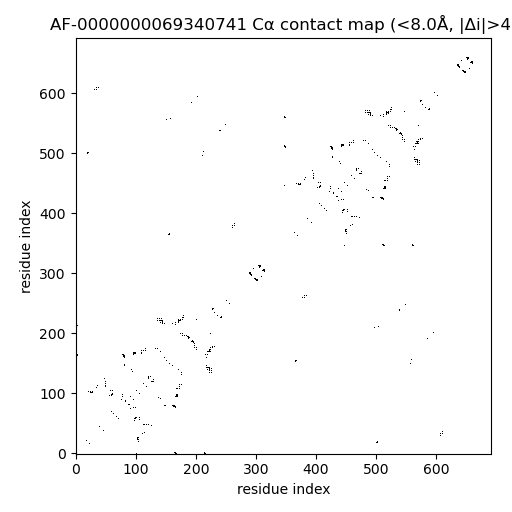. TRP B 1 21 ? -20.719 9.156 1.99 1 45.84 21 TRP B N 1
ATOM 2865 C CA . TRP B 1 21 ? -19.672 10.094 2.383 1 45.84 21 TRP B CA 1
ATOM 2866 C C . TRP B 1 21 ? -20.156 11.531 2.275 1 45.84 21 TRP B C 1
ATOM 2868 O O . TRP B 1 21 ? -19.766 12.391 3.064 1 45.84 21 TRP B O 1
ATOM 2878 N N . GLY B 1 22 ? -20.891 11.875 1.24 1 48.34 22 GLY B N 1
ATOM 2879 C CA . GLY B 1 22 ? -21.453 13.219 1.122 1 48.34 22 GLY B CA 1
ATOM 2880 C C . GLY B 1 22 ? -22.328 13.602 2.297 1 48.34 22 GLY B C 1
ATOM 2881 O O . GLY B 1 22 ? -22.234 14.727 2.801 1 48.34 22 GLY B O 1
ATOM 2882 N N . ARG B 1 23 ? -23.266 12.727 2.641 1 48.56 23 ARG B N 1
ATOM 2883 C CA . ARG B 1 23 ? -24.188 12.961 3.75 1 48.56 23 ARG B CA 1
ATOM 2884 C C . ARG B 1 23 ? -23.438 13.023 5.078 1 48.56 23 ARG B C 1
ATOM 2886 O O . ARG B 1 23 ? -23.797 13.797 5.965 1 48.56 23 ARG B O 1
ATOM 2893 N N . LEU B 1 24 ? -22.469 12.117 5.164 1 51.47 24 LEU B N 1
ATOM 2894 C CA . LEU B 1 24 ? -21.688 12.102 6.398 1 51.47 24 LEU B CA 1
ATOM 2895 C C . LEU B 1 24 ? -20.906 13.398 6.559 1 51.47 24 LEU B C 1
ATOM 2897 O O . LEU B 1 24 ? -20.469 13.742 7.664 1 51.47 24 LEU B O 1
ATOM 2901 N N . SER B 1 25 ? -20.844 14.156 5.383 1 61.53 25 SER B N 1
ATOM 2902 C CA . SER B 1 25 ? -19.953 15.312 5.367 1 61.53 25 SER B CA 1
ATOM 2903 C C . SER B 1 25 ? -20.562 16.5 6.082 1 61.53 25 SER B C 1
ATOM 2905 O O . SER B 1 25 ? -19.859 17.328 6.668 1 61.53 25 SER B O 1
ATOM 2907 N N . LYS B 1 26 ? -21.938 16.688 6.156 1 64.25 26 LYS B N 1
ATOM 2908 C CA . LYS B 1 26 ? -22.547 17.906 6.703 1 64.25 26 LYS B CA 1
ATOM 2909 C C . LYS B 1 26 ? -22.312 18 8.203 1 64.25 26 LYS B C 1
ATOM 2911 O O . LYS B 1 26 ? -22.219 19.094 8.758 1 64.25 26 LYS B O 1
ATOM 2916 N N . GLY B 1 27 ? -21.906 17.031 8.742 1 82.62 27 GLY B N 1
ATOM 2917 C CA . GLY B 1 27 ? -21.75 17.047 10.188 1 82.62 27 GLY B CA 1
ATOM 2918 C C . GLY B 1 27 ? -20.297 16.922 10.617 1 82.62 27 GLY B C 1
ATOM 2919 O O . GLY B 1 27 ? -19.984 17.078 11.797 1 82.62 27 GLY B O 1
ATOM 2920 N N . LEU B 1 28 ? -19.438 16.969 9.719 1 87.25 28 LEU B N 1
ATOM 2921 C CA . LEU B 1 28 ? -18.047 16.688 10.078 1 87.25 28 LEU B CA 1
ATOM 2922 C C . LEU B 1 28 ? -17.328 17.969 10.492 1 87.25 28 LEU B C 1
ATOM 2924 O O . LEU B 1 28 ? -16.453 17.938 11.367 1 87.25 28 LEU B O 1
ATOM 2928 N N . LEU B 1 29 ? -17.719 19.094 9.93 1 90.88 29 LEU B N 1
ATOM 2929 C CA . LEU B 1 29 ? -17.031 20.344 10.242 1 90.88 29 LEU B CA 1
ATOM 2930 C C . LEU B 1 29 ? -17.375 20.812 11.648 1 90.88 29 LEU B C 1
ATOM 2932 O O . LEU B 1 29 ? -16.484 21.156 12.43 1 90.88 29 LEU B O 1
ATOM 2936 N N . PRO B 1 30 ? -18.672 20.828 12.023 1 90.44 30 PRO B N 1
ATOM 2937 C CA . PRO B 1 30 ? -18.984 21.156 13.414 1 90.44 30 PRO B CA 1
ATOM 2938 C C . PRO B 1 30 ? -18.344 20.203 14.406 1 90.44 30 PRO B C 1
ATOM 2940 O O . PRO B 1 30 ? -17.922 20.609 15.492 1 90.44 30 PRO B O 1
ATOM 2943 N N . LEU B 1 31 ? -18.266 18.953 14.062 1 89.5 31 LEU B N 1
ATOM 2944 C CA . LEU B 1 31 ? -17.609 17.969 14.914 1 89.5 31 LEU B CA 1
ATOM 2945 C C . LEU B 1 31 ? -16.125 18.297 15.07 1 89.5 31 LEU B C 1
ATOM 2947 O O . LEU B 1 31 ? -15.578 18.156 16.156 1 89.5 31 LEU B O 1
ATOM 2951 N N . LEU B 1 32 ? -15.555 18.703 14.039 1 92.19 32 LEU B N 1
ATOM 2952 C CA . LEU B 1 32 ? -14.156 19.109 14.078 1 92.19 32 LEU B CA 1
ATOM 2953 C C . LEU B 1 32 ? -13.961 20.297 15.016 1 92.19 32 LEU B C 1
ATOM 2955 O O . LEU B 1 32 ? -13.023 20.312 15.812 1 92.19 32 LEU B O 1
ATOM 2959 N N . ALA B 1 33 ? -14.836 21.297 14.922 1 93.06 33 ALA B N 1
ATOM 2960 C CA . ALA B 1 33 ? -14.773 22.484 15.781 1 93.06 33 ALA B CA 1
ATOM 2961 C C . ALA B 1 33 ? -14.914 22.094 17.25 1 93.06 33 ALA B C 1
ATOM 2963 O O . ALA B 1 33 ? -14.172 22.594 18.109 1 93.06 33 ALA B O 1
ATOM 2964 N N . LEU B 1 34 ? -15.789 21.188 17.531 1 90.75 34 LEU B N 1
ATOM 2965 C CA . LEU B 1 34 ? -16 20.703 18.891 1 90.75 34 LEU B CA 1
ATOM 2966 C C . LEU B 1 34 ? -14.781 19.953 19.406 1 90.75 34 LEU B C 1
ATOM 2968 O O . LEU B 1 34 ? -14.367 20.125 20.547 1 90.75 34 LEU B O 1
ATOM 2972 N N . GLN B 1 35 ? -14.25 19.203 18.547 1 89.94 35 GLN B N 1
ATOM 2973 C CA . GLN B 1 35 ? -13.062 18.453 18.922 1 89.94 35 GLN B CA 1
ATOM 2974 C C . GLN B 1 35 ? -11.891 19.375 19.234 1 89.94 35 GLN B C 1
ATOM 2976 O O . GLN B 1 35 ? -11.195 19.203 20.234 1 89.94 35 GLN B O 1
ATOM 2981 N N . ALA B 1 36 ? -11.688 20.266 18.375 1 93.31 36 ALA B N 1
ATOM 2982 C CA . ALA B 1 36 ? -10.602 21.219 18.562 1 93.31 36 ALA B CA 1
ATOM 2983 C C . ALA B 1 36 ? -10.781 22 19.875 1 93.31 36 ALA B C 1
ATOM 2985 O O . ALA B 1 36 ? -9.836 22.125 20.656 1 93.31 36 ALA B O 1
ATOM 2986 N N . ALA B 1 37 ? -11.992 22.453 20.109 1 91.5 37 ALA B N 1
ATOM 2987 C CA . ALA B 1 37 ? -12.289 23.203 21.328 1 91.5 37 ALA B CA 1
ATOM 2988 C C . ALA B 1 37 ? -12.047 22.359 22.578 1 91.5 37 ALA B C 1
ATOM 2990 O O . ALA B 1 37 ? -11.453 22.828 23.547 1 91.5 37 ALA B O 1
ATOM 2991 N N . SER B 1 38 ? -12.43 21.156 22.516 1 88.5 38 SER B N 1
ATOM 2992 C CA . SER B 1 38 ? -12.273 20.25 23.641 1 88.5 38 SER B CA 1
ATOM 2993 C C . SER B 1 38 ? -10.805 19.953 23.906 1 88.5 38 SER B C 1
ATOM 2995 O O . SER B 1 38 ? -10.352 19.969 25.062 1 88.5 38 SER B O 1
ATOM 2997 N N . GLU B 1 39 ? -10.086 19.688 22.875 1 88.31 39 GLU B N 1
ATOM 2998 C CA . GLU B 1 39 ? -8.672 19.359 23.016 1 88.31 39 GLU B CA 1
ATOM 2999 C C . GLU B 1 39 ? -7.883 20.547 23.547 1 88.31 39 GLU B C 1
ATOM 3001 O O . GLU B 1 39 ? -7.062 20.406 24.453 1 88.31 39 GLU B O 1
ATOM 3006 N N . PHE B 1 40 ? -8.172 21.688 23.078 1 90.88 40 PHE B N 1
ATOM 3007 C CA . PHE B 1 40 ? -7.426 22.859 23.484 1 90.88 40 PHE B CA 1
ATOM 3008 C C . PHE B 1 40 ? -7.836 23.312 24.875 1 90.88 40 PHE B C 1
ATOM 3010 O O . PHE B 1 40 ? -7.039 23.906 25.609 1 90.88 40 PHE B O 1
ATOM 3017 N N . HIS B 1 41 ? -9.062 23 25.25 1 88.69 41 HIS B N 1
ATOM 3018 C CA . HIS B 1 41 ? -9.516 23.312 26.594 1 88.69 41 HIS B CA 1
ATOM 3019 C C . HIS B 1 41 ? -8.836 22.422 27.625 1 88.69 41 HIS B C 1
ATOM 3021 O O . HIS B 1 41 ? -8.531 22.859 28.734 1 88.69 41 HIS B O 1
ATOM 3027 N N . ARG B 1 42 ? -8.555 21.266 27.234 1 85.25 42 ARG B N 1
ATOM 3028 C CA . ARG B 1 42 ? -8.023 20.25 28.141 1 85.25 42 ARG B CA 1
ATOM 3029 C C . ARG B 1 42 ? -6.52 20.438 28.344 1 85.25 42 ARG B C 1
ATOM 3031 O O . ARG B 1 42 ? -5.992 20.109 29.406 1 85.25 42 ARG B O 1
ATOM 3038 N N . ILE B 1 43 ? -5.965 20.984 27.438 1 84.81 43 ILE B N 1
ATOM 3039 C CA . ILE B 1 43 ? -4.508 21.062 27.5 1 84.81 43 ILE B CA 1
ATOM 3040 C C . ILE B 1 43 ? -4.09 22.344 28.188 1 84.81 43 ILE B C 1
ATOM 3042 O O . ILE B 1 43 ? -4.652 23.422 27.922 1 84.81 43 ILE B O 1
ATOM 3046 N N . GLY B 1 44 ? -3.244 22.266 29.188 1 81.88 44 GLY B N 1
ATOM 3047 C CA . GLY B 1 44 ? -2.756 23.406 29.938 1 81.88 44 GLY B CA 1
ATOM 3048 C C . GLY B 1 44 ? -2.029 24.422 29.078 1 81.88 44 GLY B C 1
ATOM 3049 O O . GLY B 1 44 ? -2.51 25.547 28.891 1 81.88 44 GLY B O 1
ATOM 3050 N N . ARG B 1 45 ? -0.962 23.953 28.578 1 87.44 45 ARG B N 1
ATOM 3051 C CA . ARG B 1 45 ? -0.206 24.828 27.688 1 87.44 45 ARG B CA 1
ATOM 3052 C C . ARG B 1 45 ? -0.616 24.625 26.234 1 87.44 45 ARG B C 1
ATOM 3054 O O . ARG B 1 45 ? -0.439 23.531 25.688 1 87.44 45 ARG B O 1
ATOM 3061 N N . LYS B 1 46 ? -1.134 25.75 25.672 1 92 46 LYS B N 1
ATOM 3062 C CA . LYS B 1 46 ? -1.67 25.641 24.312 1 92 46 LYS B CA 1
ATOM 3063 C C . LYS B 1 46 ? -0.548 25.547 23.281 1 92 46 LYS B C 1
ATOM 3065 O O . LYS B 1 46 ? 0.418 26.312 23.344 1 92 46 LYS B O 1
ATOM 3070 N N . PRO B 1 47 ? -0.647 24.594 22.328 1 96.31 47 PRO B N 1
ATOM 3071 C CA . PRO B 1 47 ? 0.313 24.484 21.234 1 96.31 47 PRO B CA 1
ATOM 3072 C C . PRO B 1 47 ? -0 25.422 20.062 1 96.31 47 PRO B C 1
ATOM 3074 O O . PRO B 1 47 ? -0.785 25.078 19.188 1 96.31 47 PRO B O 1
ATOM 3077 N N . PRO B 1 48 ? 0.649 26.562 19.969 1 97.5 48 PRO B N 1
ATOM 3078 C CA . PRO B 1 48 ? 0.23 27.609 19.031 1 97.5 48 PRO B CA 1
ATOM 3079 C C . PRO B 1 48 ? 0.468 27.234 17.578 1 97.5 48 PRO B C 1
ATOM 3081 O O . PRO B 1 48 ? -0.281 27.656 16.703 1 97.5 48 PRO B O 1
ATOM 3084 N N . VAL B 1 49 ? 1.521 26.469 17.344 1 98.56 49 VAL B N 1
ATOM 3085 C CA . VAL B 1 49 ? 1.798 26.109 15.953 1 98.56 49 VAL B CA 1
ATOM 3086 C C . VAL B 1 49 ? 0.717 25.156 15.445 1 98.56 49 VAL B C 1
ATOM 3088 O O . VAL B 1 49 ? 0.208 25.328 14.328 1 98.56 49 VAL B O 1
ATOM 3091 N N . THR B 1 50 ? 0.336 24.188 16.266 1 98.5 50 THR B N 1
ATOM 3092 C CA . THR B 1 50 ? -0.742 23.266 15.906 1 98.5 50 THR B CA 1
ATOM 3093 C C . THR B 1 50 ? -2.047 24.031 15.68 1 98.5 50 THR B C 1
ATOM 3095 O O . THR B 1 50 ? -2.742 23.797 14.695 1 98.5 50 THR B O 1
ATOM 3098 N N . ALA B 1 51 ? -2.336 24.953 16.578 1 97.94 51 ALA B N 1
ATOM 3099 C CA . ALA B 1 51 ? -3.543 25.766 16.453 1 97.94 51 ALA B CA 1
ATOM 3100 C C . ALA B 1 51 ? -3.504 26.609 15.188 1 97.94 51 ALA B C 1
ATOM 3102 O O . ALA B 1 51 ? -4.512 26.734 14.492 1 97.94 51 ALA B O 1
ATOM 3103 N N . GLY B 1 52 ? -2.359 27.172 14.938 1 98.25 52 GLY B N 1
ATOM 3104 C CA . GLY B 1 52 ? -2.203 27.969 13.734 1 98.25 52 GLY B CA 1
ATOM 3105 C C . GLY B 1 52 ? -2.389 27.188 12.453 1 98.25 52 GLY B C 1
ATOM 3106 O O . GLY B 1 52 ? -3.021 27.656 11.508 1 98.25 52 GLY B O 1
ATOM 3107 N N . LEU B 1 53 ? -1.84 26 12.414 1 98.69 53 LEU B N 1
ATOM 3108 C CA . LEU B 1 53 ? -1.982 25.141 11.242 1 98.69 53 LEU B CA 1
ATOM 3109 C C . LEU B 1 53 ? -3.436 24.719 11.055 1 98.69 53 LEU B C 1
ATOM 3111 O O . LEU B 1 53 ? -3.934 24.688 9.93 1 98.69 53 LEU B O 1
ATOM 3115 N N . LEU B 1 54 ? -4.078 24.375 12.172 1 98.25 54 LEU B N 1
ATOM 3116 C CA . LEU B 1 54 ? -5.492 24.031 12.133 1 98.25 54 LEU B CA 1
ATOM 3117 C C . LEU B 1 54 ? -6.328 25.172 11.578 1 98.25 54 LEU B C 1
ATOM 3119 O O . LEU B 1 54 ? -7.164 24.969 10.695 1 98.25 54 LEU B O 1
ATOM 3123 N N . LEU B 1 55 ? -6.055 26.344 12.023 1 96.88 55 LEU B N 1
ATOM 3124 C CA . LEU B 1 55 ? -6.797 27.516 11.594 1 96.88 55 LEU B CA 1
ATOM 3125 C C . LEU B 1 55 ? -6.52 27.828 10.125 1 96.88 55 LEU B C 1
ATOM 3127 O O . LEU B 1 55 ? -7.445 28.125 9.367 1 96.88 55 LEU B O 1
ATOM 3131 N N . ALA B 1 56 ? -5.285 27.766 9.734 1 97.06 56 ALA B N 1
ATOM 3132 C CA . ALA B 1 56 ? -4.91 28.078 8.359 1 97.06 56 ALA B CA 1
ATOM 3133 C C . ALA B 1 56 ? -5.586 27.125 7.375 1 97.06 56 ALA B C 1
ATOM 3135 O O . ALA B 1 56 ? -6.188 27.562 6.391 1 97.06 56 ALA B O 1
ATOM 3136 N N . ASN B 1 57 ? -5.523 25.828 7.625 1 98.06 57 ASN B N 1
ATOM 3137 C CA . ASN B 1 57 ? -6.137 24.844 6.738 1 98.06 57 ASN B CA 1
ATOM 3138 C C . ASN B 1 57 ? -7.652 25 6.691 1 98.06 57 ASN B C 1
ATOM 3140 O O . ASN B 1 57 ? -8.258 24.891 5.625 1 98.06 57 ASN B O 1
ATOM 3144 N N . SER B 1 58 ? -8.242 25.297 7.836 1 96.69 58 SER B N 1
ATOM 3145 C CA . SER B 1 58 ? -9.695 25.469 7.906 1 96.69 58 SER B CA 1
ATOM 3146 C C . SER B 1 58 ? -10.148 26.719 7.16 1 96.69 58 SER B C 1
ATOM 3148 O O . SER B 1 58 ? -11.133 26.672 6.418 1 96.69 58 SER B O 1
ATOM 3150 N N . LEU B 1 59 ? -9.406 27.812 7.301 1 95.19 59 LEU B N 1
ATOM 3151 C CA . LEU B 1 59 ? -9.773 29.062 6.637 1 95.19 59 LEU B CA 1
ATOM 3152 C C . LEU B 1 59 ? -9.617 28.938 5.125 1 95.19 59 LEU B C 1
ATOM 3154 O O . LEU B 1 59 ? -10.438 29.453 4.363 1 95.19 59 LEU B O 1
ATOM 3158 N N . ILE B 1 60 ? -8.57 28.266 4.711 1 96.38 60 ILE B N 1
ATOM 3159 C CA . ILE B 1 60 ? -8.328 28.094 3.283 1 96.38 60 ILE B CA 1
ATOM 3160 C C . ILE B 1 60 ? -9.438 27.25 2.67 1 96.38 60 ILE B C 1
ATOM 3162 O O . ILE B 1 60 ? -9.891 27.516 1.556 1 96.38 60 ILE B O 1
ATOM 3166 N N . TYR B 1 61 ? -9.883 26.281 3.404 1 95.44 61 TYR B N 1
ATOM 3167 C CA . TYR B 1 61 ? -10.938 25.406 2.904 1 95.44 61 TYR B CA 1
ATOM 3168 C C . TYR B 1 61 ? -12.281 26.109 2.904 1 95.44 61 TYR B C 1
ATOM 3170 O O . TYR B 1 61 ? -13.031 26.047 1.923 1 95.44 61 TYR B O 1
ATOM 3178 N N . LEU B 1 62 ? -12.594 26.781 4.02 1 93.12 62 LEU B N 1
ATOM 3179 C CA . LEU B 1 62 ? -13.891 27.453 4.148 1 93.12 62 LEU B CA 1
ATOM 3180 C C . LEU B 1 62 ? -13.961 28.688 3.256 1 93.12 62 LEU B C 1
ATOM 3182 O O . LEU B 1 62 ? -15.039 29.047 2.783 1 93.12 62 LEU B O 1
ATOM 3186 N N . ARG B 1 63 ? -12.93 29.25 3.035 1 91.31 63 ARG B N 1
ATOM 3187 C CA . ARG B 1 63 ? -12.758 30.359 2.098 1 91.31 63 ARG B CA 1
ATOM 3188 C C . ARG B 1 63 ? -13.82 31.438 2.312 1 91.31 63 ARG B C 1
ATOM 3190 O O . ARG B 1 63 ? -14.547 31.797 1.381 1 91.31 63 ARG B O 1
ATOM 3197 N N . PRO B 1 64 ? -13.883 32.031 3.426 1 84.62 64 PRO B N 1
ATOM 3198 C CA . PRO B 1 64 ? -14.781 33.188 3.568 1 84.62 64 PRO B CA 1
ATOM 3199 C C . PRO B 1 64 ? -14.469 34.312 2.584 1 84.62 64 PRO B C 1
ATOM 3201 O O . PRO B 1 64 ? -13.383 34.312 1.994 1 84.62 64 PRO B O 1
ATOM 3204 N N . ALA B 1 65 ? -15.328 35.156 2.396 1 85.06 65 ALA B N 1
ATOM 3205 C CA . ALA B 1 65 ? -15.289 36.156 1.331 1 85.06 65 ALA B CA 1
ATOM 3206 C C . ALA B 1 65 ? -13.977 36.938 1.362 1 85.06 65 ALA B C 1
ATOM 3208 O O . ALA B 1 65 ? -13.375 37.188 0.317 1 85.06 65 ALA B O 1
ATOM 3209 N N . PHE B 1 66 ? -13.578 37.312 2.469 1 84.94 66 PHE B N 1
ATOM 3210 C CA . PHE B 1 66 ? -12.391 38.125 2.578 1 84.94 66 PHE B CA 1
ATOM 3211 C C . PHE B 1 66 ? -11.133 37.344 2.232 1 84.94 66 PHE B C 1
ATOM 3213 O O . PHE B 1 66 ? -10.117 37.938 1.831 1 84.94 66 PHE B O 1
ATOM 3220 N N . VAL B 1 67 ? -11.18 36.031 2.279 1 85.5 67 VAL B N 1
ATOM 3221 C CA . VAL B 1 67 ? -10.031 35.156 1.992 1 85.5 67 VAL B CA 1
ATOM 3222 C C . VAL B 1 67 ? -10.102 34.688 0.546 1 85.5 67 VAL B C 1
ATOM 3224 O O . VAL B 1 67 ? -9.07 34.438 -0.085 1 85.5 67 VAL B O 1
ATOM 3227 N N . ASP B 1 68 ? -11.227 34.562 0.027 1 85.06 68 ASP B N 1
ATOM 3228 C CA . ASP B 1 68 ? -11.461 33.969 -1.292 1 85.06 68 ASP B CA 1
ATOM 3229 C C . ASP B 1 68 ? -10.766 34.781 -2.381 1 85.06 68 ASP B C 1
ATOM 3231 O O . ASP B 1 68 ? -10.219 34.219 -3.33 1 85.06 68 ASP B O 1
ATOM 3235 N N . ARG B 1 69 ? -10.727 36.094 -2.209 1 85.56 69 ARG B N 1
ATOM 3236 C CA . ARG B 1 69 ? -10.164 36.969 -3.225 1 85.56 69 ARG B CA 1
ATOM 3237 C C . ARG B 1 69 ? -8.641 36.875 -3.227 1 85.56 69 ARG B C 1
ATOM 3239 O O . ARG B 1 69 ? -7.996 37.156 -4.242 1 85.56 69 ARG B O 1
ATOM 3246 N N . LEU B 1 70 ? -8.109 36.438 -2.156 1 89.69 70 LEU B N 1
ATOM 3247 C CA . LEU B 1 70 ? -6.664 36.438 -1.991 1 89.69 70 LEU B CA 1
ATOM 3248 C C . LEU B 1 70 ? -6.062 35.094 -2.354 1 89.69 70 LEU B C 1
ATOM 3250 O O . LEU B 1 70 ? -4.891 35 -2.727 1 89.69 70 LEU B O 1
ATOM 3254 N N . LEU B 1 71 ? -6.918 34.094 -2.395 1 91.5 71 LEU B N 1
ATOM 3255 C CA . LEU B 1 71 ? -6.383 32.75 -2.5 1 91.5 71 LEU B CA 1
ATOM 3256 C C . LEU B 1 71 ? -6.562 32.188 -3.912 1 91.5 71 LEU B C 1
ATOM 3258 O O . LEU B 1 71 ? -7.625 32.375 -4.516 1 91.5 71 LEU B O 1
ATOM 3262 N N . PRO B 1 72 ? -5.5 31.609 -4.422 1 93.06 72 PRO B N 1
ATOM 3263 C CA . PRO B 1 72 ? -5.66 30.922 -5.711 1 93.06 72 PRO B CA 1
ATOM 3264 C C . PRO B 1 72 ? -6.672 29.781 -5.652 1 93.06 72 PRO B C 1
ATOM 3266 O O . PRO B 1 72 ? -7.012 29.312 -4.562 1 93.06 72 PRO B O 1
ATOM 3269 N N . THR B 1 73 ? -7.105 29.375 -6.918 1 91.38 73 THR B N 1
ATOM 3270 C CA . THR B 1 73 ? -8.062 28.281 -7.012 1 91.38 73 THR B CA 1
ATOM 3271 C C . THR B 1 73 ? -7.371 26.938 -6.773 1 91.38 73 THR B C 1
ATOM 3273 O O . THR B 1 73 ? -6.141 26.859 -6.801 1 91.38 73 THR B O 1
ATOM 3276 N N . LEU B 1 74 ? -8.25 25.984 -6.535 1 91.44 74 LEU B N 1
ATOM 3277 C CA . LEU B 1 74 ? -7.773 24.625 -6.312 1 91.44 74 LEU B CA 1
ATOM 3278 C C . LEU B 1 74 ? -6.91 24.156 -7.477 1 91.44 74 LEU B C 1
ATOM 3280 O O . LEU B 1 74 ? -5.84 23.594 -7.27 1 91.44 74 LEU B O 1
ATOM 3284 N N . TYR B 1 75 ? -7.312 24.406 -8.656 1 89.75 75 TYR B N 1
ATOM 3285 C CA . TYR B 1 75 ? -6.59 23.953 -9.836 1 89.75 75 TYR B CA 1
ATOM 3286 C C . TYR B 1 75 ? -5.238 24.656 -9.953 1 89.75 75 TYR B C 1
ATOM 3288 O O . TYR B 1 75 ? -4.25 24.047 -10.359 1 89.75 75 TYR B O 1
ATOM 3296 N N . GLU B 1 76 ? -5.18 25.844 -9.492 1 93.25 76 GLU B N 1
ATOM 3297 C CA . GLU B 1 76 ? -3.973 26.641 -9.641 1 93.25 76 GLU B CA 1
ATOM 3298 C C . GLU B 1 76 ? -2.896 26.203 -8.648 1 93.25 76 GLU B C 1
ATOM 3300 O O . GLU B 1 76 ? -1.71 26.469 -8.852 1 93.25 76 GLU B O 1
ATOM 3305 N N . VAL B 1 77 ? -3.348 25.5 -7.66 1 95.69 77 VAL B N 1
ATOM 3306 C CA . VAL B 1 77 ? -2.371 25.25 -6.605 1 95.69 77 VAL B CA 1
ATOM 3307 C C . VAL B 1 77 ? -2.156 23.75 -6.445 1 95.69 77 VAL B C 1
ATOM 3309 O O . VAL B 1 77 ? -1.267 23.312 -5.707 1 95.69 77 VAL B O 1
ATOM 3312 N N . SER B 1 78 ? -2.848 22.922 -7.121 1 96.62 78 SER B N 1
ATOM 3313 C CA . SER B 1 78 ? -2.738 21.484 -6.938 1 96.62 78 SER B CA 1
ATOM 3314 C C . SER B 1 78 ? -1.349 20.984 -7.316 1 96.62 78 SER B C 1
ATOM 3316 O O . SER B 1 78 ? -0.789 21.406 -8.336 1 96.62 78 SER B O 1
ATOM 3318 N N . PHE B 1 79 ? -0.849 20.125 -6.477 1 97.31 79 PHE B N 1
ATOM 3319 C CA . PHE B 1 79 ? 0.438 19.5 -6.738 1 97.31 79 PHE B CA 1
ATOM 3320 C C . PHE B 1 79 ? 0.385 18.672 -8.016 1 97.31 79 PHE B C 1
ATOM 3322 O O . PHE B 1 79 ? -0.501 17.828 -8.188 1 97.31 79 PHE B O 1
ATOM 3329 N N . ASN B 1 80 ? 1.227 18.984 -8.898 1 95.25 80 ASN B N 1
ATOM 3330 C CA . ASN B 1 80 ? 1.414 18.266 -10.148 1 95.25 80 ASN B CA 1
ATOM 3331 C C . ASN B 1 80 ? 2.887 18.203 -10.547 1 95.25 80 ASN B C 1
ATOM 3333 O O . ASN B 1 80 ? 3.471 19.219 -10.938 1 95.25 80 ASN B O 1
ATOM 3337 N N . PRO B 1 81 ? 3.441 17 -10.477 1 95.38 81 PRO B N 1
ATOM 3338 C CA . PRO B 1 81 ? 4.883 16.906 -10.711 1 95.38 81 PRO B CA 1
ATOM 3339 C C . PRO B 1 81 ? 5.297 17.453 -12.078 1 95.38 81 PRO B C 1
ATOM 3341 O O . PRO B 1 81 ? 6.316 18.141 -12.188 1 95.38 81 PRO B O 1
ATOM 3344 N N . HIS B 1 82 ? 4.535 17.25 -13.039 1 93 82 HIS B N 1
ATOM 3345 C CA . HIS B 1 82 ? 4.863 17.719 -14.383 1 93 82 HIS B CA 1
ATOM 3346 C C . HIS B 1 82 ? 4.906 19.234 -14.438 1 93 82 HIS B C 1
ATOM 3348 O O . HIS B 1 82 ? 5.891 19.828 -14.891 1 93 82 HIS B O 1
ATOM 3354 N N . LEU B 1 83 ? 3.881 19.859 -13.93 1 94.19 83 LEU B N 1
ATOM 3355 C CA . LEU B 1 83 ? 3.779 21.312 -13.984 1 94.19 83 LEU B CA 1
ATOM 3356 C C . LEU B 1 83 ? 4.832 21.969 -13.094 1 94.19 83 LEU B C 1
ATOM 3358 O O . LEU B 1 83 ? 5.387 23 -13.445 1 94.19 83 LEU B O 1
ATOM 3362 N N . ILE B 1 84 ? 5.09 21.359 -12.023 1 97.31 84 ILE B N 1
ATOM 3363 C CA . ILE B 1 84 ? 6.074 21.906 -11.102 1 97.31 84 ILE B CA 1
ATOM 3364 C C . ILE B 1 84 ? 7.465 21.844 -11.727 1 97.31 84 ILE B C 1
ATOM 3366 O O . ILE B 1 84 ? 8.219 22.812 -11.68 1 97.31 84 ILE B O 1
ATOM 3370 N N . LEU B 1 85 ? 7.801 20.75 -12.32 1 94.56 85 LEU B N 1
ATOM 3371 C CA . LEU B 1 85 ? 9.141 20.547 -12.859 1 94.56 85 LEU B CA 1
ATOM 3372 C C . LEU B 1 85 ? 9.312 21.312 -14.172 1 94.56 85 LEU B C 1
ATOM 3374 O O . LEU B 1 85 ? 10.375 21.875 -14.43 1 94.56 85 LEU B O 1
ATOM 3378 N N . LYS B 1 86 ? 8.312 21.344 -14.938 1 93.81 86 LYS B N 1
ATOM 3379 C CA . LYS B 1 86 ? 8.383 22 -16.25 1 93.81 86 LYS B CA 1
ATOM 3380 C C . LYS B 1 86 ? 8.43 23.516 -16.094 1 93.81 86 LYS B C 1
ATOM 3382 O O . LYS B 1 86 ? 9.203 24.188 -16.781 1 93.81 86 LYS B O 1
ATOM 3387 N N . HIS B 1 87 ? 7.668 24.094 -15.188 1 95.5 87 HIS B N 1
ATOM 3388 C CA . HIS B 1 87 ? 7.504 25.547 -15.117 1 95.5 87 HIS B CA 1
ATOM 3389 C C . HIS B 1 87 ? 8.117 26.109 -13.836 1 95.5 87 HIS B C 1
ATOM 3391 O O . HIS B 1 87 ? 8.094 27.312 -13.617 1 95.5 87 HIS B O 1
ATOM 3397 N N . GLY B 1 88 ? 8.602 25.219 -13.023 1 95.88 88 GLY B N 1
ATOM 3398 C CA . GLY B 1 88 ? 9.094 25.703 -11.742 1 95.88 88 GLY B CA 1
ATOM 3399 C C . GLY B 1 88 ? 8.008 26.328 -10.891 1 95.88 88 GLY B C 1
ATOM 3400 O O . GLY B 1 88 ? 8.219 27.359 -10.258 1 95.88 88 GLY B O 1
ATOM 3401 N N . ASP B 1 89 ? 6.824 25.797 -10.883 1 96.69 89 ASP B N 1
ATOM 3402 C CA . ASP B 1 89 ? 5.641 26.344 -10.227 1 96.69 89 ASP B CA 1
ATOM 3403 C C . ASP B 1 89 ? 5.711 26.156 -8.711 1 96.69 89 ASP B C 1
ATOM 3405 O O . ASP B 1 89 ? 5.164 25.188 -8.18 1 96.69 89 ASP B O 1
ATOM 3409 N N . LEU B 1 90 ? 6.219 27.078 -8.008 1 96 90 LEU B N 1
ATOM 3410 C CA . LEU B 1 90 ? 6.434 26.984 -6.57 1 96 90 LEU B CA 1
ATOM 3411 C C . LEU B 1 90 ? 5.117 27.141 -5.812 1 96 90 LEU B C 1
ATOM 3413 O O . LEU B 1 90 ? 5 26.703 -4.668 1 96 90 LEU B O 1
ATOM 3417 N N . LYS B 1 91 ? 4.176 27.797 -6.449 1 96.44 91 LYS B N 1
ATOM 3418 C CA . LYS B 1 91 ? 2.855 27.906 -5.836 1 96.44 91 LYS B CA 1
ATOM 3419 C C . LYS B 1 91 ? 2.236 26.531 -5.59 1 96.44 91 LYS B C 1
ATOM 3421 O O . LYS B 1 91 ? 1.72 26.266 -4.504 1 96.44 91 LYS B O 1
ATOM 3426 N N . ARG B 1 92 ? 2.33 25.734 -6.574 1 97.75 92 ARG B N 1
ATOM 3427 C CA . ARG B 1 92 ? 1.832 24.359 -6.461 1 97.75 92 ARG B CA 1
ATOM 3428 C C . ARG B 1 92 ? 2.623 23.578 -5.422 1 97.75 92 ARG B C 1
ATOM 3430 O O . ARG B 1 92 ? 2.053 22.781 -4.672 1 97.75 92 ARG B O 1
ATOM 3437 N N . PHE B 1 93 ? 3.877 23.859 -5.391 1 98.06 93 PHE B N 1
ATOM 3438 C CA . PHE B 1 93 ? 4.766 23.109 -4.5 1 98.06 93 PHE B CA 1
ATOM 3439 C C . PHE B 1 93 ? 4.48 23.453 -3.045 1 98.06 93 PHE B C 1
ATOM 3441 O O . PHE B 1 93 ? 4.34 22.562 -2.207 1 98.06 93 PHE B O 1
ATOM 3448 N N . PHE B 1 94 ? 4.273 24.688 -2.711 1 97.88 94 PHE B N 1
ATOM 3449 C CA . PHE B 1 94 ? 4.238 25.109 -1.315 1 97.88 94 PHE B CA 1
ATOM 3450 C C . PHE B 1 94 ? 2.803 25.234 -0.82 1 97.88 94 PHE B C 1
ATOM 3452 O O . PHE B 1 94 ? 2.535 25.062 0.371 1 97.88 94 PHE B O 1
ATOM 3459 N N . LEU B 1 95 ? 1.838 25.484 -1.696 1 97.75 95 LEU B N 1
ATOM 3460 C CA . LEU B 1 95 ? 0.496 25.797 -1.226 1 97.75 95 LEU B CA 1
ATOM 3461 C C . LEU B 1 95 ? -0.406 24.578 -1.266 1 97.75 95 LEU B C 1
ATOM 3463 O O . LEU B 1 95 ? -1.383 24.484 -0.517 1 97.75 95 LEU B O 1
ATOM 3467 N N . SER B 1 96 ? -0.123 23.578 -2.115 1 98.19 96 SER B N 1
ATOM 3468 C CA . SER B 1 96 ? -0.989 22.422 -2.318 1 98.19 96 SER B CA 1
ATOM 3469 C C . SER B 1 96 ? -1.276 21.703 -1.002 1 98.19 96 SER B C 1
ATOM 3471 O O . SER B 1 96 ? -2.387 21.219 -0.783 1 98.19 96 SER B O 1
ATOM 3473 N N . PRO B 1 97 ? -0.294 21.672 -0.048 1 98.38 97 PRO B N 1
ATOM 3474 C CA . PRO B 1 97 ? -0.557 20.938 1.195 1 98.38 97 PRO B CA 1
ATOM 3475 C C . PRO B 1 97 ? -1.659 21.578 2.033 1 98.38 97 PRO B C 1
ATOM 3477 O O . PRO B 1 97 ? -2.268 20.922 2.875 1 98.38 97 PRO B O 1
ATOM 3480 N N . PHE B 1 98 ? -2.014 22.797 1.788 1 98.31 98 PHE B N 1
ATOM 3481 C CA . PHE B 1 98 ? -2.934 23.516 2.66 1 98.31 98 PHE B CA 1
ATOM 3482 C C . PHE B 1 98 ? -4.34 23.531 2.072 1 98.31 98 PHE B C 1
ATOM 3484 O O . PHE B 1 98 ? -5.27 24.062 2.686 1 98.31 98 PHE B O 1
ATOM 3491 N N . TYR B 1 99 ? -4.52 22.953 0.933 1 97 99 TYR B N 1
ATOM 3492 C CA . TYR B 1 99 ? -5.824 22.906 0.279 1 97 99 TYR B CA 1
ATOM 3493 C C . TYR B 1 99 ? -6.477 21.547 0.468 1 97 99 TYR B C 1
ATOM 3495 O O . TYR B 1 99 ? -5.793 20.516 0.522 1 97 99 TYR B O 1
ATOM 3503 N N . HIS B 1 100 ? -7.879 21.531 0.539 1 95.69 100 HIS B N 1
ATOM 3504 C CA . HIS B 1 100 ? -8.648 20.312 0.736 1 95.69 100 HIS B CA 1
ATOM 3505 C C . HIS B 1 100 ? -9.883 20.281 -0.158 1 95.69 100 HIS B C 1
ATOM 3507 O O . HIS B 1 100 ? -10.477 21.328 -0.429 1 95.69 100 HIS B O 1
ATOM 3513 N N . VAL B 1 101 ? -10.312 19.125 -0.657 1 91 101 VAL B N 1
ATOM 3514 C CA . VAL B 1 101 ? -11.344 19.016 -1.687 1 91 101 VAL B CA 1
ATOM 3515 C C . VAL B 1 101 ? -12.68 18.672 -1.043 1 91 101 VAL B C 1
ATOM 3517 O O . VAL B 1 101 ? -13.727 18.719 -1.701 1 91 101 VAL B O 1
ATOM 3520 N N . GLY B 1 102 ? -12.82 18.484 0.263 1 90.5 102 GLY B N 1
ATOM 3521 C CA . GLY B 1 102 ? -14.078 18.141 0.904 1 90.5 102 GLY B CA 1
ATOM 3522 C C . GLY B 1 102 ? -14.008 18.172 2.42 1 90.5 102 GLY B C 1
ATOM 3523 O O . GLY B 1 102 ? -12.914 18.234 2.99 1 90.5 102 GLY B O 1
ATOM 3524 N N . ASP B 1 103 ? -15.266 18.109 2.947 1 91.19 103 ASP B N 1
ATOM 3525 C CA . ASP B 1 103 ? -15.352 18.188 4.402 1 91.19 103 ASP B CA 1
ATOM 3526 C C . ASP B 1 103 ? -14.641 17 5.062 1 91.19 103 ASP B C 1
ATOM 3528 O O . ASP B 1 103 ? -13.906 17.188 6.035 1 91.19 103 ASP B O 1
ATOM 3532 N N . ALA B 1 104 ? -14.875 15.867 4.508 1 87.25 104 ALA B N 1
ATOM 3533 C CA . ALA B 1 104 ? -14.258 14.672 5.086 1 87.25 104 ALA B CA 1
ATOM 3534 C C . ALA B 1 104 ? -12.734 14.742 4.977 1 87.25 104 ALA B C 1
ATOM 3536 O O . ALA B 1 104 ? -12.023 14.359 5.906 1 87.25 104 ALA B O 1
ATOM 3537 N N . HIS B 1 105 ? -12.328 15.195 3.84 1 91.94 105 HIS B N 1
ATOM 3538 C CA . HIS B 1 105 ? -10.898 15.336 3.611 1 91.94 105 HIS B CA 1
ATOM 3539 C C . HIS B 1 105 ? -10.266 16.266 4.641 1 91.94 105 HIS B C 1
ATOM 3541 O O . HIS B 1 105 ? -9.266 15.914 5.27 1 91.94 105 HIS B O 1
ATOM 3547 N N . LEU B 1 106 ? -10.898 17.406 4.875 1 94.5 106 LEU B N 1
ATOM 3548 C CA . LEU B 1 106 ? -10.406 18.344 5.867 1 94.5 106 LEU B CA 1
ATOM 3549 C C . LEU B 1 106 ? -10.508 17.766 7.273 1 94.5 106 LEU B C 1
ATOM 3551 O O . LEU B 1 106 ? -9.555 17.844 8.055 1 94.5 106 LEU B O 1
ATOM 3555 N N . PHE B 1 107 ? -11.664 17.188 7.594 1 92.75 107 PHE B N 1
ATOM 3556 C CA . PHE B 1 107 ? -11.93 16.656 8.922 1 92.75 107 PHE B CA 1
ATOM 3557 C C . PHE B 1 107 ? -10.859 15.648 9.32 1 92.75 107 PHE B C 1
ATOM 3559 O O . PHE B 1 107 ? -10.266 15.766 10.398 1 92.75 107 PHE B O 1
ATOM 3566 N N . TYR B 1 108 ? -10.516 14.719 8.477 1 91.19 108 TYR B N 1
ATOM 3567 C CA . TYR B 1 108 ? -9.562 13.664 8.82 1 91.19 108 TYR B CA 1
ATOM 3568 C C . TYR B 1 108 ? -8.148 14.219 8.906 1 91.19 108 TYR B C 1
ATOM 3570 O O . TYR B 1 108 ? -7.367 13.812 9.773 1 91.19 108 TYR B O 1
ATOM 3578 N N . ASN B 1 109 ? -7.785 15.117 8.07 1 95.56 109 ASN B N 1
ATOM 3579 C CA . ASN B 1 109 ? -6.48 15.758 8.148 1 95.56 109 ASN B CA 1
ATOM 3580 C C . ASN B 1 109 ? -6.312 16.531 9.461 1 95.56 109 ASN B C 1
ATOM 3582 O O . ASN B 1 109 ? -5.312 16.344 10.164 1 95.56 109 ASN B O 1
ATOM 3586 N N . MET B 1 110 ? -7.344 17.25 9.789 1 97 110 MET B N 1
ATOM 3587 C CA . MET B 1 110 ? -7.219 18.125 10.945 1 97 110 MET B CA 1
ATOM 3588 C C . MET B 1 110 ? -7.32 17.344 12.25 1 97 110 MET B C 1
ATOM 3590 O O . MET B 1 110 ? -6.668 17.688 13.234 1 97 110 MET B O 1
ATOM 3594 N N . THR B 1 111 ? -8.125 16.344 12.258 1 94.12 111 THR B N 1
ATOM 3595 C CA . THR B 1 111 ? -8.164 15.484 13.43 1 94.12 111 THR B CA 1
ATOM 3596 C C . THR B 1 111 ? -6.809 14.812 13.656 1 94.12 111 THR B C 1
ATOM 3598 O O . THR B 1 111 ? -6.328 14.727 14.781 1 94.12 111 THR B O 1
ATOM 3601 N N . SER B 1 112 ? -6.254 14.383 12.562 1 94.69 112 SER B N 1
ATOM 3602 C CA . SER B 1 112 ? -4.918 13.797 12.633 1 94.69 112 SER B CA 1
ATOM 3603 C C . SER B 1 112 ? -3.889 14.82 13.094 1 94.69 112 SER B C 1
ATOM 3605 O O . SER B 1 112 ? -3.018 14.516 13.906 1 94.69 112 SER B O 1
ATOM 3607 N N . LEU B 1 113 ? -3.996 15.992 12.617 1 97.31 113 LEU B N 1
ATOM 3608 C CA . LEU B 1 113 ? -3.09 17.062 13.016 1 97.31 113 LEU B CA 1
ATOM 3609 C C . LEU B 1 113 ? -3.232 17.375 14.508 1 97.31 113 LEU B C 1
ATOM 3611 O O . LEU B 1 113 ? -2.232 17.547 15.211 1 97.31 113 LEU B O 1
ATOM 3615 N N . LEU B 1 114 ? -4.453 17.422 14.977 1 94.88 114 LEU B N 1
ATOM 3616 C CA . LEU B 1 114 ? -4.695 17.703 16.391 1 94.88 114 LEU B CA 1
ATOM 3617 C C . LEU B 1 114 ? -4.008 16.672 17.281 1 94.88 114 LEU B C 1
ATOM 3619 O O . LEU B 1 114 ? -3.316 17.031 18.234 1 94.88 114 LEU B O 1
ATOM 3623 N N . TRP B 1 115 ? -4.078 15.484 16.859 1 91.12 115 TRP B N 1
ATOM 3624 C CA . TRP B 1 115 ? -3.506 14.406 17.656 1 91.12 115 TRP B CA 1
ATOM 3625 C C . TRP B 1 115 ? -1.982 14.414 17.578 1 91.12 115 TRP B C 1
ATOM 3627 O O . TRP B 1 115 ? -1.301 14.492 18.594 1 91.12 115 TRP B O 1
ATOM 3637 N N . LYS B 1 116 ? -1.456 14.438 16.469 1 93.94 116 LYS B N 1
ATOM 3638 C CA . LYS B 1 116 ? -0.012 14.352 16.266 1 93.94 116 LYS B CA 1
ATOM 3639 C C . LYS B 1 116 ? 0.671 15.664 16.625 1 93.94 116 LYS B C 1
ATOM 3641 O O . LYS B 1 116 ? 1.74 15.672 17.234 1 93.94 116 LYS B O 1
ATOM 3646 N N . GLY B 1 117 ? 0.013 16.703 16.234 1 97.06 117 GLY B N 1
ATOM 3647 C CA . GLY B 1 117 ? 0.595 18.016 16.453 1 97.06 117 GLY B CA 1
ATOM 3648 C C . GLY B 1 117 ? 0.699 18.391 17.922 1 97.06 117 GLY B C 1
ATOM 3649 O O . GLY B 1 117 ? 1.735 18.875 18.375 1 97.06 117 GLY B O 1
ATOM 3650 N N . ILE B 1 118 ? -0.36 18.109 18.641 1 94.88 118 ILE B N 1
ATOM 3651 C CA . ILE B 1 118 ? -0.347 18.422 20.062 1 94.88 118 ILE B CA 1
ATOM 3652 C C . ILE B 1 118 ? 0.766 17.625 20.75 1 94.88 118 ILE B C 1
ATOM 3654 O O . ILE B 1 118 ? 1.554 18.188 21.516 1 94.88 118 ILE B O 1
ATOM 3658 N N . GLN B 1 119 ? 0.911 16.375 20.422 1 92.56 119 GLN B N 1
ATOM 3659 C CA . GLN B 1 119 ? 1.91 15.516 21.047 1 92.56 119 GLN B CA 1
ATOM 3660 C C . GLN B 1 119 ? 3.324 15.961 20.688 1 92.56 119 GLN B C 1
ATOM 3662 O O . GLN B 1 119 ? 4.18 16.094 21.562 1 92.56 119 GLN B O 1
ATOM 3667 N N . LEU B 1 120 ? 3.523 16.25 19.516 1 95.12 120 LEU B N 1
ATOM 3668 C CA . LEU B 1 120 ? 4.867 16.594 19.062 1 95.12 120 LEU B CA 1
ATOM 3669 C C . LEU B 1 120 ? 5.258 18 19.547 1 95.12 120 LEU B C 1
ATOM 3671 O O . LEU B 1 120 ? 6.367 18.188 20.047 1 95.12 120 LEU B O 1
ATOM 3675 N N . GLU B 1 121 ? 4.34 18.938 19.453 1 97.19 121 GLU B N 1
ATOM 3676 C CA . GLU B 1 121 ? 4.645 20.297 19.844 1 97.19 121 GLU B CA 1
ATOM 3677 C C . GLU B 1 121 ? 4.871 20.406 21.359 1 97.19 121 GLU B C 1
ATOM 3679 O O . GLU B 1 121 ? 5.754 21.141 21.812 1 97.19 121 GLU B O 1
ATOM 3684 N N . THR B 1 122 ? 4.113 19.656 22.078 1 94.25 122 THR B N 1
ATOM 3685 C CA . THR B 1 122 ? 4.281 19.672 23.516 1 94.25 122 THR B CA 1
ATOM 3686 C C . THR B 1 122 ? 5.602 19.016 23.922 1 94.25 122 THR B C 1
ATOM 3688 O O . THR B 1 122 ? 6.262 19.453 24.859 1 94.25 122 THR B O 1
ATOM 3691 N N . SER B 1 123 ? 6 18.047 23.203 1 91.94 123 SER B N 1
ATOM 3692 C CA . SER B 1 123 ? 7.207 17.297 23.531 1 91.94 123 SER B CA 1
ATOM 3693 C C . SER B 1 123 ? 8.461 18.078 23.141 1 91.94 123 SER B C 1
ATOM 3695 O O . SER B 1 123 ? 9.453 18.078 23.875 1 91.94 123 SER B O 1
ATOM 3697 N N . MET B 1 124 ? 8.453 18.781 22.078 1 94.19 124 MET B N 1
ATOM 3698 C CA . MET B 1 124 ? 9.711 19.344 21.578 1 94.19 124 MET B CA 1
ATOM 3699 C C . MET B 1 124 ? 9.695 20.859 21.656 1 94.19 124 MET B C 1
ATOM 3701 O O . MET B 1 124 ? 10.734 21.5 21.516 1 94.19 124 MET B O 1
ATOM 3705 N N . GLY B 1 125 ? 8.547 21.469 21.938 1 95.56 125 GLY B N 1
ATOM 3706 C CA . GLY B 1 125 ? 8.422 22.922 21.953 1 95.56 125 GLY B CA 1
ATOM 3707 C C . GLY B 1 125 ? 8.016 23.516 20.625 1 95.56 125 GLY B C 1
ATOM 3708 O O . GLY B 1 125 ? 8.289 22.922 19.578 1 95.56 125 GLY B O 1
ATOM 3709 N N . SER B 1 126 ? 7.445 24.672 20.562 1 97.56 126 SER B N 1
ATOM 3710 C CA . SER B 1 126 ? 6.785 25.281 19.406 1 97.56 126 SER B CA 1
ATOM 3711 C C . SER B 1 126 ? 7.793 25.641 18.328 1 97.56 126 SER B C 1
ATOM 3713 O O . SER B 1 126 ? 7.566 25.375 17.141 1 97.56 126 SER B O 1
ATOM 3715 N N . PRO B 1 127 ? 9 26.25 18.688 1 97.5 127 PRO B N 1
ATOM 3716 C CA . PRO B 1 127 ? 9.922 26.625 17.625 1 97.5 127 PRO B CA 1
ATOM 3717 C C . PRO B 1 127 ? 10.492 25.406 16.891 1 97.5 127 PRO B C 1
ATOM 3719 O O . PRO B 1 127 ? 10.602 25.422 15.664 1 97.5 127 PRO B O 1
ATOM 3722 N N . ARG B 1 128 ? 10.812 24.422 17.672 1 97.31 128 ARG B N 1
ATOM 3723 C CA . ARG B 1 128 ? 11.344 23.203 17.062 1 97.31 128 ARG B CA 1
ATOM 3724 C C . ARG B 1 128 ? 10.281 22.5 16.25 1 97.31 128 ARG B C 1
ATOM 3726 O O . ARG B 1 128 ? 10.57 21.938 15.18 1 97.31 128 ARG B O 1
ATOM 3733 N N . PHE B 1 129 ? 9.141 22.453 16.797 1 97.94 129 PHE B N 1
ATOM 3734 C CA . PHE B 1 129 ? 8.023 21.828 16.078 1 97.94 129 PHE B CA 1
ATOM 3735 C C . PHE B 1 129 ? 7.746 22.547 14.773 1 97.94 129 PHE B C 1
ATOM 3737 O O . PHE B 1 129 ? 7.539 21.906 13.734 1 97.94 129 PHE B O 1
ATOM 3744 N N . ALA B 1 130 ? 7.734 23.891 14.781 1 98.44 130 ALA B N 1
ATOM 3745 C CA . ALA B 1 130 ? 7.523 24.672 13.57 1 98.44 130 ALA B CA 1
ATOM 3746 C C . ALA B 1 130 ? 8.594 24.375 12.523 1 98.44 130 ALA B C 1
ATOM 3748 O O . ALA B 1 130 ? 8.289 24.203 11.344 1 98.44 130 ALA B O 1
ATOM 3749 N N . SER B 1 131 ? 9.797 24.328 12.984 1 98.25 131 SER B N 1
ATOM 3750 C CA . SER B 1 131 ? 10.906 24.016 12.086 1 98.25 131 SER B CA 1
ATOM 3751 C C . SER B 1 131 ? 10.766 22.609 11.5 1 98.25 131 SER B C 1
ATOM 3753 O O . SER B 1 131 ? 11.039 22.391 10.32 1 98.25 131 SER B O 1
ATOM 3755 N N . MET B 1 132 ? 10.336 21.688 12.297 1 97.81 132 MET B N 1
ATOM 3756 C CA . MET B 1 132 ? 10.141 20.312 11.828 1 97.81 132 MET B CA 1
ATOM 3757 C C . MET B 1 132 ? 9.055 20.266 10.758 1 97.81 132 MET B C 1
ATOM 3759 O O . MET B 1 132 ? 9.242 19.641 9.711 1 97.81 132 MET B O 1
ATOM 3763 N N . VAL B 1 133 ? 7.973 20.922 10.992 1 98.69 133 VAL B N 1
ATOM 3764 C CA . VAL B 1 133 ? 6.855 20.906 10.055 1 98.69 133 VAL B CA 1
ATOM 3765 C C . VAL B 1 133 ? 7.289 21.5 8.727 1 98.69 133 VAL B C 1
ATOM 3767 O O . VAL B 1 133 ? 6.977 20.953 7.66 1 98.69 133 VAL B O 1
ATOM 3770 N N . ALA B 1 134 ? 8.031 22.578 8.82 1 98.5 134 ALA B N 1
ATOM 3771 C CA . ALA B 1 134 ? 8.531 23.219 7.602 1 98.5 134 ALA B CA 1
ATOM 3772 C C . ALA B 1 134 ? 9.453 22.266 6.836 1 98.5 134 ALA B C 1
ATOM 3774 O O . ALA B 1 134 ? 9.336 22.141 5.613 1 98.5 134 ALA B O 1
ATOM 3775 N N . ALA B 1 135 ? 10.273 21.625 7.543 1 98.25 135 ALA B N 1
ATOM 3776 C CA . ALA B 1 135 ? 11.195 20.672 6.918 1 98.25 135 ALA B CA 1
ATOM 3777 C C . ALA B 1 135 ? 10.445 19.5 6.305 1 98.25 135 ALA B C 1
ATOM 3779 O O . ALA B 1 135 ? 10.727 19.094 5.176 1 98.25 135 ALA B O 1
ATOM 3780 N N . LEU B 1 136 ? 9.508 18.984 7.059 1 98.69 136 LEU B N 1
ATOM 3781 C CA . LEU B 1 136 ? 8.75 17.828 6.598 1 98.69 136 LEU B CA 1
ATOM 3782 C C . LEU B 1 136 ? 7.902 18.188 5.379 1 98.69 136 LEU B C 1
ATOM 3784 O O . LEU B 1 136 ? 7.711 17.359 4.488 1 98.69 136 LEU B O 1
ATOM 3788 N N . LEU B 1 137 ? 7.383 19.391 5.387 1 98.75 137 LEU B N 1
ATOM 3789 C CA . LEU B 1 137 ? 6.613 19.844 4.234 1 98.75 137 LEU B CA 1
ATOM 3790 C C . LEU B 1 137 ? 7.473 19.859 2.977 1 98.75 137 LEU B C 1
ATOM 3792 O O . LEU B 1 137 ? 7.102 19.281 1.954 1 98.75 137 LEU B O 1
ATOM 3796 N N . CYS B 1 138 ? 8.625 20.422 3.066 1 98.44 138 CYS B N 1
ATOM 3797 C CA . CYS B 1 138 ? 9.531 20.531 1.928 1 98.44 138 CYS B CA 1
ATOM 3798 C C . CYS B 1 138 ? 10.031 19.156 1.503 1 98.44 138 CYS B C 1
ATOM 3800 O O . CYS B 1 138 ? 10.055 18.828 0.313 1 98.44 138 CYS B O 1
ATOM 3802 N N . MET B 1 139 ? 10.328 18.375 2.457 1 98.12 139 MET B N 1
ATOM 3803 C CA . MET B 1 139 ? 10.867 17.047 2.162 1 98.12 139 MET B CA 1
ATOM 3804 C C . MET B 1 139 ? 9.797 16.141 1.553 1 98.12 139 MET B C 1
ATOM 3806 O O . MET B 1 139 ? 10.07 15.391 0.616 1 98.12 139 MET B O 1
ATOM 3810 N N . SER B 1 140 ? 8.609 16.172 2.107 1 98.44 140 SER B N 1
ATOM 3811 C CA . SER B 1 140 ? 7.523 15.352 1.578 1 98.44 140 SER B CA 1
ATOM 3812 C C . SER B 1 140 ? 7.219 15.711 0.126 1 98.44 140 SER B C 1
ATOM 3814 O O . SER B 1 140 ? 7.141 14.828 -0.73 1 98.44 140 SER B O 1
ATOM 3816 N N . GLN B 1 141 ? 7.082 17.016 -0.17 1 98.38 141 GLN B N 1
ATOM 3817 C CA . GLN B 1 141 ? 6.824 17.484 -1.525 1 98.38 141 GLN B CA 1
ATOM 3818 C C . GLN B 1 141 ? 7.988 17.156 -2.455 1 98.38 141 GLN B C 1
ATOM 3820 O O . GLN B 1 141 ? 7.777 16.703 -3.582 1 98.38 141 GLN B O 1
ATOM 3825 N N . GLY B 1 142 ? 9.18 17.391 -1.984 1 98.12 142 GLY B N 1
ATOM 3826 C CA . GLY B 1 142 ? 10.367 17.125 -2.789 1 98.12 142 GLY B CA 1
ATOM 3827 C C . GLY B 1 142 ? 10.547 15.664 -3.139 1 98.12 142 GLY B C 1
ATOM 3828 O O . GLY B 1 142 ? 10.805 15.328 -4.297 1 98.12 142 GLY B O 1
ATOM 3829 N N . ILE B 1 143 ? 10.383 14.852 -2.18 1 97.06 143 ILE B N 1
ATOM 3830 C CA . ILE B 1 143 ? 10.547 13.414 -2.396 1 97.06 143 ILE B CA 1
ATOM 3831 C C . ILE B 1 143 ? 9.469 12.906 -3.352 1 97.06 143 ILE B C 1
ATOM 3833 O O . ILE B 1 143 ? 9.742 12.086 -4.227 1 97.06 143 ILE B O 1
ATOM 3837 N N . THR B 1 144 ? 8.258 13.391 -3.15 1 96.88 144 THR B N 1
ATOM 3838 C CA . THR B 1 144 ? 7.188 13.008 -4.062 1 96.88 144 THR B CA 1
ATOM 3839 C C . THR B 1 144 ? 7.535 13.391 -5.496 1 96.88 144 THR B C 1
ATOM 3841 O O . THR B 1 144 ? 7.312 12.609 -6.426 1 96.88 144 THR B O 1
ATOM 3844 N N . LEU B 1 145 ? 8.148 14.562 -5.707 1 96.38 145 LEU B N 1
ATOM 3845 C CA . LEU B 1 145 ? 8.562 15.023 -7.027 1 96.38 145 LEU B CA 1
ATOM 3846 C C . LEU B 1 145 ? 9.625 14.102 -7.613 1 96.38 145 LEU B C 1
ATOM 3848 O O . LEU B 1 145 ? 9.531 13.695 -8.773 1 96.38 145 LEU B O 1
ATOM 3852 N N . VAL B 1 146 ? 10.562 13.789 -6.816 1 94.75 146 VAL B N 1
ATOM 3853 C CA . VAL B 1 146 ? 11.672 12.961 -7.27 1 94.75 146 VAL B CA 1
ATOM 3854 C C . VAL B 1 146 ? 11.172 11.57 -7.629 1 94.75 146 VAL B C 1
ATOM 3856 O O . VAL B 1 146 ? 11.562 11 -8.656 1 94.75 146 VAL B O 1
ATOM 3859 N N . LEU B 1 147 ? 10.328 11.031 -6.781 1 92.81 147 LEU B N 1
ATOM 3860 C CA . LEU B 1 147 ? 9.773 9.711 -7.047 1 92.81 147 LEU B CA 1
ATOM 3861 C C . LEU B 1 147 ? 8.984 9.703 -8.352 1 92.81 147 LEU B C 1
ATOM 3863 O O . LEU B 1 147 ? 9.172 8.805 -9.18 1 92.81 147 LEU B O 1
ATOM 3867 N N . ALA B 1 148 ? 8.148 10.695 -8.523 1 92.38 148 ALA B N 1
ATOM 3868 C CA . ALA B 1 148 ? 7.332 10.773 -9.727 1 92.38 148 ALA B CA 1
ATOM 3869 C C . ALA B 1 148 ? 8.203 10.875 -10.977 1 92.38 148 ALA B C 1
ATOM 3871 O O . ALA B 1 148 ? 7.957 10.18 -11.969 1 92.38 148 ALA B O 1
ATOM 3872 N N . ARG B 1 149 ? 9.164 11.68 -10.945 1 91.25 149 ARG B N 1
ATOM 3873 C CA . ARG B 1 149 ? 10.047 11.875 -12.086 1 91.25 149 ARG B CA 1
ATOM 3874 C C . ARG B 1 149 ? 10.867 10.617 -12.359 1 91.25 149 ARG B C 1
ATOM 3876 O O . ARG B 1 149 ? 11.031 10.219 -13.516 1 91.25 149 ARG B O 1
ATOM 3883 N N . SER B 1 150 ? 11.359 9.984 -11.312 1 88.75 150 SER B N 1
ATOM 3884 C CA . SER B 1 150 ? 12.164 8.773 -11.461 1 88.75 150 SER B CA 1
ATOM 3885 C C . SER B 1 150 ? 11.352 7.637 -12.062 1 88.75 150 SER B C 1
ATOM 3887 O O . SER B 1 150 ? 11.844 6.891 -12.906 1 88.75 150 SER B O 1
ATOM 3889 N N . LEU B 1 151 ? 10.18 7.508 -11.547 1 85.62 151 LEU B N 1
ATOM 3890 C CA . LEU B 1 151 ? 9.312 6.453 -12.062 1 85.62 151 LEU B CA 1
ATOM 3891 C C . LEU B 1 151 ? 9.023 6.668 -13.539 1 85.62 151 LEU B C 1
ATOM 3893 O O . LEU B 1 151 ? 8.914 5.707 -14.305 1 85.62 151 LEU B O 1
ATOM 3897 N N . LEU B 1 152 ? 8.852 7.895 -14 1 83.88 152 LEU B N 1
ATOM 3898 C CA . LEU B 1 152 ? 8.648 8.227 -15.406 1 83.88 152 LEU B CA 1
ATOM 3899 C C . LEU B 1 152 ? 9.875 7.871 -16.234 1 83.88 152 LEU B C 1
ATOM 3901 O O . LEU B 1 152 ? 9.75 7.262 -17.297 1 83.88 152 LEU B O 1
ATOM 3905 N N . LEU B 1 153 ? 10.977 8.211 -15.766 1 81.75 153 LEU B N 1
ATOM 3906 C CA . LEU B 1 153 ? 12.219 8.047 -16.5 1 81.75 153 LEU B CA 1
ATOM 3907 C C . LEU B 1 153 ? 12.609 6.578 -16.609 1 81.75 153 LEU B C 1
ATOM 3909 O O . LEU B 1 153 ? 13.062 6.125 -17.672 1 81.75 153 LEU B O 1
ATOM 3913 N N . PHE B 1 154 ? 12.352 5.84 -15.57 1 74.31 154 PHE B N 1
ATOM 3914 C CA . PHE B 1 154 ? 12.93 4.5 -15.516 1 74.31 154 PHE B CA 1
ATOM 3915 C C . PHE B 1 154 ? 11.875 3.443 -15.812 1 74.31 154 PHE B C 1
ATOM 3917 O O . PHE B 1 154 ? 12.195 2.338 -16.25 1 74.31 154 PHE B O 1
ATOM 3924 N N . PHE B 1 155 ? 10.727 3.623 -15.516 1 68.25 155 PHE B N 1
ATOM 3925 C CA . PHE B 1 155 ? 9.742 2.549 -15.641 1 68.25 155 PHE B CA 1
ATOM 3926 C C . PHE B 1 155 ? 8.625 2.943 -16.594 1 68.25 155 PHE B C 1
ATOM 3928 O O . PHE B 1 155 ? 7.707 2.158 -16.844 1 68.25 155 PHE B O 1
ATOM 3935 N N . ASP B 1 156 ? 9.023 3.865 -17.391 1 57.28 156 ASP B N 1
ATOM 3936 C CA . ASP B 1 156 ? 8.07 4.352 -18.375 1 57.28 156 ASP B CA 1
ATOM 3937 C C . ASP B 1 156 ? 6.652 4.398 -17.812 1 57.28 156 ASP B C 1
ATOM 3939 O O . ASP B 1 156 ? 5.684 4.102 -18.516 1 57.28 156 ASP B O 1
ATOM 3943 N N . TYR B 1 157 ? 6.734 4.258 -16.453 1 55.88 157 TYR B N 1
ATOM 3944 C CA . TYR B 1 157 ? 5.438 4.242 -15.789 1 55.88 157 TYR B CA 1
ATOM 3945 C C . TYR B 1 157 ? 4.535 5.352 -16.328 1 55.88 157 TYR B C 1
ATOM 3947 O O . TYR B 1 157 ? 5.023 6.402 -16.75 1 55.88 157 TYR B O 1
ATOM 3955 N N . GLU B 1 158 ? 3.404 4.863 -16.438 1 53.75 158 GLU B N 1
ATOM 3956 C CA . GLU B 1 158 ? 2.348 5.703 -17 1 53.75 158 GLU B CA 1
ATOM 3957 C C . GLU B 1 158 ? 2.381 7.102 -16.391 1 53.75 158 GLU B C 1
ATOM 3959 O O . GLU B 1 158 ? 2.754 7.273 -15.227 1 53.75 158 GLU B O 1
ATOM 3964 N N . ALA B 1 159 ? 2.51 8.109 -17.25 1 59.06 159 ALA B N 1
ATOM 3965 C CA . ALA B 1 159 ? 2.117 9.516 -17.172 1 59.06 159 ALA B CA 1
ATOM 3966 C C . ALA B 1 159 ? 1.134 9.75 -16.031 1 59.06 159 ALA B C 1
ATOM 3968 O O . ALA B 1 159 ? 0.877 10.891 -15.641 1 59.06 159 ALA B O 1
ATOM 3969 N N . ALA B 1 160 ? 1 8.438 -15.289 1 66.12 160 ALA B N 1
ATOM 3970 C CA . ALA B 1 160 ? -0.138 8.633 -14.398 1 66.12 160 ALA B CA 1
ATOM 3971 C C . ALA B 1 160 ? 0.273 9.406 -13.148 1 66.12 160 ALA B C 1
ATOM 3973 O O . ALA B 1 160 ? -0.333 10.422 -12.812 1 66.12 160 ALA B O 1
ATOM 3974 N N . TYR B 1 161 ? 1.503 8.977 -12.484 1 82.75 161 TYR B N 1
ATOM 3975 C CA . TYR B 1 161 ? 1.882 9.711 -11.281 1 82.75 161 TYR B CA 1
ATOM 3976 C C . TYR B 1 161 ? 2.396 11.102 -11.633 1 82.75 161 TYR B C 1
ATOM 3978 O O . TYR B 1 161 ? 2.197 12.055 -10.875 1 82.75 161 TYR B O 1
ATOM 3986 N N . TYR B 1 162 ? 2.947 11.141 -12.82 1 87.5 162 TYR B N 1
ATOM 3987 C CA . TYR B 1 162 ? 3.609 12.375 -13.234 1 87.5 162 TYR B CA 1
ATOM 3988 C C . TYR B 1 162 ? 2.588 13.445 -13.609 1 87.5 162 TYR B C 1
ATOM 3990 O O . TYR B 1 162 ? 2.863 14.641 -13.492 1 87.5 162 TYR B O 1
ATOM 3998 N N . ASN B 1 163 ? 1.361 13.047 -13.922 1 87.44 163 ASN B N 1
ATOM 3999 C CA . ASN B 1 163 ? 0.332 14 -14.336 1 87.44 163 ASN B CA 1
ATOM 4000 C C . ASN B 1 163 ? -0.81 14.062 -13.328 1 87.44 163 ASN B C 1
ATOM 4002 O O . ASN B 1 163 ? -1.826 14.719 -13.57 1 87.44 163 ASN B O 1
ATOM 4006 N N . GLN B 1 164 ? -0.606 13.453 -12.258 1 89.38 164 GLN B N 1
ATOM 4007 C CA . GLN B 1 164 ? -1.642 13.406 -11.234 1 89.38 164 GLN B CA 1
ATOM 4008 C C . GLN B 1 164 ? -1.674 14.711 -10.43 1 89.38 164 GLN B C 1
ATOM 4010 O O . GLN B 1 164 ? -0.625 15.266 -10.094 1 89.38 164 GLN B O 1
ATOM 4015 N N . PHE B 1 165 ? -2.902 15.195 -10.203 1 92.69 165 PHE B N 1
ATOM 4016 C CA . PHE B 1 165 ? -3.115 16.328 -9.312 1 92.69 165 PHE B CA 1
ATOM 4017 C C . PHE B 1 165 ? -3.424 15.852 -7.898 1 92.69 165 PHE B C 1
ATOM 4019 O O . PHE B 1 165 ? -4.098 14.828 -7.715 1 92.69 165 PHE B O 1
ATOM 4026 N N . SER B 1 166 ? -2.881 16.547 -6.938 1 96 166 SER B N 1
ATOM 4027 C CA . SER B 1 166 ? -3.188 16.172 -5.562 1 96 166 SER B CA 1
ATOM 4028 C C . SER B 1 166 ? -3.104 17.359 -4.625 1 96 166 SER B C 1
ATOM 4030 O O . SER B 1 166 ? -2.428 18.344 -4.93 1 96 166 SER B O 1
ATOM 4032 N N . VAL B 1 167 ? -3.891 17.328 -3.545 1 97.06 167 VAL B N 1
ATOM 4033 C CA . VAL B 1 167 ? -3.836 18.328 -2.486 1 97.06 167 VAL B CA 1
ATOM 4034 C C . VAL B 1 167 ? -4.016 17.656 -1.128 1 97.06 167 VAL B C 1
ATOM 4036 O O . VAL B 1 167 ? -4.488 16.516 -1.048 1 97.06 167 VAL B O 1
ATOM 4039 N N . GLY B 1 168 ? -3.564 18.438 -0.116 1 97.69 168 GLY B N 1
ATOM 4040 C CA . GLY B 1 168 ? -3.803 17.969 1.239 1 97.69 168 GLY B CA 1
ATOM 4041 C C . GLY B 1 168 ? -2.562 18 2.111 1 97.69 168 GLY B C 1
ATOM 4042 O O . GLY B 1 168 ? -1.452 17.766 1.63 1 97.69 168 GLY B O 1
ATOM 4043 N N . PHE B 1 169 ? -2.863 18.109 3.377 1 98.38 169 PHE B N 1
ATOM 4044 C CA . PHE B 1 169 ? -1.799 18.188 4.371 1 98.38 169 PHE B CA 1
ATOM 4045 C C . PHE B 1 169 ? -1.328 16.781 4.766 1 98.38 169 PHE B C 1
ATOM 4047 O O . PHE B 1 169 ? -0.321 16.641 5.457 1 98.38 169 PHE B O 1
ATOM 4054 N N . SER B 1 170 ? -1.943 15.773 4.277 1 97.88 170 SER B N 1
ATOM 4055 C CA . SER B 1 170 ? -1.802 14.398 4.742 1 97.88 170 SER B CA 1
ATOM 4056 C C . SER B 1 170 ? -0.387 13.875 4.508 1 97.88 170 SER B C 1
ATOM 4058 O O . SER B 1 170 ? 0.105 13.039 5.266 1 97.88 170 SER B O 1
ATOM 4060 N N . GLY B 1 171 ? 0.321 14.312 3.453 1 98.06 171 GLY B N 1
ATOM 4061 C CA . GLY B 1 171 ? 1.717 13.938 3.299 1 98.06 171 GLY B CA 1
ATOM 4062 C C . GLY B 1 171 ? 2.574 14.32 4.492 1 98.06 171 GLY B C 1
ATOM 4063 O O . GLY B 1 171 ? 3.383 13.516 4.965 1 98.06 171 GLY B O 1
ATOM 4064 N N . VAL B 1 172 ? 2.428 15.516 4.953 1 98.69 172 VAL B N 1
ATOM 4065 C CA . VAL B 1 172 ? 3.145 16 6.125 1 98.69 172 VAL B CA 1
ATOM 4066 C C . VAL B 1 172 ? 2.727 15.203 7.359 1 98.69 172 VAL B C 1
ATOM 4068 O O . VAL B 1 172 ? 3.559 14.875 8.203 1 98.69 172 VAL B O 1
ATOM 4071 N N . LEU B 1 173 ? 1.445 14.883 7.434 1 98.44 173 LEU B N 1
ATOM 4072 C CA . LEU B 1 173 ? 0.927 14.125 8.57 1 98.44 173 LEU B CA 1
ATOM 4073 C C . LEU B 1 173 ? 1.526 12.727 8.609 1 98.44 173 LEU B C 1
ATOM 4075 O O . LEU B 1 173 ? 1.787 12.188 9.688 1 98.44 173 LEU B O 1
ATOM 4079 N N . PHE B 1 174 ? 1.688 12.117 7.445 1 97.31 174 PHE B N 1
ATOM 4080 C CA . PHE B 1 174 ? 2.369 10.828 7.398 1 97.31 174 PHE B CA 1
ATOM 4081 C C . PHE B 1 174 ? 3.803 10.961 7.895 1 97.31 174 PHE B C 1
ATOM 4083 O O . PHE B 1 174 ? 4.293 10.094 8.625 1 97.31 174 PHE B O 1
ATOM 4090 N N . ALA B 1 175 ? 4.465 12 7.492 1 97.56 175 ALA B N 1
ATOM 4091 C CA . ALA B 1 175 ? 5.824 12.25 7.973 1 97.56 175 ALA B CA 1
ATOM 4092 C C . ALA B 1 175 ? 5.844 12.43 9.484 1 97.56 175 ALA B C 1
ATOM 4094 O O . ALA B 1 175 ? 6.699 11.867 10.172 1 97.56 175 ALA B O 1
ATOM 4095 N N . MET B 1 176 ? 4.938 13.172 10 1 97.06 176 MET B N 1
ATOM 4096 C CA . MET B 1 176 ? 4.836 13.398 11.438 1 97.06 176 MET B CA 1
ATOM 4097 C C . MET B 1 176 ? 4.613 12.086 12.18 1 97.06 176 MET B C 1
ATOM 4099 O O . MET B 1 176 ? 5.125 11.906 13.281 1 97.06 176 MET B O 1
ATOM 4103 N N . LYS B 1 177 ? 3.826 11.25 11.57 1 94.56 177 LYS B N 1
ATOM 4104 C CA . LYS B 1 177 ? 3.566 9.953 12.195 1 94.56 177 LYS B CA 1
ATOM 4105 C C . LYS B 1 177 ? 4.855 9.156 12.359 1 94.56 177 LYS B C 1
ATOM 4107 O O . LYS B 1 177 ? 5.062 8.5 13.375 1 94.56 177 LYS B O 1
ATOM 4112 N N . VAL B 1 178 ? 5.652 9.188 11.375 1 92.5 178 VAL B N 1
ATOM 4113 C CA . VAL B 1 178 ? 6.938 8.5 11.438 1 92.5 178 VAL B CA 1
ATOM 4114 C C . VAL B 1 178 ? 7.773 9.07 12.586 1 92.5 178 VAL B C 1
ATOM 4116 O O . VAL B 1 178 ? 8.328 8.32 13.391 1 92.5 178 VAL B O 1
ATOM 4119 N N . VAL B 1 179 ? 7.809 10.352 12.688 1 92.31 179 VAL B N 1
ATOM 4120 C CA . VAL B 1 179 ? 8.609 11.016 13.711 1 92.31 179 VAL B CA 1
ATOM 4121 C C . VAL B 1 179 ? 8.031 10.711 15.094 1 92.31 179 VAL B C 1
ATOM 4123 O O . VAL B 1 179 ? 8.773 10.414 16.031 1 92.31 179 VAL B O 1
ATOM 4126 N N . LEU B 1 180 ? 6.758 10.82 15.18 1 91.5 180 LEU B N 1
ATOM 4127 C CA . LEU B 1 180 ? 6.07 10.602 16.453 1 91.5 180 LEU B CA 1
ATOM 4128 C C . LEU B 1 180 ? 6.34 9.195 16.969 1 91.5 180 LEU B C 1
ATOM 4130 O O . LEU B 1 180 ? 6.5 9 18.188 1 91.5 180 LEU B O 1
ATOM 4134 N N . ASN B 1 181 ? 6.488 8.234 16.094 1 85.31 181 ASN B N 1
ATOM 4135 C CA . ASN B 1 181 ? 6.605 6.84 16.516 1 85.31 181 ASN B CA 1
ATOM 4136 C C . ASN B 1 181 ? 8.062 6.379 16.531 1 85.31 181 ASN B C 1
ATOM 4138 O O . ASN B 1 181 ? 8.344 5.199 16.734 1 85.31 181 ASN B O 1
ATOM 4142 N N . ALA B 1 182 ? 8.992 7.199 16.219 1 78.81 182 ALA B N 1
ATOM 4143 C CA . ALA B 1 182 ? 10.406 6.832 16.156 1 78.81 182 ALA B CA 1
ATOM 4144 C C . ALA B 1 182 ? 10.906 6.383 17.531 1 78.81 182 ALA B C 1
ATOM 4146 O O . ALA B 1 182 ? 11.781 5.512 17.625 1 78.81 182 ALA B O 1
ATOM 4147 N N . HIS B 1 183 ? 10.68 6.996 18.562 1 63.25 183 HIS B N 1
ATOM 4148 C CA . HIS B 1 183 ? 11.234 6.652 19.875 1 63.25 183 HIS B CA 1
ATOM 4149 C C . HIS B 1 183 ? 10.219 5.898 20.719 1 63.25 183 HIS B C 1
ATOM 4151 O O . HIS B 1 183 ? 10.43 5.707 21.922 1 63.25 183 HIS B O 1
ATOM 4157 N N . SER B 1 184 ? 9.211 5.742 20.125 1 56.81 184 SER B N 1
ATOM 4158 C CA . SER B 1 184 ? 8.227 5.043 20.953 1 56.81 184 SER B CA 1
ATOM 4159 C C . SER B 1 184 ? 8.578 3.566 21.094 1 56.81 184 SER B C 1
ATOM 4161 O O . SER B 1 184 ? 8.688 2.848 20.094 1 56.81 184 SER B O 1
ATOM 4163 N N . ASP B 1 185 ? 9.758 3.322 21.766 1 47.47 185 ASP B N 1
ATOM 4164 C CA . ASP B 1 185 ? 10.016 1.937 22.141 1 47.47 185 ASP B CA 1
ATOM 4165 C C . ASP B 1 185 ? 8.719 1.198 22.453 1 47.47 185 ASP B C 1
ATOM 4167 O O . ASP B 1 185 ? 8.75 0.034 22.859 1 47.47 185 ASP B O 1
ATOM 4171 N N . GLU B 1 186 ? 7.793 1.968 22.719 1 41.69 186 GLU B N 1
ATOM 4172 C CA . GLU B 1 186 ? 6.59 1.341 23.25 1 41.69 186 GLU B CA 1
ATOM 4173 C C . GLU B 1 186 ? 6.043 0.281 22.312 1 41.69 186 GLU B C 1
ATOM 4175 O O . GLU B 1 186 ? 5.758 0.572 21.141 1 41.69 186 GLU B O 1
ATOM 4180 N N . TYR B 1 187 ? 6.723 -0.817 22.328 1 37.97 187 TYR B N 1
ATOM 4181 C CA . TYR B 1 187 ? 6.059 -2.031 21.859 1 37.97 187 TYR B CA 1
ATOM 4182 C C . TYR B 1 187 ? 4.547 -1.922 22.016 1 37.97 187 TYR B C 1
ATOM 4184 O O . TYR B 1 187 ? 4.039 -1.818 23.141 1 37.97 187 TYR B O 1
ATOM 4192 N N . ALA B 1 188 ? 3.996 -1.028 21.328 1 35 188 ALA B N 1
ATOM 4193 C CA . ALA B 1 188 ? 2.568 -1.107 21.625 1 35 188 ALA B CA 1
ATOM 4194 C C . ALA B 1 188 ? 2.158 -2.535 21.984 1 35 188 ALA B C 1
ATOM 4196 O O . ALA B 1 188 ? 2.213 -3.426 21.125 1 35 188 ALA B O 1
ATOM 4197 N N . TYR B 1 189 ? 2.637 -2.982 23.031 1 30.59 189 TYR B N 1
ATOM 4198 C CA . TYR B 1 189 ? 2.289 -4.246 23.672 1 30.59 189 TYR B CA 1
ATOM 4199 C C . TYR B 1 189 ? 0.793 -4.516 23.578 1 30.59 189 TYR B C 1
ATOM 4201 O O . TYR B 1 189 ? 0.044 -4.266 24.516 1 30.59 189 TYR B O 1
ATOM 4209 N N . LEU B 1 190 ? 0.127 -4.109 22.656 1 29.92 190 LEU B N 1
ATOM 4210 C CA . LEU B 1 190 ? -1.278 -4.48 22.781 1 29.92 190 LEU B CA 1
ATOM 4211 C C . LEU B 1 190 ? -1.471 -5.973 22.547 1 29.92 190 LEU B C 1
ATOM 4213 O O . LEU B 1 190 ? -1.204 -6.473 21.453 1 29.92 190 LEU B O 1
ATOM 4217 N N . HIS B 1 191 ? -1.831 -6.699 23.5 1 34.41 191 HIS B N 1
ATOM 4218 C CA . HIS B 1 191 ? -2.123 -8.086 23.844 1 34.41 191 HIS B CA 1
ATOM 4219 C C . HIS B 1 191 ? -1.074 -9.031 23.25 1 34.41 191 HIS B C 1
ATOM 4221 O O . HIS B 1 191 ? -1.412 -10.086 22.703 1 34.41 191 HIS B O 1
ATOM 4227 N N . GLY B 1 192 ? 0.185 -8.703 23.359 1 31.94 192 GLY B N 1
ATOM 4228 C CA . GLY B 1 192 ? 1.302 -9.57 23.016 1 31.94 192 GLY B CA 1
ATOM 4229 C C . GLY B 1 192 ? 1.876 -9.289 21.641 1 31.94 192 GLY B C 1
ATOM 4230 O O . GLY B 1 192 ? 2.848 -9.922 21.219 1 31.94 192 GLY B O 1
ATOM 4231 N N . ILE B 1 193 ? 1.069 -8.797 20.688 1 35.06 193 ILE B N 1
ATOM 4232 C CA . ILE B 1 193 ? 1.641 -8.586 19.375 1 35.06 193 ILE B CA 1
ATOM 4233 C C . ILE B 1 193 ? 2.314 -7.219 19.312 1 35.06 193 ILE B C 1
ATOM 4235 O O . ILE B 1 193 ? 1.673 -6.191 19.562 1 35.06 193 ILE B O 1
ATOM 4239 N N . VAL B 1 194 ? 3.6 -7.195 19.5 1 36.88 194 VAL B N 1
ATOM 4240 C CA . VAL B 1 194 ? 4.438 -6.004 19.422 1 36.88 194 VAL B CA 1
ATOM 4241 C C . VAL B 1 194 ? 4.434 -5.465 17.984 1 36.88 194 VAL B C 1
ATOM 4243 O O . VAL B 1 194 ? 4.906 -6.133 17.062 1 36.88 194 VAL B O 1
ATOM 4246 N N . VAL B 1 195 ? 3.318 -4.867 17.5 1 43.41 195 VAL B N 1
ATOM 4247 C CA . VAL B 1 195 ? 3.588 -4.156 16.25 1 43.41 195 VAL B CA 1
ATOM 4248 C C . VAL B 1 195 ? 4.465 -2.938 16.531 1 43.41 195 VAL B C 1
ATOM 4250 O O . VAL B 1 195 ? 4.055 -2.018 17.234 1 43.41 195 VAL B O 1
ATOM 4253 N N . PRO B 1 196 ? 5.645 -3.086 16.328 1 49.38 196 PRO B N 1
ATOM 4254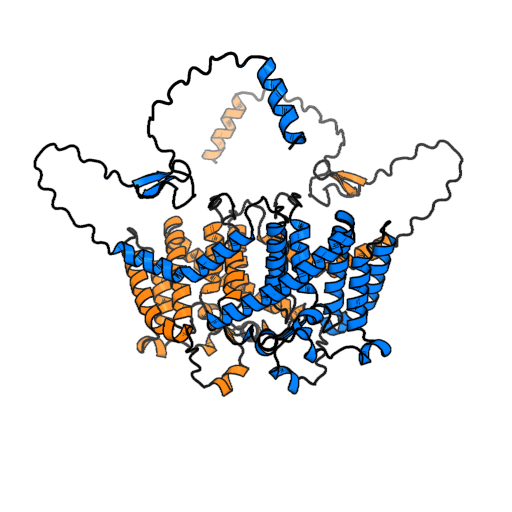 C CA . PRO B 1 196 ? 6.5 -1.951 16.688 1 49.38 196 PRO B CA 1
ATOM 4255 C C . PRO B 1 196 ? 6.012 -0.633 16.094 1 49.38 196 PRO B C 1
ATOM 4257 O O . PRO B 1 196 ? 5.449 -0.618 14.992 1 49.38 196 PRO B O 1
ATOM 4260 N N . ALA B 1 197 ? 5.52 0.321 16.953 1 55.91 197 ALA B N 1
ATOM 4261 C CA . ALA B 1 197 ? 5.164 1.7 16.625 1 55.91 197 ALA B CA 1
ATOM 4262 C C . ALA B 1 197 ? 5.844 2.15 15.328 1 55.91 197 ALA B C 1
ATOM 4264 O O . ALA B 1 197 ? 5.297 2.971 14.586 1 55.91 197 ALA B O 1
ATOM 4265 N N . ARG B 1 198 ? 6.805 1.281 14.945 1 64.94 198 ARG B N 1
ATOM 4266 C CA . ARG B 1 198 ? 7.609 1.686 13.797 1 64.94 198 ARG B CA 1
ATOM 4267 C C . ARG B 1 198 ? 6.906 1.35 12.492 1 64.94 198 ARG B C 1
ATOM 4269 O O . ARG B 1 198 ? 7.207 1.935 11.445 1 64.94 198 ARG B O 1
ATOM 4276 N N . HIS B 1 199 ? 5.707 0.651 12.656 1 77.06 199 HIS B N 1
ATOM 4277 C CA . HIS B 1 199 ? 5.066 0.238 11.414 1 77.06 199 HIS B CA 1
ATOM 4278 C C . HIS B 1 199 ? 3.719 0.927 11.234 1 77.06 199 HIS B C 1
ATOM 4280 O O . HIS B 1 199 ? 3.002 0.654 10.266 1 77.06 199 HIS B O 1
ATOM 4286 N N . ALA B 1 200 ? 3.449 1.812 12.102 1 82.12 200 ALA B N 1
ATOM 4287 C CA . ALA B 1 200 ? 2.131 2.441 12.094 1 82.12 200 ALA B CA 1
ATOM 4288 C C . ALA B 1 200 ? 1.908 3.24 10.812 1 82.12 200 ALA B C 1
ATOM 4290 O O . ALA B 1 200 ? 0.825 3.195 10.227 1 82.12 200 ALA B O 1
ATOM 4291 N N . ALA B 1 201 ? 2.973 3.902 10.398 1 88.94 201 ALA B N 1
ATOM 4292 C CA . ALA B 1 201 ? 2.828 4.73 9.203 1 88.94 201 ALA B CA 1
ATOM 4293 C C . ALA B 1 201 ? 2.59 3.867 7.969 1 88.94 201 ALA B C 1
ATOM 4295 O O . ALA B 1 201 ? 1.786 4.223 7.102 1 88.94 201 ALA B O 1
ATOM 4296 N N . TRP B 1 202 ? 3.199 2.777 7.906 1 87.62 202 TRP B N 1
ATOM 4297 C CA . TRP B 1 202 ? 3.033 1.869 6.777 1 87.62 202 TRP B CA 1
ATOM 4298 C C . TRP B 1 202 ? 1.641 1.248 6.777 1 87.62 202 TRP B C 1
ATOM 4300 O O . TRP B 1 202 ? 1.017 1.107 5.723 1 87.62 202 TRP B O 1
ATOM 4310 N N . ALA B 1 203 ? 1.209 0.818 7.938 1 86.44 203 ALA B N 1
ATOM 4311 C CA . ALA B 1 203 ? -0.146 0.287 8.062 1 86.44 203 ALA B CA 1
ATOM 4312 C C . ALA B 1 203 ? -1.182 1.316 7.617 1 86.44 203 ALA B C 1
ATOM 4314 O O . ALA B 1 203 ? -2.135 0.982 6.91 1 86.44 203 ALA B O 1
ATOM 4315 N N . GLU B 1 204 ? -0.96 2.492 8.023 1 89.88 204 GLU B N 1
ATOM 4316 C CA . GLU B 1 204 ? -1.878 3.559 7.629 1 89.88 204 GLU B CA 1
ATOM 4317 C C . GLU B 1 204 ? -1.857 3.775 6.117 1 89.88 204 GLU B C 1
ATOM 4319 O O . GLU B 1 204 ? -2.893 4.066 5.512 1 89.88 204 GLU B O 1
ATOM 4324 N N . LEU B 1 205 ? -0.698 3.68 5.543 1 92.69 205 LEU B N 1
ATOM 4325 C CA . LEU B 1 205 ? -0.579 3.811 4.094 1 92.69 205 LEU B CA 1
ATOM 4326 C C . LEU B 1 205 ? -1.467 2.795 3.383 1 92.69 205 LEU B C 1
ATOM 4328 O O . LEU B 1 205 ? -2.207 3.146 2.461 1 92.69 205 LEU B O 1
ATOM 4332 N N . ILE B 1 206 ? -1.49 1.609 3.848 1 89.06 206 ILE B N 1
ATOM 4333 C CA . ILE B 1 206 ? -2.268 0.529 3.25 1 89.06 206 ILE B CA 1
ATOM 4334 C C . ILE B 1 206 ? -3.754 0.758 3.512 1 89.06 206 ILE B C 1
ATOM 4336 O O . ILE B 1 206 ? -4.574 0.65 2.596 1 89.06 206 ILE B O 1
ATOM 4340 N N . LEU B 1 207 ? -4.113 1.126 4.656 1 87.88 207 LEU B N 1
ATOM 4341 C CA . LEU B 1 207 ? -5.512 1.277 5.055 1 87.88 207 LEU B CA 1
ATOM 4342 C C . LEU B 1 207 ? -6.164 2.436 4.312 1 87.88 207 LEU B C 1
ATOM 4344 O O . LEU B 1 207 ? -7.324 2.342 3.902 1 87.88 207 LEU B O 1
ATOM 4348 N N . ILE B 1 208 ? -5.383 3.426 4.148 1 88.75 208 ILE B N 1
ATOM 4349 C CA . ILE B 1 208 ? -5.98 4.574 3.475 1 88.75 208 ILE B CA 1
ATOM 4350 C C . ILE B 1 208 ? -6.195 4.25 1.998 1 88.75 208 ILE B C 1
ATOM 4352 O O . ILE B 1 208 ? -7.168 4.699 1.393 1 88.75 208 ILE B O 1
ATOM 4356 N N . GLN B 1 209 ? -5.305 3.475 1.391 1 86.31 209 GLN B N 1
ATOM 4357 C CA . GLN B 1 209 ? -5.5 3.029 0.015 1 86.31 209 GLN B CA 1
ATOM 4358 C C . GLN B 1 209 ? -6.762 2.182 -0.114 1 86.31 209 GLN B C 1
ATOM 4360 O O . GLN B 1 209 ? -7.426 2.203 -1.151 1 86.31 209 GLN B O 1
ATOM 4365 N N . LEU B 1 210 ? -7.078 1.501 0.9 1 85.44 210 LEU B N 1
ATOM 4366 C CA . LEU B 1 210 ? -8.203 0.572 0.889 1 85.44 210 LEU B CA 1
ATOM 4367 C C . LEU B 1 210 ? -9.523 1.312 1.101 1 85.44 210 LEU B C 1
ATOM 4369 O O . LEU B 1 210 ? -10.484 1.093 0.366 1 85.44 210 LEU B O 1
ATOM 4373 N N . PHE B 1 211 ? -9.539 2.354 1.961 1 83.38 211 PHE B N 1
ATOM 4374 C CA . PHE B 1 211 ? -10.812 2.854 2.451 1 83.38 211 PHE B CA 1
ATOM 4375 C C . PHE B 1 211 ? -11.117 4.23 1.871 1 83.38 211 PHE B C 1
ATOM 4377 O O . PHE B 1 211 ? -12.258 4.699 1.931 1 83.38 211 PHE B O 1
ATOM 4384 N N . VAL B 1 212 ? -10.117 4.867 1.341 1 82.25 212 VAL B N 1
ATOM 4385 C CA . VAL B 1 212 ? -10.328 6.234 0.876 1 82.25 212 VAL B CA 1
ATOM 4386 C C . VAL B 1 212 ? -10.047 6.316 -0.624 1 82.25 212 VAL B C 1
ATOM 4388 O O . VAL B 1 212 ? -8.898 6.246 -1.052 1 82.25 212 VAL B O 1
ATOM 4391 N N . PRO B 1 213 ? -11.062 6.523 -1.381 1 77.81 213 PRO B N 1
ATOM 4392 C CA . PRO B 1 213 ? -10.859 6.625 -2.828 1 77.81 213 PRO B CA 1
ATOM 4393 C C . PRO B 1 213 ? -10.125 7.898 -3.232 1 77.81 213 PRO B C 1
ATOM 4395 O O . PRO B 1 213 ? -10.32 8.953 -2.619 1 77.81 213 PRO B O 1
ATOM 4398 N N . GLY B 1 214 ? -9.32 7.793 -4.188 1 80.69 214 GLY B N 1
ATOM 4399 C CA . GLY B 1 214 ? -8.703 8.969 -4.789 1 80.69 214 GLY B CA 1
ATOM 4400 C C . GLY B 1 214 ? -7.562 9.531 -3.965 1 80.69 214 GLY B C 1
ATOM 4401 O O . GLY B 1 214 ? -7.281 10.727 -4.02 1 80.69 214 GLY B O 1
ATOM 4402 N N . VAL B 1 215 ? -7.012 8.734 -3.166 1 88.06 215 VAL B N 1
ATOM 4403 C CA . VAL B 1 215 ? -5.883 9.219 -2.381 1 88.06 215 VAL B CA 1
ATOM 4404 C C . VAL B 1 215 ? -4.598 9.102 -3.193 1 88.06 215 VAL B C 1
ATOM 4406 O O . VAL B 1 215 ? -4.488 8.234 -4.066 1 88.06 215 VAL B O 1
ATOM 4409 N N . SER B 1 216 ? -3.709 10.023 -2.959 1 91.19 216 SER B N 1
ATOM 4410 C CA . SER B 1 216 ? -2.406 10 -3.617 1 91.19 216 SER B CA 1
ATOM 4411 C C . SER B 1 216 ? -1.459 9.016 -2.936 1 91.19 216 SER B C 1
ATOM 4413 O O . SER B 1 216 ? -0.885 9.328 -1.889 1 91.19 216 SER B O 1
ATOM 4415 N N . PHE B 1 217 ? -1.271 7.918 -3.545 1 91.25 217 PHE B N 1
ATOM 4416 C CA . PHE B 1 217 ? -0.352 6.934 -2.988 1 91.25 217 PHE B CA 1
ATOM 4417 C C . PHE B 1 217 ? 1.055 7.508 -2.877 1 91.25 217 PHE B C 1
ATOM 4419 O O . PHE B 1 217 ? 1.698 7.395 -1.832 1 91.25 217 PHE B O 1
ATOM 4426 N N . LEU B 1 218 ? 1.527 8.133 -3.941 1 93.69 218 LEU B N 1
ATOM 4427 C CA . LEU B 1 218 ? 2.883 8.672 -3.98 1 93.69 218 LEU B CA 1
ATOM 4428 C C . LEU B 1 218 ? 3.057 9.781 -2.953 1 93.69 218 LEU B C 1
ATOM 4430 O O . LEU B 1 218 ? 4.125 9.922 -2.355 1 93.69 218 LEU B O 1
ATOM 4434 N N . GLY B 1 219 ? 2.039 10.578 -2.797 1 96.06 219 GLY B N 1
ATOM 4435 C CA . GLY B 1 219 ? 2.092 11.641 -1.807 1 96.06 219 GLY B CA 1
ATOM 4436 C C . GLY B 1 219 ? 2.264 11.133 -0.389 1 96.06 219 GLY B C 1
ATOM 4437 O O . GLY B 1 219 ? 3.064 11.672 0.378 1 96.06 219 GLY B O 1
ATOM 4438 N N . HIS B 1 220 ? 1.508 10.094 -0.043 1 96.94 220 HIS B N 1
ATOM 4439 C CA . HIS B 1 220 ? 1.61 9.516 1.293 1 96.94 220 HIS B CA 1
ATOM 4440 C C . HIS B 1 220 ? 2.939 8.797 1.48 1 96.94 220 HIS B C 1
ATOM 4442 O O . HIS B 1 220 ? 3.566 8.906 2.537 1 96.94 220 HIS B O 1
ATOM 4448 N N . LEU B 1 221 ? 3.332 8.125 0.444 1 94.88 221 LEU B N 1
ATOM 4449 C CA . LEU B 1 221 ? 4.633 7.469 0.504 1 94.88 221 LEU B CA 1
ATOM 4450 C C . LEU B 1 221 ? 5.754 8.492 0.65 1 94.88 221 LEU B C 1
ATOM 4452 O O . LEU B 1 221 ? 6.68 8.297 1.441 1 94.88 221 LEU B O 1
ATOM 4456 N N . GLY B 1 222 ? 5.691 9.523 -0.107 1 96.38 222 GLY B N 1
ATOM 4457 C CA . GLY B 1 222 ? 6.645 10.617 0.038 1 96.38 222 GLY B CA 1
ATOM 4458 C C . GLY B 1 222 ? 6.703 11.172 1.447 1 96.38 222 GLY B C 1
ATOM 4459 O O . GLY B 1 222 ? 7.777 11.531 1.936 1 96.38 222 GLY B O 1
ATOM 4460 N N . GLY B 1 223 ? 5.574 11.242 2.086 1 97.88 223 GLY B N 1
ATOM 4461 C CA . GLY B 1 223 ? 5.523 11.672 3.477 1 97.88 223 GLY B CA 1
ATOM 4462 C C . GLY B 1 223 ? 6.262 10.734 4.414 1 97.88 223 GLY B C 1
ATOM 4463 O O . GLY B 1 223 ? 7.047 11.18 5.25 1 97.88 223 GLY B O 1
ATOM 4464 N N . ILE B 1 224 ? 6.039 9.453 4.27 1 95.38 224 ILE B N 1
ATOM 4465 C CA . ILE B 1 224 ? 6.703 8.469 5.113 1 95.38 224 ILE B CA 1
ATOM 4466 C C . ILE B 1 224 ? 8.219 8.562 4.918 1 95.38 224 ILE B C 1
ATOM 4468 O O . ILE B 1 224 ? 8.969 8.617 5.895 1 95.38 224 ILE B O 1
ATOM 4472 N N . LEU B 1 225 ? 8.633 8.633 3.707 1 93.94 225 LEU B N 1
ATOM 4473 C CA . LEU B 1 225 ? 10.055 8.703 3.404 1 93.94 225 LEU B CA 1
ATOM 4474 C C . LEU B 1 225 ? 10.656 10.008 3.928 1 93.94 225 LEU B C 1
ATOM 4476 O O . LEU B 1 225 ? 11.812 10.031 4.367 1 93.94 225 LEU B O 1
ATOM 4480 N N . ALA B 1 226 ? 9.883 11.031 3.877 1 96.56 226 ALA B N 1
ATOM 4481 C CA . ALA B 1 226 ? 10.328 12.305 4.434 1 96.56 226 ALA B CA 1
ATOM 4482 C C . ALA B 1 226 ? 10.555 12.195 5.938 1 96.56 226 ALA B C 1
ATOM 4484 O O . ALA B 1 226 ? 11.547 12.703 6.461 1 96.56 226 ALA B O 1
ATOM 4485 N N . GLY B 1 227 ? 9.609 11.594 6.637 1 95.44 227 GLY B N 1
ATOM 4486 C CA . GLY B 1 227 ? 9.805 11.367 8.062 1 95.44 227 GLY B CA 1
ATOM 4487 C C . GLY B 1 227 ? 11.047 10.562 8.375 1 95.44 227 GLY B C 1
ATOM 4488 O O . GLY B 1 227 ? 11.805 10.906 9.289 1 95.44 227 GLY B O 1
ATOM 4489 N N . LEU B 1 228 ? 11.273 9.547 7.617 1 90.75 228 LEU B N 1
ATOM 4490 C CA . LEU B 1 228 ? 12.453 8.711 7.812 1 90.75 228 LEU B CA 1
ATOM 4491 C C . LEU B 1 228 ? 13.727 9.492 7.535 1 90.75 228 LEU B C 1
ATOM 4493 O O . LEU B 1 228 ? 14.711 9.383 8.273 1 90.75 228 LEU B O 1
ATOM 4497 N N . LEU B 1 229 ? 13.672 10.25 6.473 1 92.38 229 LEU B N 1
ATOM 4498 C CA . LEU B 1 229 ? 14.836 11.062 6.133 1 92.38 229 LEU B CA 1
ATOM 4499 C C . LEU B 1 229 ? 15.117 12.086 7.227 1 92.38 229 LEU B C 1
ATOM 4501 O O . LEU B 1 229 ? 16.266 12.305 7.598 1 92.38 229 LEU B O 1
ATOM 4505 N N . TYR B 1 230 ? 14.109 12.703 7.703 1 93.56 230 TYR B N 1
ATOM 4506 C CA . TYR B 1 230 ? 14.242 13.688 8.773 1 93.56 230 TYR B CA 1
ATOM 4507 C C . TYR B 1 230 ? 14.914 13.07 10 1 93.56 230 TYR B C 1
ATOM 4509 O O . TYR B 1 230 ? 15.836 13.656 10.57 1 93.56 230 TYR B O 1
ATOM 4517 N N . LEU B 1 231 ? 14.477 11.898 10.383 1 90.25 231 LEU B N 1
ATOM 4518 C CA . LEU B 1 231 ? 15.047 11.211 11.531 1 90.25 231 LEU B CA 1
ATOM 4519 C C . LEU B 1 231 ? 16.5 10.82 11.266 1 90.25 231 LEU B C 1
ATOM 4521 O O . LEU B 1 231 ? 17.344 10.914 12.156 1 90.25 231 LEU B O 1
ATOM 4525 N N . HIS B 1 232 ? 16.719 10.375 10.109 1 84.5 232 HIS B N 1
ATOM 4526 C CA . HIS B 1 232 ? 18.078 10.008 9.727 1 84.5 232 HIS B CA 1
ATOM 4527 C C . HIS B 1 232 ? 19.016 11.203 9.828 1 84.5 232 HIS B C 1
ATOM 4529 O O . HIS B 1 232 ? 20.125 11.078 10.352 1 84.5 232 HIS B O 1
ATOM 4535 N N . LEU B 1 233 ? 18.609 12.281 9.367 1 87.62 233 LEU B N 1
ATOM 4536 C CA . LEU B 1 233 ? 19.438 13.484 9.359 1 87.62 233 LEU B CA 1
ATOM 4537 C C . LEU B 1 233 ? 19.641 14.016 10.773 1 87.62 233 LEU B C 1
ATOM 4539 O O . LEU B 1 233 ? 20.656 14.648 11.062 1 87.62 233 LEU B O 1
ATOM 4543 N N . ARG B 1 234 ? 18.766 13.758 11.664 1 85.94 234 ARG B N 1
ATOM 4544 C CA . ARG B 1 234 ? 18.859 14.242 13.039 1 85.94 234 ARG B CA 1
ATOM 4545 C C . ARG B 1 234 ? 19.594 13.242 13.922 1 85.94 234 ARG B C 1
ATOM 4547 O O . ARG B 1 234 ? 19.859 13.516 15.094 1 85.94 234 ARG B O 1
ATOM 4554 N N . GLY B 1 235 ? 20.109 12.141 13.375 1 71.81 235 GLY B N 1
ATOM 4555 C CA . GLY B 1 235 ? 20.891 11.164 14.117 1 71.81 235 GLY B CA 1
ATOM 4556 C C . GLY B 1 235 ? 20.062 10.359 15.094 1 71.81 235 GLY B C 1
ATOM 4557 O O . GLY B 1 235 ? 20.594 9.672 15.961 1 71.81 235 GLY B O 1
ATOM 4558 N N . SER B 1 236 ? 18.922 10.531 15.133 1 56.19 236 SER B N 1
ATOM 4559 C CA . SER B 1 236 ? 18.062 9.906 16.125 1 56.19 236 SER B CA 1
ATOM 4560 C C . SER B 1 236 ? 17.688 8.484 15.719 1 56.19 236 SER B C 1
ATOM 4562 O O . SER B 1 236 ? 17.078 7.75 16.5 1 56.19 236 SER B O 1
ATOM 4564 N N . TYR B 1 237 ? 17.844 8.148 14.516 1 54.69 237 TYR B N 1
ATOM 4565 C CA . TYR B 1 237 ? 17.375 6.816 14.148 1 54.69 237 TYR B CA 1
ATOM 4566 C C . TYR B 1 237 ? 18.484 5.785 14.258 1 54.69 237 TYR B C 1
ATOM 4568 O O . TYR B 1 237 ? 19.5 5.891 13.57 1 54.69 237 TYR B O 1
ATOM 4576 N N . THR B 1 238 ? 18.781 5.391 15.516 1 46.97 238 THR B N 1
ATOM 4577 C CA . THR B 1 238 ? 19.75 4.328 15.773 1 46.97 238 THR B CA 1
ATOM 4578 C C . THR B 1 238 ? 19.328 3.041 15.062 1 46.97 238 THR B C 1
ATOM 4580 O O . THR B 1 238 ? 20.141 2.139 14.867 1 46.97 238 THR B O 1
ATOM 4583 N N . ALA B 1 239 ? 18.094 2.725 15.156 1 48.28 239 ALA B N 1
ATOM 4584 C CA . ALA B 1 239 ? 17.656 1.397 14.727 1 48.28 239 ALA B CA 1
ATOM 4585 C C . ALA B 1 239 ? 17.844 1.226 13.219 1 48.28 239 ALA B C 1
ATOM 4587 O O . ALA B 1 239 ? 18.031 2.205 12.5 1 48.28 239 ALA B O 1
ATOM 4588 N N . VAL B 1 240 ? 17.984 0.104 12.789 1 48.41 240 VAL B N 1
ATOM 4589 C CA . VAL B 1 240 ? 18.141 -0.224 11.375 1 48.41 240 VAL B CA 1
ATOM 4590 C C . VAL B 1 240 ? 17.312 0.729 10.531 1 48.41 240 VAL B C 1
ATOM 4592 O O . VAL B 1 240 ? 16.094 0.838 10.727 1 48.41 240 VAL B O 1
ATOM 4595 N N . ASP B 1 241 ? 17.953 1.771 9.836 1 55.97 241 ASP B N 1
ATOM 4596 C CA . ASP B 1 241 ? 17.391 2.889 9.078 1 55.97 241 ASP B CA 1
ATOM 4597 C C . ASP B 1 241 ? 16.281 2.418 8.141 1 55.97 241 ASP B C 1
ATOM 4599 O O . ASP B 1 241 ? 16.547 1.702 7.172 1 55.97 241 ASP B O 1
ATOM 4603 N N . PRO B 1 242 ? 15.047 2.314 8.664 1 60.03 242 PRO B N 1
ATOM 4604 C CA . PRO B 1 242 ? 13.938 1.904 7.805 1 60.03 242 PRO B CA 1
ATOM 4605 C C . PRO B 1 242 ? 14.039 2.465 6.391 1 60.03 242 PRO B C 1
ATOM 4607 O O . PRO B 1 242 ? 13.578 1.835 5.438 1 60.03 242 PRO B O 1
ATOM 4610 N N . LEU B 1 243 ? 14.766 3.498 6.262 1 63.59 243 LEU B N 1
ATOM 4611 C CA . LEU B 1 243 ? 14.945 4.078 4.938 1 63.59 243 LEU B CA 1
ATOM 4612 C C . LEU B 1 243 ? 15.891 3.229 4.098 1 63.59 243 LEU B C 1
ATOM 4614 O O . LEU B 1 243 ? 15.617 2.955 2.926 1 63.59 243 LEU B O 1
ATOM 4618 N N . THR B 1 244 ? 16.906 2.887 4.82 1 64.19 244 THR B N 1
ATOM 4619 C CA . THR B 1 244 ? 17.891 2.062 4.113 1 64.19 244 THR B CA 1
ATOM 4620 C C . THR B 1 244 ? 17.281 0.718 3.727 1 64.19 244 THR B C 1
ATOM 4622 O O . THR B 1 244 ? 17.531 0.209 2.633 1 64.19 244 THR B O 1
ATOM 4625 N N . VAL B 1 245 ? 16.547 0.293 4.648 1 65.44 245 VAL B N 1
ATOM 4626 C CA . VAL B 1 245 ? 15.883 -0.979 4.379 1 65.44 245 VAL B CA 1
ATOM 4627 C C . VAL B 1 245 ? 14.93 -0.825 3.191 1 65.44 245 VAL B C 1
ATOM 4629 O O . VAL B 1 245 ? 14.891 -1.681 2.305 1 65.44 245 VAL B O 1
ATOM 4632 N N . PHE B 1 246 ? 14.305 0.192 3.188 1 71.81 246 PHE B N 1
ATOM 4633 C CA . PHE B 1 246 ? 13.375 0.438 2.086 1 71.81 246 PHE B CA 1
ATOM 4634 C C . PHE B 1 246 ? 14.125 0.574 0.768 1 71.81 246 PHE B C 1
ATOM 4636 O O . PHE B 1 246 ? 13.734 -0.011 -0.242 1 71.81 246 PHE B O 1
ATOM 4643 N N . ILE B 1 247 ? 15.141 1.309 0.778 1 69.19 247 ILE B N 1
ATOM 4644 C CA . ILE B 1 247 ? 15.93 1.541 -0.43 1 69.19 247 ILE B CA 1
ATOM 4645 C C . ILE B 1 247 ? 16.5 0.219 -0.935 1 69.19 247 ILE B C 1
ATOM 4647 O O . ILE B 1 247 ? 16.469 -0.058 -2.137 1 69.19 247 ILE B O 1
ATOM 4651 N N . LYS B 1 248 ? 16.953 -0.513 0.022 1 70.88 248 LYS B N 1
ATOM 4652 C CA . LYS B 1 248 ? 17.5 -1.812 -0.36 1 70.88 248 LYS B CA 1
ATOM 4653 C C . LYS B 1 248 ? 16.422 -2.697 -0.985 1 70.88 248 LYS B C 1
ATOM 4655 O O . LYS B 1 248 ? 16.656 -3.338 -2.012 1 70.88 248 LYS B O 1
ATOM 4660 N N . LYS B 1 249 ? 15.328 -2.629 -0.423 1 72.75 249 LYS B N 1
ATOM 4661 C CA . LYS B 1 249 ? 14.242 -3.451 -0.944 1 72.75 249 LYS B CA 1
ATOM 4662 C C . LYS B 1 249 ? 13.781 -2.957 -2.314 1 72.75 249 LYS B C 1
ATOM 4664 O O . LYS B 1 249 ? 13.469 -3.76 -3.195 1 72.75 249 LYS B O 1
ATOM 4669 N N . ALA B 1 250 ? 13.742 -1.753 -2.424 1 76.19 250 ALA B N 1
ATOM 4670 C CA . ALA B 1 250 ? 13.406 -1.165 -3.719 1 76.19 250 ALA B CA 1
ATOM 4671 C C . ALA B 1 250 ? 14.438 -1.553 -4.777 1 76.19 250 ALA B C 1
ATOM 4673 O O . ALA B 1 250 ? 14.078 -1.946 -5.891 1 76.19 250 ALA B O 1
ATOM 4674 N N . PHE B 1 251 ? 15.656 -1.521 -4.336 1 69.69 251 PHE B N 1
ATOM 4675 C CA . PHE B 1 251 ? 16.734 -1.899 -5.25 1 69.69 251 PHE B CA 1
ATOM 4676 C C . PHE B 1 251 ? 16.625 -3.375 -5.617 1 69.69 251 PHE B C 1
ATOM 4678 O O . PHE B 1 251 ? 16.797 -3.742 -6.781 1 69.69 251 PHE B O 1
ATOM 4685 N N . ASP B 1 252 ? 16.375 -4.117 -4.656 1 70 252 ASP B N 1
ATOM 4686 C CA . ASP B 1 252 ? 16.234 -5.551 -4.891 1 70 252 ASP B CA 1
ATOM 4687 C C . ASP B 1 252 ? 15.062 -5.844 -5.824 1 70 252 ASP B C 1
ATOM 4689 O O . ASP B 1 252 ? 15.148 -6.723 -6.684 1 70 252 ASP B O 1
ATOM 4693 N N . PHE B 1 253 ? 14.219 -5.125 -5.598 1 73.88 253 PHE B N 1
ATOM 4694 C CA . PHE B 1 253 ? 13.016 -5.32 -6.398 1 73.88 253 PHE B CA 1
ATOM 4695 C C . PHE B 1 253 ? 13.273 -4.965 -7.855 1 73.88 253 PHE B C 1
ATOM 4697 O O . PHE B 1 253 ? 12.891 -5.715 -8.758 1 73.88 253 PHE B O 1
ATOM 4704 N N . VAL B 1 254 ? 13.883 -3.955 -8 1 69.69 254 VAL B N 1
ATOM 4705 C CA . VAL B 1 254 ? 14.133 -3.447 -9.344 1 69.69 254 VAL B CA 1
ATOM 4706 C C . VAL B 1 254 ? 15.203 -4.297 -10.023 1 69.69 254 VAL B C 1
ATOM 4708 O O . VAL B 1 254 ? 15.133 -4.555 -11.234 1 69.69 254 VAL B O 1
ATOM 4711 N N . SER B 1 255 ? 16.141 -4.727 -9.18 1 68.25 255 SER B N 1
ATOM 4712 C CA . SER B 1 255 ? 17.281 -5.438 -9.742 1 68.25 255 SER B CA 1
ATOM 4713 C C . SER B 1 255 ? 17 -6.93 -9.867 1 68.25 255 SER B C 1
ATOM 4715 O O . SER B 1 255 ? 17.844 -7.691 -10.344 1 68.25 255 SER B O 1
ATOM 4717 N N . TRP B 1 256 ? 15.945 -7.262 -9.359 1 66.38 256 TRP B N 1
ATOM 4718 C CA . TRP B 1 256 ? 15.625 -8.68 -9.258 1 66.38 256 TRP B CA 1
ATOM 4719 C C . TRP B 1 256 ? 15.766 -9.367 -10.617 1 66.38 256 TRP B C 1
ATOM 4721 O O . TRP B 1 256 ? 16.391 -10.43 -10.727 1 66.38 256 TRP B O 1
ATOM 4731 N N . PRO B 1 257 ? 15.258 -8.75 -11.672 1 62.06 257 PRO B N 1
ATOM 4732 C CA . PRO B 1 257 ? 15.422 -9.414 -12.969 1 62.06 257 PRO B CA 1
ATOM 4733 C C . PRO B 1 257 ? 16.891 -9.617 -13.344 1 62.06 257 PRO B C 1
ATOM 4735 O O . PRO B 1 257 ? 17.25 -10.672 -13.875 1 62.06 257 PRO B O 1
ATOM 4738 N N . VAL B 1 258 ? 17.609 -8.641 -12.992 1 61.97 258 VAL B N 1
ATOM 4739 C CA . VAL B 1 258 ? 19.016 -8.703 -13.352 1 61.97 258 VAL B CA 1
ATOM 4740 C C . VAL B 1 258 ? 19.719 -9.766 -12.508 1 61.97 258 VAL B C 1
ATOM 4742 O O . VAL B 1 258 ? 20.594 -10.484 -13.008 1 61.97 258 VAL B O 1
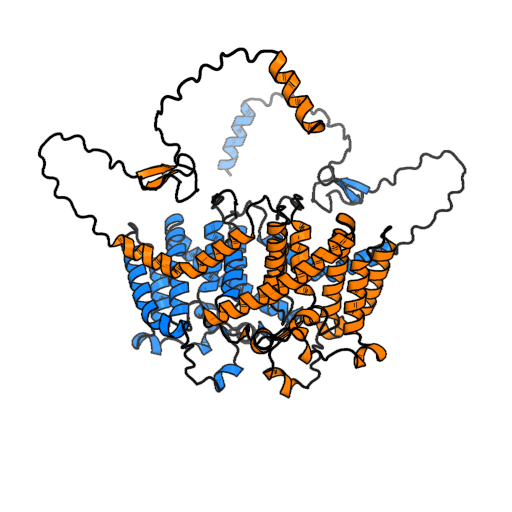ATOM 4745 N N . ARG B 1 259 ? 19.375 -9.867 -11.32 1 65.06 259 ARG B N 1
ATOM 4746 C CA . ARG B 1 259 ? 19.984 -10.852 -10.438 1 65.06 259 ARG B CA 1
ATOM 4747 C C . ARG B 1 259 ? 19.641 -12.273 -10.859 1 65.06 259 ARG B C 1
ATOM 4749 O O . ARG B 1 259 ? 20.469 -13.172 -10.805 1 65.06 259 ARG B O 1
ATOM 4756 N N . VAL B 1 260 ? 18.5 -12.359 -11.266 1 60.44 260 VAL B N 1
ATOM 4757 C CA . VAL B 1 260 ? 18.047 -13.656 -11.758 1 60.44 260 VAL B CA 1
ATOM 4758 C C . VAL B 1 260 ? 18.859 -14.039 -13.008 1 60.44 260 VAL B C 1
ATOM 4760 O O . VAL B 1 260 ? 19.312 -15.172 -13.133 1 60.44 260 VAL B O 1
ATOM 4763 N N . ILE B 1 261 ? 19.062 -13.031 -13.758 1 60.78 261 ILE B N 1
ATOM 4764 C CA . ILE B 1 261 ? 19.797 -13.266 -14.984 1 60.78 261 ILE B CA 1
ATOM 4765 C C . ILE B 1 261 ? 21.25 -13.602 -14.648 1 60.78 261 ILE B C 1
ATOM 4767 O O . ILE B 1 261 ? 21.828 -14.531 -15.211 1 60.78 261 ILE B O 1
ATOM 4771 N N . ARG B 1 262 ? 21.797 -12.844 -13.781 1 60.25 262 ARG B N 1
ATOM 4772 C CA . ARG B 1 262 ? 23.188 -13.031 -13.406 1 60.25 262 ARG B CA 1
ATOM 4773 C C . ARG B 1 262 ? 23.406 -14.391 -12.75 1 60.25 262 ARG B C 1
ATOM 4775 O O . ARG B 1 262 ? 24.406 -15.055 -13.008 1 60.25 262 ARG B O 1
ATOM 4782 N N . ARG B 1 263 ? 22.578 -14.641 -11.891 1 59.81 263 ARG B N 1
ATOM 4783 C CA . ARG B 1 263 ? 22.672 -15.945 -11.25 1 59.81 263 ARG B CA 1
ATOM 4784 C C . ARG B 1 263 ? 22.625 -17.062 -12.281 1 59.81 263 ARG B C 1
ATOM 4786 O O . ARG B 1 263 ? 23.328 -18.078 -12.148 1 59.81 263 ARG B O 1
ATOM 4793 N N . PHE B 1 264 ? 21.984 -16.75 -13.266 1 55.44 264 PHE B N 1
ATOM 4794 C CA . PHE B 1 264 ? 21.844 -17.719 -14.344 1 55.44 264 PHE B CA 1
ATOM 4795 C C . PHE B 1 264 ? 23.094 -17.75 -15.211 1 55.44 264 PHE B C 1
ATOM 4797 O O . PHE B 1 264 ? 23.531 -18.812 -15.656 1 55.44 264 PHE B O 1
ATOM 4804 N N . LEU B 1 265 ? 23.547 -16.641 -15.406 1 56.25 265 LEU B N 1
ATOM 4805 C CA . LEU B 1 265 ? 24.734 -16.578 -16.25 1 56.25 265 LEU B CA 1
ATOM 4806 C C . LEU B 1 265 ? 25.953 -17.078 -15.484 1 56.25 265 LEU B C 1
ATOM 4808 O O . LEU B 1 265 ? 26.891 -17.609 -16.094 1 56.25 265 LEU B O 1
ATOM 4812 N N . SER B 1 266 ? 26.047 -16.859 -14.328 1 52.34 266 SER B N 1
ATOM 4813 C CA . SER B 1 266 ? 27.203 -17.297 -13.547 1 52.34 266 SER B CA 1
ATOM 4814 C C . SER B 1 266 ? 27.266 -18.812 -13.469 1 52.34 266 SER B C 1
ATOM 4816 O O . SER B 1 266 ? 28.328 -19.375 -13.164 1 52.34 266 SER B O 1
ATOM 4818 N N . PHE B 1 267 ? 26.234 -19.484 -13.578 1 49.34 267 PHE B N 1
ATOM 4819 C CA . PHE B 1 267 ? 26.297 -20.938 -13.531 1 49.34 267 PHE B CA 1
ATOM 4820 C C . PHE B 1 267 ? 26.875 -21.484 -14.828 1 49.34 267 PHE B C 1
ATOM 4822 O O . PHE B 1 267 ? 27.25 -22.656 -14.891 1 49.34 267 PHE B O 1
ATOM 4829 N N . GLN B 1 268 ? 26.922 -20.734 -15.867 1 41.34 268 GLN B N 1
ATOM 4830 C CA . GLN B 1 268 ? 27.594 -21.266 -17.047 1 41.34 268 GLN B CA 1
ATOM 4831 C C . GLN B 1 268 ? 29.109 -21.234 -16.875 1 41.34 268 GLN B C 1
ATOM 4833 O O . GLN B 1 268 ? 29.844 -21.516 -17.812 1 41.34 268 GLN B O 1
ATOM 4838 N N . ARG B 1 269 ? 29.562 -20.938 -15.727 1 44.72 269 ARG B N 1
ATOM 4839 C CA . ARG B 1 269 ? 31 -21.188 -15.75 1 44.72 269 ARG B CA 1
ATOM 4840 C C . ARG B 1 269 ? 31.312 -22.672 -15.633 1 44.72 269 ARG B C 1
ATOM 4842 O O . ARG B 1 269 ? 30.922 -23.328 -14.664 1 44.72 269 ARG B O 1
ATOM 4849 N N . PRO B 1 270 ? 31.547 -23.281 -16.828 1 34.16 270 PRO B N 1
ATOM 4850 C CA . PRO B 1 270 ? 31.938 -24.688 -16.922 1 34.16 270 PRO B CA 1
ATOM 4851 C C . PRO B 1 270 ? 32.938 -25.094 -15.828 1 34.16 270 PRO B C 1
ATOM 4853 O O . PRO B 1 270 ? 33.938 -24.391 -15.602 1 34.16 270 PRO B O 1
ATOM 4856 N N . ARG B 1 271 ? 32.5 -25.609 -14.82 1 38.81 271 ARG B N 1
ATOM 4857 C CA . ARG B 1 271 ? 33.562 -26.297 -14.062 1 38.81 271 ARG B CA 1
ATOM 4858 C C . ARG B 1 271 ? 34.406 -27.156 -14.977 1 38.81 271 ARG B C 1
ATOM 4860 O O . ARG B 1 271 ? 33.906 -28.062 -15.641 1 38.81 271 ARG B O 1
ATOM 4867 N N . THR B 1 272 ? 35.469 -26.656 -15.57 1 34.09 272 THR B N 1
ATOM 4868 C CA . THR B 1 272 ? 36.5 -27.438 -16.219 1 34.09 272 THR B CA 1
ATOM 4869 C C . THR B 1 272 ? 36.844 -28.703 -15.414 1 34.09 272 THR B C 1
ATOM 4871 O O . THR B 1 272 ? 37.062 -28.625 -14.211 1 34.09 272 THR B O 1
ATOM 4874 N N . SER B 1 273 ? 36.25 -29.703 -15.805 1 34.28 273 SER B N 1
ATOM 4875 C CA . SER B 1 273 ? 36.656 -31.062 -15.43 1 34.28 273 SER B CA 1
ATOM 4876 C C . SER B 1 273 ? 38.156 -31.234 -15.531 1 34.28 273 SER B C 1
ATOM 4878 O O . SER B 1 273 ? 38.719 -31.172 -16.625 1 34.28 273 SER B O 1
ATOM 4880 N N . GLY B 1 274 ? 38.938 -30.641 -14.656 1 31.86 274 GLY B N 1
ATOM 4881 C CA . GLY B 1 274 ? 40.344 -31.031 -14.57 1 31.86 274 GLY B CA 1
ATOM 4882 C C . GLY B 1 274 ? 40.531 -32.531 -14.484 1 31.86 274 GLY B C 1
ATOM 4883 O O . GLY B 1 274 ? 39.875 -33.219 -13.711 1 31.86 274 GLY B O 1
ATOM 4884 N N . ARG B 1 275 ? 40.844 -33.156 -15.555 1 34.94 275 ARG B N 1
ATOM 4885 C CA . ARG B 1 275 ? 41.469 -34.469 -15.711 1 34.94 275 ARG B CA 1
ATOM 4886 C C . ARG B 1 275 ? 42.562 -34.688 -14.688 1 34.94 275 ARG B C 1
ATOM 4888 O O . ARG B 1 275 ? 43.531 -33.938 -14.656 1 34.94 275 ARG B O 1
ATOM 4895 N N . GLY B 1 276 ? 42.188 -35.219 -13.477 1 28.8 276 GLY B N 1
ATOM 4896 C CA . GLY B 1 276 ? 43.062 -35.719 -12.43 1 28.8 276 GLY B CA 1
ATOM 4897 C C . GLY B 1 276 ? 44.094 -36.688 -12.945 1 28.8 276 GLY B C 1
ATOM 4898 O O . GLY B 1 276 ? 43.781 -37.781 -13.43 1 28.8 276 GLY B O 1
ATOM 4899 N N . ARG B 1 277 ? 45.125 -36.219 -13.633 1 28.81 277 ARG B N 1
ATOM 4900 C CA . ARG B 1 277 ? 46.312 -37.062 -13.633 1 28.81 277 ARG B CA 1
ATOM 4901 C C . ARG B 1 277 ? 46.656 -37.531 -12.211 1 28.81 277 ARG B C 1
ATOM 4903 O O . ARG B 1 277 ? 46.531 -36.75 -11.266 1 28.81 277 ARG B O 1
ATOM 4910 N N . VAL B 1 278 ? 46.75 -38.812 -11.867 1 29.48 278 VAL B N 1
ATOM 4911 C CA . VAL B 1 278 ? 47.125 -39.625 -10.703 1 29.48 278 VAL B CA 1
ATOM 4912 C C . VAL B 1 278 ? 48.438 -39.125 -10.117 1 29.48 278 VAL B C 1
ATOM 4914 O O . VAL B 1 278 ? 48.906 -39.656 -9.133 1 29.48 278 VAL B O 1
ATOM 4917 N N . GLY B 1 279 ? 49.281 -38.438 -10.875 1 27.41 279 GLY B N 1
ATOM 4918 C CA . GLY B 1 279 ? 50.594 -38.656 -10.258 1 27.41 279 GLY B CA 1
ATOM 4919 C C . GLY B 1 279 ? 50.656 -38.125 -8.828 1 27.41 279 GLY B C 1
ATOM 4920 O O . GLY B 1 279 ? 49.625 -37.906 -8.188 1 27.41 279 GLY B O 1
ATOM 4921 N N . SER B 1 280 ? 51.781 -37.281 -8.492 1 28.47 280 SER B N 1
ATOM 4922 C CA . SER B 1 280 ? 52.594 -37.031 -7.316 1 28.47 280 SER B CA 1
ATOM 4923 C C . SER B 1 280 ? 51.844 -36.25 -6.254 1 28.47 280 SER B C 1
ATOM 4925 O O . SER B 1 280 ? 50.844 -35.594 -6.555 1 28.47 280 SER B O 1
ATOM 4927 N N . SER B 1 281 ? 52.219 -36.406 -4.887 1 29.2 281 SER B N 1
ATOM 4928 C CA . SER B 1 281 ? 51.844 -36.062 -3.518 1 29.2 281 SER B CA 1
ATOM 4929 C C . SER B 1 281 ? 51.562 -34.562 -3.369 1 29.2 281 SER B C 1
ATOM 4931 O O . SER B 1 281 ? 51.469 -34.062 -2.25 1 29.2 281 SER B O 1
ATOM 4933 N N . GLN B 1 282 ? 51.656 -33.781 -4.441 1 25.53 282 GLN B N 1
ATOM 4934 C CA . GLN B 1 282 ? 51.906 -32.406 -4.02 1 25.53 282 GLN B CA 1
ATOM 4935 C C . GLN B 1 282 ? 50.688 -31.828 -3.281 1 25.53 282 GLN B C 1
ATOM 4937 O O . GLN B 1 282 ? 49.531 -32.062 -3.668 1 25.53 282 GLN B O 1
ATOM 4942 N N . ALA B 1 283 ? 51.031 -31.25 -2.047 1 29.97 283 ALA B N 1
ATOM 4943 C CA . ALA B 1 283 ? 50.312 -30.531 -1.011 1 29.97 283 ALA B CA 1
ATOM 4944 C C . ALA B 1 283 ? 49.344 -29.516 -1.624 1 29.97 283 ALA B C 1
ATOM 4946 O O . ALA B 1 283 ? 49.75 -28.672 -2.414 1 29.97 283 ALA B O 1
ATOM 4947 N N . THR B 1 284 ? 48.094 -29.906 -2.035 1 29.22 284 THR B N 1
ATOM 4948 C CA . THR B 1 284 ? 46.938 -29.141 -2.555 1 29.22 284 THR B CA 1
ATOM 4949 C C . THR B 1 284 ? 46.781 -27.844 -1.789 1 29.22 284 THR B C 1
ATOM 4951 O O . THR B 1 284 ? 46.406 -27.844 -0.611 1 29.22 284 THR B O 1
ATOM 4954 N N . ALA B 1 285 ? 47.688 -26.859 -1.977 1 30.81 285 ALA B N 1
ATOM 4955 C CA . ALA B 1 285 ? 47.562 -25.531 -1.377 1 30.81 285 ALA B CA 1
ATOM 4956 C C . ALA B 1 285 ? 46.125 -25 -1.521 1 30.81 285 ALA B C 1
ATOM 4958 O O . ALA B 1 285 ? 45.531 -25.094 -2.594 1 30.81 285 ALA B O 1
ATOM 4959 N N . VAL B 1 286 ? 45.344 -25.094 -0.506 1 34.94 286 VAL B N 1
ATOM 4960 C CA . VAL B 1 286 ? 44.062 -24.438 -0.263 1 34.94 286 VAL B CA 1
ATOM 4961 C C . VAL B 1 286 ? 44.031 -23.094 -0.978 1 34.94 286 VAL B C 1
ATOM 4963 O O . VAL B 1 286 ? 44.969 -22.297 -0.877 1 34.94 286 VAL B O 1
ATOM 4966 N N . PRO B 1 287 ? 43.375 -23.016 -2.094 1 41.38 287 PRO B N 1
ATOM 4967 C CA . PRO B 1 287 ? 43.375 -21.719 -2.779 1 41.38 287 PRO B CA 1
ATOM 4968 C C . PRO B 1 287 ? 43.219 -20.547 -1.821 1 41.38 287 PRO B C 1
ATOM 4970 O O . PRO B 1 287 ? 42.281 -20.531 -1.017 1 41.38 287 PRO B O 1
ATOM 4973 N N . SER B 1 288 ? 44.281 -19.969 -1.291 1 46.12 288 SER B N 1
ATOM 4974 C CA . SER B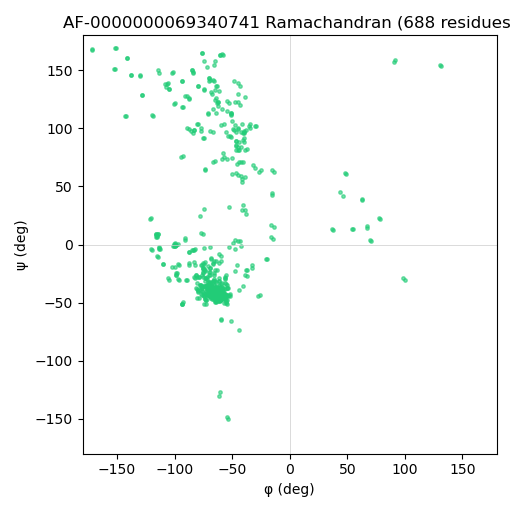 1 288 ? 44.594 -18.906 -0.347 1 46.12 288 SER B CA 1
ATOM 4975 C C . SER B 1 288 ? 43.75 -17.656 -0.595 1 46.12 288 SER B C 1
ATOM 4977 O O . SER B 1 288 ? 43.938 -16.641 0.078 1 46.12 288 SER B O 1
ATOM 4979 N N . GLY B 1 289 ? 42.844 -17.609 -1.504 1 51.78 289 GLY B N 1
ATOM 4980 C CA . GLY B 1 289 ? 42.344 -16.281 -1.808 1 51.78 289 GLY B CA 1
ATOM 4981 C C . GLY B 1 289 ? 41.031 -15.969 -1.152 1 51.78 289 GLY B C 1
ATOM 4982 O O . GLY B 1 289 ? 40.406 -14.938 -1.444 1 51.78 289 GLY B O 1
ATOM 4983 N N . ILE B 1 290 ? 40.312 -17 -0.735 1 60.69 290 ILE B N 1
ATOM 4984 C CA . ILE B 1 290 ? 39.031 -16.688 -0.114 1 60.69 290 ILE B CA 1
ATOM 4985 C C . ILE B 1 290 ? 39.156 -16.734 1.406 1 60.69 290 ILE B C 1
ATOM 4987 O O . ILE B 1 290 ? 39.812 -17.625 1.944 1 60.69 290 ILE B O 1
ATOM 4991 N N . TRP B 1 291 ? 38.875 -15.703 2.168 1 70.19 291 TRP B N 1
ATOM 4992 C CA . TRP B 1 291 ? 38.781 -15.758 3.623 1 70.19 291 TRP B CA 1
ATOM 4993 C C . TRP B 1 291 ? 37.344 -15.68 4.078 1 70.19 291 TRP B C 1
ATOM 4995 O O . TRP B 1 291 ? 36.5 -15.047 3.422 1 70.19 291 TRP B O 1
ATOM 5005 N N . ARG B 1 292 ? 37.031 -16.484 5.051 1 72 292 ARG B N 1
ATOM 5006 C CA . ARG B 1 292 ? 35.688 -16.562 5.609 1 72 292 ARG B CA 1
ATOM 5007 C C . ARG B 1 292 ? 35.5 -15.531 6.723 1 72 292 ARG B C 1
ATOM 5009 O O . ARG B 1 292 ? 36.344 -15.438 7.633 1 72 292 ARG B O 1
ATOM 5016 N N . CYS B 1 293 ? 34.531 -14.703 6.656 1 61.97 293 CYS B N 1
ATOM 5017 C CA . CYS B 1 293 ? 34.188 -13.68 7.637 1 61.97 293 CYS B CA 1
ATOM 5018 C C . CYS B 1 293 ? 33.781 -14.297 8.961 1 61.97 293 CYS B C 1
ATOM 5020 O O . CYS B 1 293 ? 32.875 -15.164 8.984 1 61.97 293 CYS B O 1
ATOM 5022 N N . PRO B 1 294 ? 34.5 -14.164 10.086 1 66.5 294 PRO B N 1
ATOM 5023 C CA . PRO B 1 294 ? 34.125 -14.773 11.367 1 66.5 294 PRO B CA 1
ATOM 5024 C C . PRO B 1 294 ? 32.781 -14.328 11.875 1 66.5 294 PRO B C 1
ATOM 5026 O O . PRO B 1 294 ? 32.156 -15.008 12.703 1 66.5 294 PRO B O 1
ATOM 5029 N N . THR B 1 295 ? 32.312 -13.328 11.312 1 60.75 295 THR B N 1
ATOM 5030 C CA . THR B 1 295 ? 31.062 -12.758 11.805 1 60.75 295 THR B CA 1
ATOM 5031 C C . THR B 1 295 ? 29.875 -13.32 11.047 1 60.75 295 THR B C 1
ATOM 5033 O O . THR B 1 295 ? 28.891 -13.773 11.648 1 60.75 295 THR B O 1
ATOM 5036 N N . CYS B 1 296 ? 29.891 -13.297 9.727 1 54.94 296 CYS B N 1
ATOM 5037 C CA . CYS B 1 296 ? 28.719 -13.688 8.961 1 54.94 296 CYS B CA 1
ATOM 5038 C C . CYS B 1 296 ? 28.969 -14.977 8.195 1 54.94 296 CYS B C 1
ATOM 5040 O O . CYS B 1 296 ? 28.125 -15.43 7.43 1 54.94 296 CYS B O 1
ATOM 5042 N N . THR B 1 297 ? 30.141 -15.539 8.227 1 63.47 297 THR B N 1
ATOM 5043 C CA . THR B 1 297 ? 30.625 -16.797 7.668 1 63.47 297 THR B CA 1
ATOM 5044 C C . THR B 1 297 ? 30.625 -16.75 6.141 1 63.47 297 THR B C 1
ATOM 5046 O O . THR B 1 297 ? 30.656 -17.797 5.484 1 63.47 297 THR B O 1
ATOM 5049 N N . TYR B 1 298 ? 30.484 -15.531 5.664 1 64.06 298 TYR B N 1
ATOM 5050 C CA . TYR B 1 298 ? 30.578 -15.336 4.223 1 64.06 298 TYR B CA 1
ATOM 5051 C C . TYR B 1 298 ? 32 -15.555 3.732 1 64.06 298 TYR B C 1
ATOM 5053 O O . TYR B 1 298 ? 32.969 -15.125 4.383 1 64.06 298 TYR B O 1
ATOM 5061 N N . ASP B 1 299 ? 32.219 -16.172 2.574 1 65.38 299 ASP B N 1
ATOM 5062 C CA . ASP B 1 299 ? 33.531 -16.391 1.95 1 65.38 299 ASP B CA 1
ATOM 5063 C C . ASP B 1 299 ? 33.906 -15.211 1.056 1 65.38 299 ASP B C 1
ATOM 5065 O O . ASP B 1 299 ? 33.25 -14.938 0.054 1 65.38 299 ASP B O 1
ATOM 5069 N N . ASN B 1 300 ? 34.75 -14.344 1.601 1 65.56 300 ASN B N 1
ATOM 5070 C CA . ASN B 1 300 ? 35.25 -13.156 0.91 1 65.56 300 ASN B CA 1
ATOM 5071 C C . ASN B 1 300 ? 36.469 -13.484 0.036 1 65.56 300 ASN B C 1
ATOM 5073 O O . ASN B 1 300 ? 37.219 -14.422 0.317 1 65.56 300 ASN B O 1
ATOM 5077 N N . SER B 1 301 ? 36.625 -12.742 -1.046 1 67.69 301 SER B N 1
ATOM 5078 C CA . SER B 1 301 ? 37.844 -12.844 -1.844 1 67.69 301 SER B CA 1
ATOM 5079 C C . SER B 1 301 ? 39.062 -12.359 -1.062 1 67.69 301 SER B C 1
ATOM 5081 O O . SER B 1 301 ? 38.938 -11.453 -0.233 1 67.69 301 SER B O 1
ATOM 5083 N N . SER B 1 302 ? 40.219 -12.914 -1.107 1 65.12 302 SER B N 1
ATOM 5084 C CA . SER B 1 302 ? 41.469 -12.539 -0.434 1 65.12 302 SER B CA 1
ATOM 5085 C C . SER B 1 302 ? 41.906 -11.133 -0.834 1 65.12 302 SER B C 1
ATOM 5087 O O . SER B 1 302 ? 42.781 -10.539 -0.183 1 65.12 302 SER B O 1
ATOM 5089 N N . ARG B 1 303 ? 41.312 -10.539 -1.797 1 65.69 303 ARG B N 1
ATOM 5090 C CA . ARG B 1 303 ? 41.688 -9.219 -2.289 1 65.69 303 ARG B CA 1
ATOM 5091 C C . ARG B 1 303 ? 40.969 -8.117 -1.514 1 65.69 303 ARG B C 1
ATOM 5093 O O . ARG B 1 303 ? 41.312 -6.938 -1.646 1 65.69 303 ARG B O 1
ATOM 5100 N N . VAL B 1 304 ? 39.906 -8.492 -0.777 1 70.12 304 VAL B N 1
ATOM 5101 C CA . VAL B 1 304 ? 39.188 -7.5 0.004 1 70.12 304 VAL B CA 1
ATOM 5102 C C . VAL B 1 304 ? 39.469 -7.703 1.491 1 70.12 304 VAL B C 1
ATOM 5104 O O . VAL B 1 304 ? 39.656 -8.836 1.947 1 70.12 304 VAL B O 1
ATOM 5107 N N . ASP B 1 305 ? 39.688 -6.637 2.26 1 67.81 305 ASP B N 1
ATOM 5108 C CA . ASP B 1 305 ? 40.031 -6.668 3.682 1 67.81 305 ASP B CA 1
ATOM 5109 C C . ASP B 1 305 ? 38.781 -6.418 4.539 1 67.81 305 ASP B C 1
ATOM 5111 O O . ASP B 1 305 ? 38.875 -6.406 5.77 1 67.81 305 ASP B O 1
ATOM 5115 N N . VAL B 1 306 ? 37.75 -6.242 3.857 1 69.06 306 VAL B N 1
ATOM 5116 C CA . VAL B 1 306 ? 36.469 -6.035 4.508 1 69.06 306 VAL B CA 1
ATOM 5117 C C . VAL B 1 306 ? 35.438 -7.004 3.934 1 69.06 306 VAL B C 1
ATOM 5119 O O . VAL B 1 306 ? 35.375 -7.238 2.723 1 69.06 306 VAL B O 1
ATOM 5122 N N . CYS B 1 307 ? 34.719 -7.746 4.77 1 64.44 307 CYS B N 1
ATOM 5123 C CA . CYS B 1 307 ? 33.719 -8.711 4.359 1 64.44 307 CYS B CA 1
ATOM 5124 C C . CYS B 1 307 ? 32.688 -8.062 3.438 1 64.44 307 CYS B C 1
ATOM 5126 O O . CYS B 1 307 ? 32.094 -7.043 3.785 1 64.44 307 CYS B O 1
ATOM 5128 N N . GLU B 1 308 ? 32.469 -8.539 2.248 1 65.25 308 GLU B N 1
ATOM 5129 C CA . GLU B 1 308 ? 31.609 -7.992 1.208 1 65.25 308 GLU B CA 1
ATOM 5130 C C . GLU B 1 308 ? 30.141 -8.016 1.641 1 65.25 308 GLU B C 1
ATOM 5132 O O . GLU B 1 308 ? 29.344 -7.227 1.149 1 65.25 308 GLU B O 1
ATOM 5137 N N . MET B 1 309 ? 29.984 -8.875 2.549 1 58.5 309 MET B N 1
ATOM 5138 C CA . MET B 1 309 ? 28.609 -9.078 2.99 1 58.5 309 MET B CA 1
ATOM 5139 C C . MET B 1 309 ? 28.297 -8.203 4.195 1 58.5 309 MET B C 1
ATOM 5141 O O . MET B 1 309 ? 27.234 -7.559 4.234 1 58.5 309 MET B O 1
ATOM 5145 N N . CYS B 1 310 ? 29.141 -8.266 5.223 1 54.19 310 CYS B N 1
ATOM 5146 C CA . CYS B 1 310 ? 28.797 -7.625 6.488 1 54.19 310 CYS B CA 1
ATOM 5147 C C . CYS B 1 310 ? 29.766 -6.5 6.812 1 54.19 310 CYS B C 1
ATOM 5149 O O . CYS B 1 310 ? 29.734 -5.949 7.914 1 54.19 310 CYS B O 1
ATOM 5151 N N . SER B 1 311 ? 30.578 -6.141 5.961 1 65 311 SER B N 1
ATOM 5152 C CA . SER B 1 311 ? 31.594 -5.086 6.023 1 65 311 SER B CA 1
ATOM 5153 C C . SER B 1 311 ? 32.5 -5.266 7.23 1 65 311 SER B C 1
ATOM 5155 O O . SER B 1 311 ? 33.156 -4.312 7.676 1 65 311 SER B O 1
ATOM 5157 N N . THR B 1 312 ? 32.469 -6.352 7.859 1 63.09 312 THR B N 1
ATOM 5158 C CA . THR B 1 312 ? 33.438 -6.645 8.914 1 63.09 312 THR B CA 1
ATOM 5159 C C . THR B 1 312 ? 34.875 -6.707 8.352 1 63.09 312 THR B C 1
ATOM 5161 O O . THR B 1 312 ? 35.094 -7.34 7.316 1 63.09 312 THR B O 1
ATOM 5164 N N . ALA B 1 313 ? 35.75 -5.832 8.93 1 66.19 313 ALA B N 1
ATOM 5165 C CA . ALA B 1 313 ? 37.125 -5.789 8.477 1 66.19 313 ALA B CA 1
ATOM 5166 C C . ALA B 1 313 ? 37.812 -7.129 8.711 1 66.19 313 ALA B C 1
ATOM 5168 O O . ALA B 1 313 ? 37.562 -7.812 9.695 1 66.19 313 ALA B O 1
ATOM 5169 N N . ARG B 1 314 ? 38.469 -7.57 7.695 1 62.84 314 ARG B N 1
ATOM 5170 C CA . ARG B 1 314 ? 39.312 -8.773 7.797 1 62.84 314 ARG B CA 1
ATOM 5171 C C . ARG B 1 314 ? 40.312 -8.656 8.938 1 62.84 314 ARG B C 1
ATOM 5173 O O . ARG B 1 314 ? 41.156 -7.773 8.93 1 62.84 314 ARG B O 1
ATOM 5180 N N . ARG B 1 315 ? 40.031 -9.109 10.086 1 50.62 315 ARG B N 1
ATOM 5181 C CA . ARG B 1 315 ? 41.062 -9.148 11.125 1 50.62 315 ARG B CA 1
ATOM 5182 C C . ARG B 1 315 ? 42.281 -9.898 10.648 1 50.62 315 ARG B C 1
ATOM 5184 O O . ARG B 1 315 ? 42.188 -11.062 10.258 1 50.62 315 ARG B O 1
ATOM 5191 N N . GLY B 1 316 ? 43.031 -9.25 9.773 1 44.44 316 GLY B N 1
ATOM 5192 C CA . GLY B 1 316 ? 44.281 -9.805 9.281 1 44.44 316 GLY B CA 1
ATOM 5193 C C . GLY B 1 316 ? 45.031 -10.609 10.32 1 44.44 316 GLY B C 1
ATOM 5194 O O . GLY B 1 316 ? 45.062 -10.234 11.5 1 44.44 316 GLY B O 1
ATOM 5195 N N . SER B 1 317 ? 44.969 -11.891 10.32 1 41.59 317 SER B N 1
ATOM 5196 C CA . SER B 1 317 ? 45.938 -12.648 11.125 1 41.59 317 SER B CA 1
ATOM 5197 C C . SER B 1 317 ? 47.344 -12.07 11.016 1 41.59 317 SER B C 1
ATOM 5199 O O . SER B 1 317 ? 48.312 -12.734 11.359 1 41.59 317 SER B O 1
ATOM 5201 N N . GLY B 1 318 ? 47.594 -11.039 10.266 1 34.41 318 GLY B N 1
ATOM 5202 C CA . GLY B 1 318 ? 49.031 -10.789 10.336 1 34.41 318 GLY B CA 1
ATOM 5203 C C . GLY B 1 318 ? 49.5 -10.562 11.758 1 34.41 318 GLY B C 1
ATOM 5204 O O . GLY B 1 318 ? 48.906 -9.812 12.523 1 34.41 318 GLY B O 1
ATOM 5205 N N . PHE B 1 319 ? 50.156 -11.602 12.359 1 33.06 319 PHE B N 1
ATOM 5206 C CA . PHE B 1 319 ? 50.969 -11.586 13.57 1 33.06 319 PHE B CA 1
ATOM 5207 C C . PHE B 1 319 ? 51.844 -10.352 13.602 1 33.06 319 PHE B C 1
ATOM 5209 O O . PHE B 1 319 ? 53 -10.383 13.117 1 33.06 319 PHE B O 1
ATOM 5216 N N . THR B 1 320 ? 51.469 -9.227 13.023 1 29.36 320 THR B N 1
ATOM 5217 C CA . THR B 1 320 ? 52.562 -8.289 13.266 1 29.36 320 THR B CA 1
ATOM 5218 C C . THR B 1 320 ? 52.875 -8.195 14.758 1 29.36 320 THR B C 1
ATOM 5220 O O . THR B 1 320 ? 51.969 -8.039 15.578 1 29.36 320 THR B O 1
ATOM 5223 N N . PRO B 1 321 ? 54.125 -8.656 15.117 1 28.73 321 PRO B N 1
ATOM 5224 C CA . PRO B 1 321 ? 54.625 -8.586 16.484 1 28.73 321 PRO B CA 1
ATOM 5225 C C . PRO B 1 321 ? 54.406 -7.234 17.141 1 28.73 321 PRO B C 1
ATOM 5227 O O . PRO B 1 321 ? 54.688 -6.191 16.547 1 28.73 321 PRO B O 1
ATOM 5230 N N . LEU B 1 322 ? 53.156 -7.078 17.625 1 28.94 322 LEU B N 1
ATOM 5231 C CA . LEU B 1 322 ? 52.938 -5.891 18.438 1 28.94 322 LEU B CA 1
ATOM 5232 C C . LEU B 1 322 ? 54.125 -5.598 19.328 1 28.94 322 LEU B C 1
ATOM 5234 O O . LEU B 1 322 ? 54.531 -6.434 20.141 1 28.94 322 LEU B O 1
ATOM 5238 N N . ARG B 1 323 ? 55.188 -4.926 18.688 1 26.91 323 ARG B N 1
ATOM 5239 C CA . ARG B 1 323 ? 56.281 -4.426 19.516 1 26.91 323 ARG B CA 1
ATOM 5240 C C . ARG B 1 323 ? 55.75 -3.846 20.828 1 26.91 323 ARG B C 1
ATOM 5242 O O . ARG B 1 323 ? 54.844 -3.006 20.828 1 26.91 323 ARG B O 1
ATOM 5249 N N . GLN B 1 324 ? 55.812 -4.66 21.828 1 25.77 324 GLN B N 1
ATOM 5250 C CA . GLN B 1 324 ? 55.594 -4.375 23.25 1 25.77 324 GLN B CA 1
ATOM 5251 C C . GLN B 1 324 ? 56.188 -3.016 23.625 1 25.77 324 GLN B C 1
ATOM 5253 O O . GLN B 1 324 ? 57.406 -2.836 23.625 1 25.77 324 GLN B O 1
ATOM 5258 N N . TYR B 1 325 ? 55.688 -1.936 22.906 1 26.11 325 TYR B N 1
ATOM 5259 C CA . TYR B 1 325 ? 56.25 -0.676 23.391 1 26.11 325 TYR B CA 1
ATOM 5260 C C . TYR B 1 325 ? 56.25 -0.626 24.906 1 26.11 325 TYR B C 1
ATOM 5262 O O . TYR B 1 325 ? 55.25 -0.946 25.547 1 26.11 325 TYR B O 1
ATOM 5270 N N . ASN B 1 326 ? 57.438 -0.93 25.453 1 25.06 326 ASN B N 1
ATOM 5271 C CA . ASN B 1 326 ? 57.875 -0.773 26.828 1 25.06 326 ASN B CA 1
ATOM 5272 C C . ASN B 1 326 ? 57.312 0.515 27.453 1 25.06 326 ASN B C 1
ATOM 5274 O O . ASN B 1 326 ? 57.625 1.609 26.969 1 25.06 326 ASN B O 1
ATOM 5278 N N . ARG B 1 327 ? 56.125 0.43 27.891 1 27.89 327 ARG B N 1
ATOM 5279 C CA . ARG B 1 327 ? 55.344 1.438 28.594 1 27.89 327 ARG B CA 1
ATOM 5280 C C . ARG B 1 327 ? 56.156 2.072 29.719 1 27.89 327 ARG B C 1
ATOM 5282 O O . ARG B 1 327 ? 55.625 2.818 30.547 1 27.89 327 ARG B O 1
ATOM 5289 N N . THR B 1 328 ? 57.406 1.497 29.875 1 27.19 328 THR B N 1
ATOM 5290 C CA . THR B 1 328 ? 57.719 1.734 31.281 1 27.19 328 THR B CA 1
ATOM 5291 C C . THR B 1 328 ? 57.781 3.23 31.578 1 27.19 328 THR B C 1
ATOM 5293 O O . THR B 1 328 ? 57.938 3.635 32.719 1 27.19 328 THR B O 1
ATOM 5296 N N . GLY B 1 329 ? 58.156 4.055 30.531 1 28.73 329 GLY B N 1
ATOM 5297 C CA . GLY B 1 329 ? 58.844 5.172 31.125 1 28.73 329 GLY B CA 1
ATOM 5298 C C . GLY B 1 329 ? 57.969 6.004 32.062 1 28.73 329 GLY B C 1
ATOM 5299 O O . GLY B 1 329 ? 56.75 6.051 31.875 1 28.73 329 GLY B O 1
ATOM 5300 N N . ASP B 1 330 ? 58.344 6.086 33.312 1 32.03 330 ASP B N 1
ATOM 5301 C CA . ASP B 1 330 ? 57.875 6.781 34.5 1 32.03 330 ASP B CA 1
ATOM 5302 C C . ASP B 1 330 ? 57.562 8.242 34.219 1 32.03 330 ASP B C 1
ATOM 5304 O O . ASP B 1 330 ? 58.438 9.016 33.875 1 32.03 330 ASP B O 1
ATOM 5308 N N . LEU B 1 331 ? 56.562 8.492 33.281 1 34.69 331 LEU B N 1
ATOM 5309 C CA . LEU B 1 331 ? 56.375 9.906 33 1 34.69 331 LEU B CA 1
ATOM 5310 C C . LEU B 1 331 ? 56.281 10.719 34.281 1 34.69 331 LEU B C 1
ATOM 5312 O O . LEU B 1 331 ? 55.656 10.289 35.281 1 34.69 331 LEU B O 1
ATOM 5316 N N . SER B 1 332 ? 57.375 11.453 34.688 1 38.06 332 SER B N 1
ATOM 5317 C CA . SER B 1 332 ? 57.625 12.227 35.875 1 38.06 332 SER B CA 1
ATOM 5318 C C . SER B 1 332 ? 56.406 13.086 36.25 1 38.06 332 SER B C 1
ATOM 5320 O O . SER B 1 332 ? 55.594 13.398 35.406 1 38.06 332 SER B O 1
ATOM 5322 N N . THR B 1 333 ? 56.031 13.141 37.531 1 39.59 333 THR B N 1
ATOM 5323 C CA . THR B 1 333 ? 54.938 13.836 38.219 1 39.59 333 THR B CA 1
ATOM 5324 C C . THR B 1 333 ? 54.75 15.242 37.656 1 39.59 333 THR B C 1
ATOM 5326 O O . THR B 1 333 ? 53.656 15.75 37.562 1 39.59 333 THR B O 1
ATOM 5329 N N . GLU B 1 334 ? 56 15.867 37.281 1 40.69 334 GLU B N 1
ATOM 5330 C CA . GLU B 1 334 ? 56.031 17.297 37 1 40.69 334 GLU B CA 1
ATOM 5331 C C . GLU B 1 334 ? 55.344 17.609 35.688 1 40.69 334 GLU B C 1
ATOM 5333 O O . GLU B 1 334 ? 54.688 18.656 35.531 1 40.69 334 GLU B O 1
ATOM 5338 N N . GLU B 1 335 ? 55.531 16.656 34.625 1 41.88 335 GLU B N 1
ATOM 5339 C CA . GLU B 1 335 ? 55.062 17 33.281 1 41.88 335 GLU B CA 1
ATOM 5340 C C . GLU B 1 335 ? 53.531 16.938 33.188 1 41.88 335 GLU B C 1
ATOM 5342 O O . GLU B 1 335 ? 52.938 17.469 32.281 1 41.88 335 GLU B O 1
ATOM 5347 N N . VAL B 1 336 ? 52.938 16.172 34.094 1 44.34 336 VAL B N 1
ATOM 5348 C CA . VAL B 1 336 ? 51.469 16.172 34.156 1 44.34 336 VAL B CA 1
ATOM 5349 C C . VAL B 1 336 ? 50.969 17.562 34.531 1 44.34 336 VAL B C 1
ATOM 5351 O O . VAL B 1 336 ? 49.969 18.047 34 1 44.34 336 VAL B O 1
ATOM 5354 N N . ARG B 1 337 ? 51.688 18.281 35.5 1 42.25 337 ARG B N 1
ATOM 5355 C CA . ARG B 1 337 ? 51.219 19.562 36.031 1 42.25 337 ARG B CA 1
ATOM 5356 C C . ARG B 1 337 ? 51.25 20.641 34.938 1 42.25 337 ARG B C 1
ATOM 5358 O O . ARG B 1 337 ? 50.344 21.438 34.844 1 42.25 337 ARG B O 1
ATOM 5365 N N . ARG B 1 338 ? 52.344 20.766 34.062 1 42.94 338 ARG B N 1
ATOM 5366 C CA . ARG B 1 338 ? 52.5 21.906 33.188 1 42.94 338 ARG B CA 1
ATOM 5367 C C . ARG B 1 338 ? 51.438 21.922 32.094 1 42.94 338 ARG B C 1
ATOM 5369 O O . ARG B 1 338 ? 50.906 22.969 31.734 1 42.94 338 ARG B O 1
ATOM 5376 N N . ARG B 1 339 ? 51 20.781 31.562 1 42.22 339 ARG B N 1
ATOM 5377 C CA . ARG B 1 339 ? 50.125 20.844 30.406 1 42.22 339 ARG B CA 1
ATOM 5378 C C . ARG B 1 339 ? 48.719 21.312 30.812 1 42.22 339 ARG B C 1
ATOM 5380 O O . ARG B 1 339 ? 47.906 21.672 29.953 1 42.22 339 ARG B O 1
ATOM 5387 N N . ARG B 1 340 ? 48.344 21.172 32.062 1 38.94 340 ARG B N 1
ATOM 5388 C CA . ARG B 1 340 ? 47.062 21.766 32.438 1 38.94 340 ARG B CA 1
ATOM 5389 C C . ARG B 1 340 ? 47.094 23.281 32.312 1 38.94 340 ARG B C 1
ATOM 5391 O O . ARG B 1 340 ? 46.094 23.906 31.953 1 38.94 340 ARG B O 1
ATOM 5398 N N . ILE B 1 341 ? 48.188 24.031 32.688 1 43.66 341 ILE B N 1
ATOM 5399 C CA . ILE B 1 341 ? 48.156 25.484 32.812 1 43.66 341 ILE B CA 1
ATOM 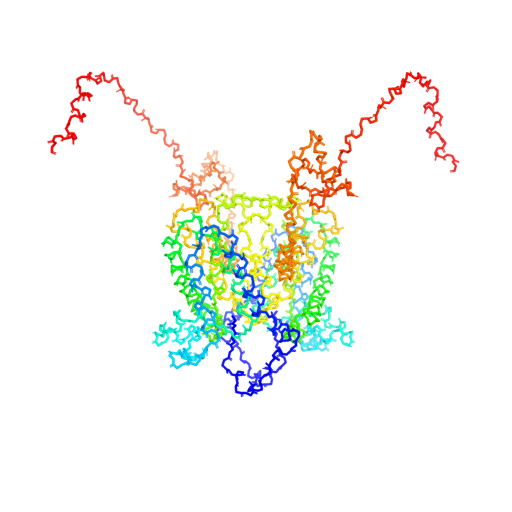5400 C C . ILE B 1 341 ? 48.125 26.094 31.391 1 43.66 341 ILE B C 1
ATOM 5402 O O . ILE B 1 341 ? 47.594 27.203 31.219 1 43.66 341 ILE B O 1
ATOM 5406 N N . GLU B 1 342 ? 48.719 25.5 30.344 1 42.06 342 GLU B N 1
ATOM 5407 C CA . GLU B 1 342 ? 48.844 26.25 29.109 1 42.06 342 GLU B CA 1
ATOM 5408 C C . GLU B 1 342 ? 47.5 26.359 28.406 1 42.06 342 GLU B C 1
ATOM 5410 O O . GLU B 1 342 ? 47.375 27.016 27.359 1 42.06 342 GLU B O 1
ATOM 5415 N N . ARG B 1 343 ? 46.531 25.609 28.734 1 35.75 343 ARG B N 1
ATOM 5416 C CA . ARG B 1 343 ? 45.219 25.844 28.156 1 35.75 343 ARG B CA 1
ATOM 5417 C C . ARG B 1 343 ? 44.688 27.219 28.547 1 35.75 343 ARG B C 1
ATOM 5419 O O . ARG B 1 343 ? 43.906 27.828 27.812 1 35.75 343 ARG B O 1
ATOM 5426 N N . PHE B 1 344 ? 44.781 27.641 29.828 1 39.31 344 PHE B N 1
ATOM 5427 C CA . PHE B 1 344 ? 44.125 28.906 30.094 1 39.31 344 PHE B CA 1
ATOM 5428 C C . PHE B 1 344 ? 45 30.078 29.656 1 39.31 344 PHE B C 1
ATOM 5430 O O . PHE B 1 344 ? 44.562 31.234 29.672 1 39.31 344 PHE B O 1
ATOM 5437 N N . GLY B 1 345 ? 46.375 30.016 29.734 1 35.28 345 GLY B N 1
ATOM 5438 C CA . GLY B 1 345 ? 47.125 31.266 29.594 1 35.28 345 GLY B CA 1
ATOM 5439 C C . GLY B 1 345 ? 47.344 31.656 28.156 1 35.28 345 GLY B C 1
ATOM 5440 O O . GLY B 1 345 ? 47.938 32.688 27.875 1 35.28 345 GLY B O 1
ATOM 5441 N N . GLY B 1 346 ? 47.406 30.641 27.156 1 28.88 346 GLY B N 1
ATOM 5442 C CA . GLY B 1 346 ? 47.875 31.297 25.953 1 28.88 346 GLY B CA 1
ATOM 5443 C C . GLY B 1 346 ? 46.844 32.156 25.281 1 28.88 346 GLY B C 1
ATOM 5444 O O . GLY B 1 346 ? 45.625 31.969 25.484 1 28.88 346 GLY B O 1
#

Nearest PDB structures (foldseek):
  6pj5-assembly1_A  TM=7.209E-01  e=3.487E-05  Escherichia coli
  6pju-assembly1_A  TM=7.305E-01  e=4.468E-05  Escherichia coli
  6pjr-assembly1_A  TM=7.138E-01  e=8.515E-05  Escherichia coli
  3txt-assembly1_A  TM=6.665E-01  e=1.331E-04  Escherichia coli K-12
  3zot-assembly1_A  TM=7.013E-01  e=2.413E-04  Escherichia coli BL21(DE3)

InterPro domains:
  IPR001876 Zinc finger, RanBP2-type [PF00641] (289-314)
  IPR001876 Zinc finger, RanBP2-type [PS01358] (291-310)
  IPR001876 Zinc finger, RanBP2-type [PS50199] (287-316)
  IPR001876 Zinc finger, RanBP2-type [SM00547] (289-313)
  IPR022764 Peptidase S54, rhomboid domain [PF01694] (88-232)
  IPR035952 Rhomboid-like superfamily [G3DSA:1.20.1540.10] (41-237)
  IPR035952 Rhomboid-like superfamily [SSF144091] (45-232)
  IPR036443 Zinc finger, RanBP2-type superfamily [SSF90209] (289-314)

Secondary structure (DSSP, 8-state):
-EE-GGGGTSTTS-----SHHHHHHTTHHHHHHHHHHHHHHH-SS--HHHHHHHHHHHHHHH--HHHHTTS--HHHH-B-HHHHHHH--HHHHHHGGG--SSHHHHHHHHHHHHHHHHHHHHHH-HHHHHHHHHHHHHHHHHHHHHHHHHHHHHH---TTTTT-EE--THHHHHHHHHHHTSS---EEEETTEEEEGGGHHHHHHHHHHHHSTT--HHHHHHHHHHHHHHHHHTT---SS-HHHHHHHHHHHHHHHHHHHHHHHHHTTS------------------TTEEE-TTT--EEETT-SB-TTT--B-------------TT----HHHHHHHHHHHHH-/-EE-SGGGSSTTS-----SHHHHHHTTHHHHHHHHHHHHHHH-SS--HHHHHHHHHHHHHHH--HHHHTTS--HHHH-B-HHHHHHH--HHHHHHGGG--SSHHHHHHHHHHHHHHHHHHHHHH-HHHHHHHHHHHHHHHHHHHHHHHHHHHHHH---HHHHT-EE--THHHHHHHHHHHTSS---EEEETTEEEEGGGHHHHHHHHHHHHSTT--HHHHHHHHHHHHHHHHHHT---SS-HHHHHHHHHHHHHHHHHHHHHHHHHTTS------------------TTEEE-TTT--EEETT-SB-TTT--B-------------TT----HHHHHHHHHHHHH-

Sequence (692 aa):
MAWYYYNRSNNGGGGGGGGAWGRLSKGLLPLLALQAASEFHRIGRKPPVTAGLLLANSLIYLRPAFVDRLLPTLYEVSFNPHLILKHGDLKRFFLSPFYHVGDAHLFYNMTSLLWKGIQLETSMGSPRFASMVAALLCMSQGITLVLARSLLLFFDYEAAYYNQFSVGFSGVLFAMKVVLNAHSDEYAYLHGIVVPARHAAWAELILIQLFVPGVSFLGHLGGILAGLLYLHLRGSYTAVDPLTVFIKKAFDFVSWPVRVIRRFLSFQRPRTSGRGRVGSSQATAVPSGIWRCPTCTYDNSSRVDVCEMCSTARRGSGFTPLRQYNRTGDLSTEEVRRRRIERFGGMAWYYYNRSNNGGGGGGGGAWGRLSKGLLPLLALQAASEFHRIGRKPPVTAGLLLANSLIYLRPAFVDRLLPTLYEVSFNPHLILKHGDLKRFFLSPFYHVGDAHLFYNMTSLLWKGIQLETSMGSPRFASMVAALLCMSQGITLVLARSLLLFFDYEAAYYNQFSVGFSGVLFAMKVVLNAHSDEYAYLHGIVVPARHAAWAELILIQLFVPGVSFLGHLGGILAGLLYLHLRGSYTAVDPLTVFIKKAFDFVSWPVRVIRRFLSFQRPRTSGRGRVGSSQATAVPSGIWRCPTCTYDNSSRVDVCEMCSTARRGSGFTPLRQYNRTGDLSTEEVRRRRIERFGG